Protein AF-A0A2E7FZD1-F1 (afdb_monomer_lite)

Sequence (641 aa):
MVIVFPLLLDTQYLIAWGVFLVFWSVLMVGFLTIFKWVRVWLPLSILYGLILLYFSGTENWLDIILLISKLVTALLGMQILTWSVPPSDVVRSFEWFLPRLGVSLAIALRLVPRLEESAKWRLETLEERGFVESDSRIKNLRTRASIWPGWLADSLDHAHDLGDAVQSRGLLAPRRWRHGIFRRTWQFALGEEIREDGIHPHNFSDSVQLGLDIEIRLPEGRPIGRHKQLLKGGNIVLLRGPSGSGKSSLLRLIAGVSPWQHPVTVHGKAQLSGHPILGEVDISEGPFEDAISCWIPQDPDRHGIAESVQREFNIARRLSGPWSQQEMLESLREWRLLDKLDSKPEHLSDGEQQRLLLAAHLDRAQPVWLLDEADVHLDEEGFIQLGKAVVKHRARGGLVIVVAHRHARWARIADIEMEIGKNEQPHDYPSVWVDRGEEVGTPPQNDLFSHNLKPVRSGDLVLVQGANGSGKTTLLREWSSDAGLPWLPTSPDRRLLGMTVKEELILQHPILYENSLLEEDTSVTGRAAELESLQSSLLGELGLSHLSMDTPVHDLSTGERRRLSLLPLFMKSPPILLLDEIDHGLDDQTLSHLLAQINHKRQSGCAVVITSHSPDLTAWAKVCGGRVWRIEMGELTEVKN

Structure (mmCIF, N/CA/C/O backbone):
data_AF-A0A2E7FZD1-F1
#
_entry.id   AF-A0A2E7FZD1-F1
#
loop_
_atom_site.group_PDB
_atom_site.id
_atom_site.type_symbol
_atom_site.label_atom_id
_atom_site.label_alt_id
_atom_site.label_comp_id
_atom_site.label_asym_id
_atom_site.label_entity_id
_atom_site.label_seq_id
_atom_site.pdbx_PDB_ins_code
_atom_site.Cartn_x
_atom_site.Cartn_y
_atom_site.Cartn_z
_atom_site.occupancy
_atom_site.B_iso_or_equiv
_atom_site.auth_seq_id
_atom_site.auth_comp_id
_atom_site.auth_asym_id
_atom_site.auth_atom_id
_atom_site.pdbx_PDB_model_num
ATOM 1 N N . MET A 1 1 ? 28.948 12.292 12.564 1.00 35.56 1 MET A N 1
ATOM 2 C CA . MET A 1 1 ? 28.963 13.003 13.865 1.00 35.56 1 MET A CA 1
ATOM 3 C C . MET A 1 1 ? 29.379 14.467 13.758 1.00 35.56 1 MET A C 1
ATOM 5 O O . MET A 1 1 ? 28.530 15.295 14.024 1.00 35.56 1 MET A O 1
ATOM 9 N N . VAL A 1 2 ? 30.594 14.822 13.317 1.00 39.97 2 VAL A N 1
ATOM 10 C CA . VAL A 1 2 ? 31.106 16.221 13.337 1.00 39.97 2 VAL A CA 1
ATOM 11 C C . VAL A 1 2 ? 30.208 17.253 12.618 1.00 39.97 2 VAL A C 1
ATOM 13 O O . VAL A 1 2 ? 30.144 18.399 13.044 1.00 39.97 2 VAL A O 1
ATOM 16 N N . ILE A 1 3 ? 29.477 16.842 11.574 1.00 43.59 3 ILE A N 1
ATOM 17 C CA . ILE A 1 3 ? 28.563 17.701 10.788 1.00 43.59 3 ILE A CA 1
ATOM 18 C C . ILE A 1 3 ? 27.163 17.803 11.420 1.00 43.59 3 ILE A C 1
ATOM 20 O O . ILE A 1 3 ? 26.529 18.850 11.364 1.00 43.59 3 ILE A O 1
ATOM 24 N N . VAL A 1 4 ? 26.682 16.719 12.033 1.00 40.44 4 VAL A N 1
ATOM 25 C CA . VAL A 1 4 ? 25.295 16.597 12.523 1.00 40.44 4 VAL A CA 1
ATOM 26 C C . VAL A 1 4 ? 25.168 17.070 13.972 1.00 40.44 4 VAL A C 1
ATOM 28 O O . VAL A 1 4 ? 24.187 17.707 14.334 1.00 40.44 4 VAL A O 1
ATOM 31 N N . PHE A 1 5 ? 26.193 16.827 14.792 1.00 48.88 5 PHE A N 1
ATOM 32 C CA . PHE A 1 5 ? 26.217 17.207 16.207 1.00 48.88 5 PHE A CA 1
ATOM 33 C C . PHE A 1 5 ? 25.985 18.716 16.435 1.00 48.88 5 PHE A C 1
ATOM 35 O O . PHE A 1 5 ? 25.133 19.049 17.250 1.00 48.88 5 PHE A O 1
ATOM 42 N N . PRO A 1 6 ? 26.613 19.645 15.681 1.00 49.31 6 PRO A N 1
ATOM 43 C CA . PRO A 1 6 ? 26.392 21.086 15.844 1.00 49.31 6 PRO A CA 1
ATOM 44 C C . PRO A 1 6 ? 24.947 21.539 15.611 1.00 49.31 6 PRO A C 1
ATOM 46 O O . PRO A 1 6 ? 24.506 22.516 16.211 1.00 49.31 6 PRO A O 1
ATOM 49 N N . LEU A 1 7 ? 24.190 20.838 14.762 1.00 48.62 7 LEU A N 1
ATOM 50 C CA . LEU A 1 7 ? 22.790 21.174 14.485 1.00 48.62 7 LEU A CA 1
ATOM 51 C C . LEU A 1 7 ? 21.889 20.876 15.698 1.00 48.62 7 LEU A C 1
ATOM 53 O O . LEU A 1 7 ? 20.881 21.556 15.902 1.00 48.62 7 LEU A O 1
ATOM 57 N N . LEU A 1 8 ? 22.310 19.928 16.539 1.00 48.69 8 LEU A N 1
ATOM 58 C CA . LEU A 1 8 ? 21.587 19.420 17.706 1.00 48.69 8 LEU A CA 1
ATOM 59 C C . LEU A 1 8 ? 22.045 20.045 19.037 1.00 48.69 8 LEU A C 1
ATOM 61 O O . LEU A 1 8 ? 21.405 19.821 20.056 1.00 48.69 8 LEU A O 1
ATOM 65 N N . LEU A 1 9 ? 23.135 20.824 19.045 1.00 54.44 9 LEU A N 1
ATOM 66 C CA . LEU A 1 9 ? 23.661 21.451 20.262 1.00 54.44 9 LEU A CA 1
ATOM 67 C C . LEU A 1 9 ? 22.869 22.706 20.660 1.00 54.44 9 LEU A C 1
ATOM 69 O O . LEU A 1 9 ? 22.518 23.537 19.810 1.00 54.44 9 LEU A O 1
ATOM 73 N N . ASP A 1 10 ? 22.670 22.877 21.969 1.00 64.19 10 ASP A N 1
ATOM 74 C CA . ASP A 1 10 ? 22.232 24.145 22.557 1.00 64.19 10 ASP A CA 1
ATOM 75 C C . ASP A 1 10 ? 23.296 25.233 22.354 1.00 64.19 10 ASP A C 1
ATOM 77 O O . ASP A 1 10 ? 24.496 24.957 22.242 1.00 64.19 10 ASP A O 1
ATOM 81 N N . THR A 1 11 ? 22.865 26.496 22.363 1.00 62.16 11 THR A N 1
ATOM 82 C CA . THR A 1 11 ? 23.702 27.694 22.154 1.00 62.16 11 THR A CA 1
ATOM 83 C C . THR A 1 11 ? 24.989 27.693 22.978 1.00 62.16 11 THR A C 1
ATOM 85 O O . THR A 1 11 ? 26.054 28.032 22.463 1.00 62.16 11 THR A O 1
ATOM 88 N N . GLN A 1 12 ? 24.909 27.270 24.241 1.00 64.62 12 GLN A N 1
ATOM 89 C CA . GLN A 1 12 ? 26.046 27.216 25.165 1.00 64.62 12 GLN A CA 1
ATOM 90 C C . GLN A 1 12 ? 27.125 26.194 24.759 1.00 64.62 12 GLN A C 1
ATOM 92 O O . GLN A 1 12 ? 28.316 26.449 24.937 1.00 64.62 12 GLN A O 1
ATOM 97 N N . TYR A 1 13 ? 26.737 25.070 24.152 1.00 69.12 13 TYR A N 1
ATOM 98 C CA . TYR A 1 13 ? 27.664 24.018 23.725 1.00 69.12 13 TYR A CA 1
ATOM 99 C C . TYR A 1 13 ? 28.147 24.211 22.286 1.00 69.12 13 TYR A C 1
ATOM 101 O O . TYR A 1 13 ? 29.249 23.781 21.942 1.00 69.12 13 TYR A O 1
ATOM 109 N N . LEU A 1 14 ? 27.365 24.910 21.457 1.00 69.31 14 LEU A N 1
ATOM 110 C CA . LEU A 1 14 ? 27.734 25.246 20.084 1.00 69.31 14 LEU A CA 1
ATOM 111 C C . LEU A 1 14 ? 29.009 26.097 20.028 1.00 69.31 14 LEU A C 1
ATOM 113 O O . LEU A 1 14 ? 29.879 25.850 19.195 1.00 69.31 14 LEU A O 1
ATOM 117 N N . ILE A 1 15 ? 29.147 27.063 20.942 1.00 72.62 15 ILE A N 1
ATOM 118 C CA . ILE A 1 15 ? 30.326 27.937 21.018 1.00 72.62 15 ILE A CA 1
ATOM 119 C C . ILE A 1 15 ? 31.573 27.123 21.382 1.00 72.62 15 ILE A C 1
ATOM 121 O O . ILE A 1 15 ? 32.593 27.227 20.701 1.00 72.62 15 ILE A O 1
ATOM 125 N N . ALA A 1 16 ? 31.488 26.276 22.413 1.00 73.62 16 ALA A N 1
ATOM 126 C CA . ALA A 1 16 ? 32.598 25.422 22.838 1.00 73.62 16 ALA A CA 1
ATOM 127 C C . ALA A 1 16 ? 33.035 24.456 21.723 1.00 73.62 16 ALA A C 1
ATOM 129 O O . ALA A 1 16 ? 34.228 24.293 21.462 1.00 73.62 16 ALA A O 1
ATOM 130 N N . TRP A 1 17 ? 32.067 23.872 21.014 1.00 67.38 17 TRP A N 1
ATOM 131 C CA . TRP A 1 17 ? 32.327 22.974 19.895 1.00 67.38 17 TRP A CA 1
ATOM 132 C C . TRP A 1 17 ? 32.930 23.699 18.686 1.00 67.38 17 TRP A C 1
ATOM 134 O O . TRP A 1 17 ? 33.894 23.219 18.089 1.00 67.38 17 TRP A O 1
ATOM 144 N N . GLY A 1 18 ? 32.431 24.893 18.359 1.00 70.69 18 GLY A N 1
ATOM 145 C CA . GLY A 1 18 ? 33.000 25.744 17.315 1.00 70.69 18 GLY A CA 1
ATOM 146 C C . GLY A 1 18 ? 34.450 26.135 17.607 1.00 70.69 18 GLY A C 1
ATOM 147 O O . GLY A 1 18 ? 35.303 26.021 16.727 1.00 70.69 18 GLY A O 1
ATOM 148 N N . VAL A 1 19 ? 34.763 26.516 18.851 1.00 77.19 19 VAL A N 1
ATOM 149 C CA . VAL A 1 19 ? 36.138 26.837 19.281 1.00 77.19 19 VAL A CA 1
ATOM 150 C C . VAL A 1 19 ? 37.055 25.620 19.155 1.00 77.19 19 VAL A C 1
ATOM 152 O O . VAL A 1 19 ? 38.161 25.745 18.627 1.00 77.19 19 VAL A O 1
ATOM 155 N N . PHE A 1 20 ? 36.589 24.439 19.572 1.00 76.44 20 PHE A N 1
ATOM 156 C CA . PHE A 1 20 ? 37.333 23.191 19.408 1.00 76.44 20 PHE A CA 1
ATOM 157 C C . PHE A 1 20 ? 37.647 22.900 17.933 1.00 76.44 20 PHE A C 1
ATOM 159 O O . PHE A 1 20 ? 38.800 22.633 17.595 1.00 76.44 20 PHE A O 1
ATOM 166 N N . LEU A 1 21 ? 36.660 23.017 17.038 1.00 69.38 21 LEU A N 1
ATOM 167 C CA . LEU A 1 21 ? 36.847 22.764 15.604 1.00 69.38 21 LEU A CA 1
ATOM 168 C C . LEU A 1 21 ? 37.801 23.767 14.952 1.00 69.38 21 LEU A C 1
ATOM 170 O O . LEU A 1 21 ? 38.622 23.379 14.119 1.00 69.38 21 LEU A O 1
ATOM 174 N N . VAL A 1 22 ? 37.742 25.042 15.337 1.00 71.88 22 VAL A N 1
ATOM 175 C CA . VAL A 1 22 ? 38.684 26.056 14.846 1.00 71.88 22 VAL A CA 1
ATOM 176 C C . VAL A 1 22 ? 40.099 25.742 15.328 1.00 71.88 22 VAL A C 1
ATOM 178 O O . VAL A 1 22 ? 41.019 25.728 14.514 1.00 71.88 22 VAL A O 1
ATOM 181 N N . PHE A 1 23 ? 40.282 25.429 16.614 1.00 74.06 23 PHE A N 1
ATOM 182 C CA . PHE A 1 23 ? 41.593 25.085 17.168 1.00 74.06 23 PHE A CA 1
ATOM 183 C C . PHE A 1 23 ? 42.184 23.834 16.504 1.00 74.06 23 PHE A C 1
ATOM 185 O O . PHE A 1 23 ? 43.332 23.845 16.057 1.00 74.06 23 PHE A O 1
ATOM 192 N N . TRP A 1 24 ? 41.372 22.787 16.356 1.00 65.75 24 TRP A N 1
ATOM 193 C CA . TRP A 1 24 ? 41.745 21.556 15.665 1.00 65.75 24 TRP A CA 1
ATOM 194 C C . TRP A 1 24 ? 42.123 21.807 14.201 1.00 65.75 24 TRP A C 1
ATOM 196 O O . TRP A 1 24 ? 43.147 21.323 13.720 1.00 65.75 24 TRP A O 1
ATOM 206 N N . SER A 1 25 ? 41.340 22.627 13.496 1.00 61.22 25 SER A N 1
ATOM 207 C CA . SER A 1 25 ? 41.630 23.007 12.110 1.00 61.22 25 SER A CA 1
ATOM 208 C C . SER A 1 25 ? 42.955 23.758 12.000 1.00 61.22 25 SER A C 1
ATOM 210 O O . SER A 1 25 ? 43.731 23.495 11.078 1.00 61.22 25 SER A O 1
ATOM 212 N N . VAL A 1 26 ? 43.221 24.702 12.919 1.00 72.31 26 VAL A N 1
ATOM 213 C CA . VAL A 1 26 ? 44.454 25.514 12.923 1.00 72.31 26 VAL A CA 1
ATOM 214 C C . VAL A 1 26 ? 45.668 24.613 13.090 1.00 72.31 26 VAL A C 1
ATOM 216 O O . VAL A 1 26 ? 46.663 24.809 12.392 1.00 72.31 26 VAL A O 1
ATOM 219 N N . LEU A 1 27 ? 45.558 23.613 13.963 1.00 68.62 27 LEU A N 1
ATOM 220 C CA . LEU A 1 27 ? 46.609 22.636 14.216 1.00 68.62 27 LEU A CA 1
ATOM 221 C C . LEU A 1 27 ? 46.893 21.750 12.991 1.00 68.62 27 LEU A C 1
ATOM 223 O O . LEU A 1 27 ? 48.047 21.417 12.744 1.00 68.62 27 LEU A O 1
ATOM 227 N N . MET A 1 28 ? 45.868 21.418 12.200 1.00 60.91 28 MET A N 1
ATOM 228 C CA . MET A 1 28 ? 45.997 20.528 11.039 1.00 60.91 28 MET A CA 1
ATOM 229 C C . MET A 1 28 ? 46.468 21.222 9.753 1.00 60.91 28 MET A C 1
ATOM 231 O O . MET A 1 28 ? 47.296 20.677 9.030 1.00 60.91 28 MET A O 1
ATOM 235 N N . VAL A 1 29 ? 45.926 22.400 9.423 1.00 62.16 29 VAL A N 1
ATOM 236 C CA . VAL A 1 29 ? 46.077 23.001 8.073 1.00 62.16 29 VAL A CA 1
ATOM 237 C C . VAL A 1 29 ? 46.666 24.419 8.120 1.00 62.16 29 VAL A C 1
ATOM 239 O O . VAL A 1 29 ? 46.896 25.062 7.091 1.00 62.16 29 VAL A O 1
ATOM 242 N N . GLY A 1 30 ? 46.962 24.910 9.325 1.00 69.06 30 GLY A N 1
ATOM 243 C CA . GLY A 1 30 ? 47.554 26.219 9.556 1.00 69.06 30 GLY A CA 1
ATOM 244 C C . GLY A 1 30 ? 46.553 27.372 9.452 1.00 69.06 30 GLY A C 1
ATOM 245 O O . GLY A 1 30 ? 45.580 27.361 8.693 1.00 69.06 30 GLY A O 1
ATOM 246 N N . PHE A 1 31 ? 46.826 28.428 10.219 1.00 71.69 31 PHE A N 1
ATOM 247 C CA . PHE A 1 31 ? 45.933 29.577 10.397 1.00 71.69 31 PHE A CA 1
ATOM 248 C C . PHE A 1 31 ? 45.562 30.296 9.082 1.00 71.69 31 PHE A C 1
ATOM 250 O O . PHE A 1 31 ? 44.411 30.678 8.869 1.00 71.69 31 PHE A O 1
ATOM 257 N N . LEU A 1 32 ? 46.520 30.438 8.159 1.00 67.69 32 LEU A N 1
ATOM 258 C CA . LEU A 1 32 ? 46.333 31.142 6.881 1.00 67.69 32 LEU A CA 1
ATOM 259 C C . LEU A 1 32 ? 45.321 30.451 5.953 1.00 67.69 32 LEU A C 1
ATOM 261 O O . LEU A 1 32 ? 44.615 31.123 5.196 1.00 67.69 32 LEU A O 1
ATOM 265 N N . THR A 1 33 ? 45.234 29.123 6.007 1.00 61.97 33 THR A N 1
ATOM 266 C CA . THR A 1 33 ? 44.337 28.334 5.151 1.00 61.97 33 THR A CA 1
ATOM 267 C C . THR A 1 33 ? 42.893 28.437 5.631 1.00 61.97 33 THR A C 1
ATOM 269 O O . THR A 1 33 ? 41.979 28.615 4.826 1.00 61.97 33 THR A O 1
ATOM 272 N N . ILE A 1 34 ? 42.690 28.445 6.949 1.00 64.69 34 ILE A N 1
ATOM 273 C CA . ILE A 1 34 ? 41.377 28.667 7.570 1.00 64.69 34 ILE A CA 1
ATOM 274 C C . ILE A 1 34 ? 40.892 30.077 7.295 1.00 64.69 34 ILE A C 1
ATOM 276 O O . ILE A 1 34 ? 39.731 30.264 6.955 1.00 64.69 34 ILE A O 1
ATOM 280 N N . PHE A 1 35 ? 41.776 31.072 7.361 1.00 70.25 35 PHE A N 1
ATOM 281 C CA . PHE A 1 35 ? 41.391 32.446 7.066 1.00 70.25 35 PHE A CA 1
ATOM 282 C C . PHE A 1 35 ? 40.889 32.612 5.621 1.00 70.25 35 PHE A C 1
ATOM 284 O O . PHE A 1 35 ? 39.876 33.269 5.384 1.00 70.25 35 PHE A O 1
ATOM 291 N N . LYS A 1 36 ? 41.542 31.961 4.645 1.00 66.44 36 LYS A N 1
ATOM 292 C CA . LYS A 1 36 ? 41.061 31.917 3.251 1.00 66.44 36 LYS A CA 1
ATOM 293 C C . LYS A 1 36 ? 39.713 31.207 3.130 1.00 66.44 36 LYS A C 1
ATOM 295 O O . LYS A 1 36 ? 38.864 31.658 2.367 1.00 66.44 36 LYS A O 1
ATOM 300 N N . TRP A 1 37 ? 39.514 30.132 3.887 1.00 67.56 37 TRP A N 1
ATOM 301 C CA . TRP A 1 37 ? 38.264 29.382 3.902 1.00 67.56 37 TRP A CA 1
ATOM 302 C C . TRP A 1 37 ? 37.101 30.191 4.491 1.00 67.56 37 TRP A C 1
ATOM 304 O O . TRP A 1 37 ? 36.082 30.374 3.826 1.00 67.56 37 TRP A O 1
ATOM 314 N N . VAL A 1 38 ? 37.283 30.760 5.687 1.00 66.12 38 VAL A N 1
ATOM 315 C CA . VAL A 1 38 ? 36.294 31.617 6.361 1.00 66.12 38 VAL A CA 1
ATOM 316 C C . VAL A 1 38 ? 35.910 32.789 5.460 1.00 66.12 38 VAL A C 1
ATOM 318 O O . VAL A 1 38 ? 34.733 33.108 5.336 1.00 66.12 38 VAL A O 1
ATOM 321 N N . ARG A 1 39 ? 36.876 33.384 4.748 1.00 69.81 39 ARG A N 1
ATOM 322 C CA . ARG A 1 39 ? 36.626 34.494 3.819 1.00 69.81 39 ARG A CA 1
ATOM 323 C C . ARG A 1 39 ? 35.678 34.142 2.663 1.00 69.81 39 ARG A C 1
ATOM 325 O O . ARG A 1 39 ? 35.016 35.042 2.159 1.00 69.81 39 ARG A O 1
ATOM 332 N N . VAL A 1 40 ? 35.613 32.879 2.240 1.00 61.62 40 VAL A N 1
ATOM 333 C CA . VAL A 1 40 ? 34.748 32.423 1.133 1.00 61.62 40 VAL A CA 1
ATOM 334 C C . VAL A 1 40 ? 33.414 31.886 1.644 1.00 61.62 40 VAL A C 1
ATOM 336 O O . VAL A 1 40 ? 32.366 32.197 1.084 1.00 61.62 40 VAL A O 1
ATOM 339 N N . TRP A 1 41 ? 33.436 31.105 2.722 1.00 57.78 41 TRP A N 1
ATOM 340 C CA . TRP A 1 41 ? 32.262 30.360 3.178 1.00 57.78 41 TRP A CA 1
ATOM 341 C C . TRP A 1 41 ? 31.398 31.115 4.183 1.00 57.78 41 TRP A C 1
ATOM 343 O O . TRP A 1 41 ? 30.190 30.884 4.227 1.00 57.78 41 TRP A O 1
ATOM 353 N N . LEU A 1 42 ? 31.964 32.060 4.941 1.00 66.19 42 LEU A N 1
ATOM 354 C CA . LEU A 1 42 ? 31.185 32.908 5.846 1.00 66.19 42 LEU A CA 1
ATOM 355 C C . LEU A 1 42 ? 30.191 33.804 5.077 1.00 66.19 42 LEU A C 1
ATOM 357 O O . LEU A 1 42 ? 29.012 33.780 5.429 1.00 66.19 42 LEU A O 1
ATOM 361 N N . PRO A 1 43 ? 30.577 34.512 3.990 1.00 64.69 43 PRO A N 1
ATOM 362 C CA . PRO A 1 43 ? 29.622 35.278 3.186 1.00 64.69 43 PRO A CA 1
ATOM 363 C C . PRO A 1 43 ? 28.539 34.400 2.553 1.00 64.69 43 PRO A C 1
ATOM 365 O O . PRO A 1 43 ? 27.380 34.799 2.506 1.00 64.69 43 PRO A O 1
ATOM 368 N N . LEU A 1 44 ? 28.902 33.194 2.100 1.00 55.69 44 LEU A N 1
ATOM 369 C CA . LEU A 1 44 ? 27.968 32.255 1.477 1.00 55.69 44 LEU A CA 1
ATOM 370 C C . LEU A 1 44 ? 26.940 31.719 2.487 1.00 55.69 44 LEU A C 1
ATOM 372 O O . LEU A 1 44 ? 25.759 31.618 2.174 1.00 55.69 44 LEU A O 1
ATOM 376 N N . SER A 1 45 ? 27.382 31.425 3.712 1.00 55.19 45 SER A N 1
ATOM 377 C CA . SER A 1 45 ? 26.514 30.950 4.797 1.00 55.19 45 SER A CA 1
ATOM 378 C C . SER A 1 45 ? 25.569 32.047 5.290 1.00 55.19 45 SER A C 1
ATOM 380 O O . SER A 1 45 ? 24.407 31.774 5.574 1.00 55.19 45 SER A O 1
ATOM 382 N N . ILE A 1 46 ? 26.043 33.299 5.338 1.00 65.25 46 ILE A N 1
ATOM 383 C CA . ILE A 1 46 ? 25.207 34.471 5.635 1.00 65.25 46 ILE A CA 1
ATOM 384 C C . ILE A 1 46 ? 24.168 34.676 4.528 1.00 65.25 46 ILE A C 1
ATOM 386 O O . ILE A 1 46 ? 22.990 34.841 4.828 1.00 65.25 46 ILE A O 1
ATOM 390 N N . LEU A 1 47 ? 24.578 34.618 3.256 1.00 62.41 47 LEU A N 1
ATOM 391 C CA . LEU A 1 47 ? 23.667 34.729 2.115 1.00 62.41 47 LEU A CA 1
ATOM 392 C C . LEU A 1 47 ? 22.595 33.632 2.146 1.00 62.41 47 LEU A C 1
ATOM 394 O O . LEU A 1 47 ? 21.420 33.917 1.950 1.00 62.41 47 LEU A O 1
ATOM 398 N N . TYR A 1 48 ? 22.986 32.395 2.446 1.00 53.47 48 TYR A N 1
ATOM 399 C CA . TYR A 1 48 ? 22.063 31.271 2.574 1.00 53.47 48 TYR A CA 1
ATOM 400 C C . TYR A 1 48 ? 21.090 31.446 3.749 1.00 53.47 48 TYR A C 1
ATOM 402 O O . TYR A 1 48 ? 19.895 31.214 3.598 1.00 53.47 48 TYR A O 1
ATOM 410 N N . GLY A 1 49 ? 21.571 31.937 4.895 1.00 54.69 49 GLY A N 1
ATOM 411 C CA . GLY A 1 49 ? 20.718 32.300 6.027 1.00 54.69 49 GLY A CA 1
ATOM 412 C C . GLY A 1 49 ? 19.714 33.407 5.700 1.00 54.69 49 GLY A C 1
ATOM 413 O O . GLY A 1 49 ? 18.561 33.317 6.104 1.00 54.69 49 GLY A O 1
ATOM 414 N N . LEU A 1 50 ? 20.120 34.413 4.920 1.00 59.41 50 LEU A N 1
ATOM 415 C CA . LEU A 1 50 ? 19.236 35.484 4.443 1.00 59.41 50 LEU A CA 1
ATOM 416 C C . LEU A 1 50 ? 18.203 34.986 3.422 1.00 59.41 50 LEU A C 1
ATOM 418 O O . LEU A 1 50 ? 17.066 35.447 3.436 1.00 59.41 50 LEU A O 1
ATOM 422 N N . ILE A 1 51 ? 18.571 34.032 2.563 1.00 55.56 51 ILE A N 1
ATOM 423 C CA . ILE A 1 51 ? 17.630 33.361 1.655 1.00 55.56 51 ILE A CA 1
ATOM 424 C C . ILE A 1 51 ? 16.592 32.588 2.472 1.00 55.56 51 ILE A C 1
ATOM 426 O O . ILE A 1 51 ? 15.398 32.740 2.237 1.00 55.56 51 ILE A O 1
ATOM 430 N N . LEU A 1 52 ? 17.022 31.816 3.471 1.00 50.78 52 LEU A N 1
ATOM 431 C CA . LEU A 1 52 ? 16.101 31.108 4.360 1.00 50.78 52 LEU A CA 1
ATOM 432 C C . LEU A 1 52 ? 15.178 32.070 5.114 1.00 50.78 52 LEU A C 1
ATOM 434 O O . LEU A 1 52 ? 13.997 31.782 5.223 1.00 50.78 52 LEU A O 1
ATOM 438 N N . LEU A 1 53 ? 15.680 33.228 5.546 1.00 52.94 53 LEU A N 1
ATOM 439 C CA . LEU A 1 53 ? 14.895 34.283 6.196 1.00 52.94 53 LEU A CA 1
ATOM 440 C C . LEU A 1 53 ? 13.825 34.879 5.271 1.00 52.94 53 LEU A C 1
ATOM 442 O O . LEU A 1 53 ? 12.712 35.160 5.706 1.00 52.94 53 LEU A O 1
ATOM 446 N N . TYR A 1 54 ? 14.145 35.036 3.986 1.00 49.56 54 TYR A N 1
ATOM 447 C CA . TYR A 1 54 ? 13.189 35.479 2.972 1.00 49.56 54 TYR A CA 1
ATOM 448 C C . TYR A 1 54 ? 12.078 34.444 2.727 1.00 49.56 54 TYR A C 1
ATOM 450 O O . TYR A 1 54 ? 10.934 34.823 2.493 1.00 49.56 54 TYR A O 1
ATOM 458 N N . PHE A 1 55 ? 12.398 33.148 2.812 1.00 44.31 55 PHE A N 1
ATOM 459 C CA . PHE A 1 55 ? 11.440 32.060 2.588 1.00 44.31 55 PHE A CA 1
ATOM 460 C C . PHE A 1 55 ? 10.689 31.598 3.850 1.00 44.31 55 PHE A C 1
ATOM 462 O O . PHE A 1 55 ? 9.593 31.065 3.718 1.00 44.31 55 PHE A O 1
ATOM 469 N N . SER A 1 56 ? 11.233 31.789 5.058 1.00 47.66 56 SER A N 1
ATOM 470 C CA . SER A 1 56 ? 10.636 31.289 6.308 1.00 47.66 56 SER A CA 1
ATOM 471 C C . SER A 1 56 ? 9.573 32.212 6.905 1.00 47.66 56 SER A C 1
ATOM 473 O O . SER A 1 56 ? 8.809 31.772 7.759 1.00 47.66 56 SER A O 1
ATOM 475 N N . GLY A 1 57 ? 9.533 33.492 6.515 1.00 50.28 57 GLY A N 1
ATOM 476 C CA . GLY A 1 57 ? 8.577 34.468 7.056 1.00 50.28 57 GLY A CA 1
ATOM 477 C C . GLY A 1 57 ? 8.722 34.742 8.562 1.00 50.28 57 GLY A C 1
ATOM 478 O O . GLY A 1 57 ? 7.831 35.329 9.169 1.00 50.28 57 GLY A O 1
ATOM 479 N N . THR A 1 58 ? 9.820 34.312 9.191 1.00 54.75 58 THR A N 1
ATOM 480 C CA . THR A 1 58 ? 10.041 34.429 10.640 1.00 54.75 58 THR A CA 1
ATOM 481 C C . THR A 1 58 ? 10.567 35.816 11.019 1.00 54.75 58 THR A C 1
ATOM 483 O O . THR A 1 58 ? 11.620 36.220 10.530 1.00 54.75 58 THR A O 1
ATOM 486 N N . GLU A 1 59 ? 9.911 36.518 11.949 1.00 52.78 59 GLU A N 1
ATOM 487 C CA . GLU A 1 59 ? 10.339 37.854 12.422 1.00 52.78 59 GLU A CA 1
ATOM 488 C C . GLU A 1 59 ? 11.481 37.822 13.465 1.00 52.78 59 GLU A C 1
ATOM 490 O O . GLU A 1 59 ? 12.034 38.864 13.828 1.00 52.78 59 GLU A O 1
ATOM 495 N N . ASN A 1 60 ? 11.864 36.640 13.965 1.00 61.69 60 ASN A N 1
ATOM 496 C CA . ASN A 1 60 ? 12.783 36.516 15.099 1.00 61.69 60 ASN A CA 1
ATOM 497 C C . ASN A 1 60 ? 14.255 36.337 14.685 1.00 61.69 60 ASN A C 1
ATOM 499 O O . ASN A 1 60 ? 14.739 35.228 14.460 1.00 61.69 60 ASN A O 1
ATOM 503 N N . TRP A 1 61 ? 15.000 37.442 14.660 1.00 61.88 61 TRP A N 1
ATOM 504 C CA . TRP A 1 61 ? 16.417 37.492 14.274 1.00 61.88 61 TRP A CA 1
ATOM 505 C C . TRP A 1 61 ? 17.350 36.566 15.069 1.00 61.88 61 TRP A C 1
ATOM 507 O O . TRP A 1 61 ? 18.378 36.140 14.540 1.00 61.88 61 TRP A O 1
ATOM 517 N N . LEU A 1 62 ? 17.014 36.235 16.318 1.00 67.44 62 LEU A N 1
ATOM 518 C CA . LEU A 1 62 ? 17.854 35.386 17.169 1.00 67.44 62 LEU A CA 1
ATOM 519 C C . LEU A 1 62 ? 17.919 33.938 16.666 1.00 67.44 62 LEU A C 1
ATOM 521 O O . LEU A 1 62 ? 18.998 33.342 16.661 1.00 67.44 62 LEU A O 1
ATOM 525 N N . ASP A 1 63 ? 16.803 33.403 16.172 1.00 59.53 63 ASP A N 1
ATOM 526 C CA . ASP A 1 63 ? 16.719 32.022 15.685 1.00 59.53 63 ASP A CA 1
ATOM 527 C C . ASP A 1 63 ? 17.466 31.854 14.357 1.00 59.53 63 ASP A C 1
ATOM 529 O O . ASP A 1 63 ? 18.148 30.854 14.129 1.00 59.53 63 ASP A O 1
ATOM 533 N N . ILE A 1 64 ? 17.434 32.886 13.512 1.00 60.62 64 ILE A N 1
ATOM 534 C CA . ILE A 1 64 ? 18.209 32.938 12.268 1.00 60.62 64 ILE A CA 1
ATOM 535 C C . ILE A 1 64 ? 19.706 32.992 12.565 1.00 60.62 64 ILE A C 1
ATOM 537 O O . ILE A 1 64 ? 20.481 32.245 11.966 1.00 60.62 64 ILE A O 1
ATOM 541 N N . ILE A 1 65 ? 20.140 33.866 13.477 1.00 66.75 65 ILE A N 1
ATOM 542 C CA . ILE A 1 65 ? 21.559 33.979 13.842 1.00 66.75 65 ILE A CA 1
ATOM 543 C C . ILE A 1 65 ? 22.059 32.648 14.413 1.00 66.75 65 ILE A C 1
ATOM 545 O O . ILE A 1 65 ? 23.171 32.214 14.094 1.00 66.75 65 ILE A O 1
ATOM 549 N N . LEU A 1 66 ? 21.226 31.961 15.197 1.00 68.25 66 LEU A N 1
ATOM 550 C CA . LEU A 1 66 ? 21.527 30.631 15.704 1.00 68.25 66 LEU A CA 1
ATOM 551 C C . LEU A 1 66 ? 21.642 29.598 14.575 1.00 68.25 66 LEU A C 1
ATOM 553 O O . LEU A 1 66 ? 22.613 28.842 14.544 1.00 68.25 66 LEU A O 1
ATOM 557 N N . LEU A 1 67 ? 20.707 29.589 13.625 1.00 60.28 67 LEU A N 1
ATOM 558 C CA . LEU A 1 67 ? 20.726 28.680 12.478 1.00 60.28 67 LEU A CA 1
ATOM 559 C C . LEU A 1 67 ? 21.975 28.889 11.610 1.00 60.28 67 LEU A C 1
ATOM 561 O O . LEU A 1 67 ? 22.673 27.926 11.294 1.00 60.28 67 LEU A O 1
ATOM 565 N N . ILE A 1 68 ? 22.307 30.146 11.292 1.00 62.91 68 ILE A N 1
ATOM 566 C CA . ILE A 1 68 ? 23.528 30.514 10.560 1.00 62.91 68 ILE A CA 1
ATOM 567 C C . ILE A 1 68 ? 24.761 30.016 11.316 1.00 62.91 68 ILE A C 1
ATOM 569 O O . ILE A 1 68 ? 25.651 29.410 10.721 1.00 62.91 68 ILE A O 1
ATOM 573 N N . SER A 1 69 ? 24.801 30.210 12.635 1.00 65.69 69 SER A N 1
ATOM 574 C CA . SER A 1 69 ? 25.921 29.775 13.475 1.00 65.69 69 SER A CA 1
ATOM 575 C C . SER A 1 69 ? 26.081 28.250 13.481 1.00 65.69 69 SER A C 1
ATOM 577 O O . SER A 1 69 ? 27.199 27.740 13.357 1.00 65.69 69 SER A O 1
ATOM 579 N N . LYS A 1 70 ? 24.974 27.499 13.557 1.00 63.06 70 LYS A N 1
ATOM 580 C CA . LYS A 1 70 ? 24.975 26.030 13.469 1.00 63.06 70 LYS A CA 1
ATOM 581 C C . LYS A 1 70 ? 25.462 25.539 12.104 1.00 63.06 70 LYS A C 1
ATOM 583 O O . LYS A 1 70 ? 26.278 24.620 12.040 1.00 63.06 70 LYS A O 1
ATOM 588 N N . LEU A 1 71 ? 25.025 26.187 11.025 1.00 57.22 71 LEU A N 1
ATOM 589 C CA . LEU A 1 71 ? 25.362 25.824 9.647 1.00 57.22 71 LEU A CA 1
ATOM 590 C C . LEU A 1 71 ? 26.839 26.110 9.331 1.00 57.22 71 LEU A C 1
ATOM 592 O O . LEU A 1 71 ? 27.532 25.253 8.786 1.00 57.22 71 LEU A O 1
ATOM 596 N N . VAL A 1 72 ? 27.362 27.256 9.780 1.00 62.62 72 VAL A N 1
ATOM 597 C CA . VAL A 1 72 ? 28.796 27.583 9.696 1.00 62.62 72 VAL A CA 1
ATOM 598 C C . VAL A 1 72 ? 29.639 26.566 10.472 1.00 62.62 72 VAL A C 1
ATOM 600 O O . VAL A 1 72 ? 30.654 26.096 9.960 1.00 62.62 72 VAL A O 1
ATOM 603 N N . THR A 1 73 ? 29.209 26.176 11.676 1.00 65.69 73 THR A N 1
ATOM 604 C CA . THR A 1 73 ? 29.927 25.193 12.511 1.00 65.69 73 THR A CA 1
ATOM 605 C C . THR A 1 73 ? 29.931 23.798 11.873 1.00 65.69 73 THR A C 1
ATOM 607 O O . THR A 1 73 ? 30.959 23.118 11.871 1.00 65.69 73 THR A O 1
ATOM 610 N N . ALA A 1 74 ? 28.815 23.390 11.263 1.00 57.50 74 ALA A N 1
ATOM 611 C CA . ALA A 1 74 ? 28.705 22.132 10.526 1.00 57.50 74 ALA A CA 1
ATOM 612 C C . ALA A 1 74 ? 29.598 22.105 9.271 1.00 57.50 74 ALA A C 1
ATOM 614 O O . ALA A 1 74 ? 30.285 21.111 9.028 1.00 57.50 74 ALA A O 1
ATOM 615 N N . LEU A 1 75 ? 29.653 23.208 8.512 1.00 58.25 75 LEU A N 1
ATOM 616 C CA . LEU A 1 75 ? 30.539 23.353 7.350 1.00 58.25 75 LEU A CA 1
ATOM 617 C C . LEU A 1 75 ? 32.021 23.298 7.744 1.00 58.25 75 LEU A C 1
ATOM 619 O O . LEU A 1 75 ? 32.823 22.688 7.042 1.00 58.25 75 LEU A O 1
ATOM 623 N N . LEU A 1 76 ? 32.382 23.869 8.895 1.00 62.06 76 LEU A N 1
ATOM 624 C CA . LEU A 1 76 ? 33.741 23.805 9.442 1.00 62.06 76 LEU A CA 1
ATOM 625 C C . LEU A 1 76 ? 34.120 22.359 9.807 1.00 62.06 76 LEU A C 1
ATOM 627 O O . LEU A 1 76 ? 35.218 21.896 9.501 1.00 62.06 76 LEU A O 1
ATOM 631 N N . GLY A 1 77 ? 33.171 21.609 10.372 1.00 60.16 77 GLY A N 1
ATOM 632 C CA . GLY A 1 77 ? 33.298 20.172 10.609 1.00 60.16 77 GLY A CA 1
ATOM 633 C C . GLY A 1 77 ? 33.468 19.344 9.331 1.00 60.16 77 GLY A C 1
ATOM 634 O O . GLY A 1 77 ? 34.288 18.425 9.283 1.00 60.16 77 GLY A O 1
ATOM 635 N N . MET A 1 78 ? 32.726 19.688 8.276 1.00 54.47 78 MET A N 1
ATOM 636 C CA . MET A 1 78 ? 32.828 19.055 6.958 1.00 54.47 78 MET A CA 1
ATOM 637 C C . MET A 1 78 ? 34.194 19.315 6.307 1.00 54.47 78 MET A C 1
ATOM 639 O O . MET A 1 78 ? 34.794 18.411 5.728 1.00 54.47 78 MET A O 1
ATOM 643 N N . GLN A 1 79 ? 34.729 20.524 6.469 1.00 60.19 79 GLN A N 1
ATOM 644 C CA . GLN A 1 79 ? 36.045 20.911 5.972 1.00 60.19 79 GLN A CA 1
ATOM 645 C C . GLN A 1 79 ? 37.174 20.087 6.615 1.00 60.19 79 GLN A C 1
ATOM 647 O O . GLN A 1 79 ? 38.070 19.605 5.920 1.00 60.19 79 GLN A O 1
ATOM 652 N N . ILE A 1 80 ? 37.113 19.858 7.930 1.00 58.28 80 ILE A N 1
ATOM 653 C CA . ILE A 1 80 ? 38.094 19.025 8.644 1.00 58.28 80 ILE A CA 1
ATOM 654 C C . ILE A 1 80 ? 38.123 17.600 8.073 1.00 58.28 80 ILE A C 1
ATOM 656 O O . ILE A 1 80 ? 39.204 17.052 7.853 1.00 58.28 80 ILE A O 1
ATOM 660 N N . LEU A 1 81 ? 36.959 17.020 7.760 1.00 52.34 81 LEU A N 1
ATOM 661 C CA . LEU A 1 81 ? 36.865 15.707 7.109 1.00 52.34 81 LEU A CA 1
ATOM 662 C C . LEU A 1 81 ? 37.537 15.700 5.728 1.00 52.34 81 LEU A C 1
ATOM 664 O O . LEU A 1 81 ? 38.277 14.771 5.420 1.00 52.34 81 LEU A O 1
ATOM 668 N N . THR A 1 82 ? 37.351 16.755 4.927 1.00 51.31 82 THR A N 1
ATOM 669 C CA . THR A 1 82 ? 37.962 16.857 3.586 1.00 51.31 82 THR A CA 1
ATOM 670 C C . THR A 1 82 ? 39.484 16.988 3.607 1.00 51.31 82 THR A C 1
ATOM 672 O O . THR A 1 82 ? 40.139 16.624 2.637 1.00 51.31 82 THR A O 1
ATOM 675 N N . TRP A 1 83 ? 40.061 17.493 4.699 1.00 56.88 83 TRP A N 1
ATOM 676 C CA . TRP A 1 83 ? 41.510 17.656 4.853 1.00 56.88 83 TRP A CA 1
ATOM 677 C C . TRP A 1 83 ? 42.195 16.475 5.547 1.00 56.88 83 TRP A C 1
ATOM 679 O O . TRP A 1 83 ? 43.412 16.345 5.465 1.00 56.88 83 TRP A O 1
ATOM 689 N N . SER A 1 84 ? 41.420 15.606 6.197 1.00 51.03 84 SER A N 1
ATOM 690 C CA . SER A 1 84 ? 41.921 14.437 6.934 1.00 51.03 84 SER A CA 1
ATOM 691 C C . SER A 1 84 ? 41.983 13.160 6.081 1.00 51.03 84 SER A C 1
ATOM 693 O O . SER A 1 84 ? 42.425 12.122 6.564 1.00 51.03 84 SER A O 1
ATOM 695 N N . VAL A 1 85 ? 41.534 13.222 4.822 1.00 41.78 85 VAL A N 1
ATOM 696 C CA . VAL A 1 85 ? 41.435 12.089 3.888 1.00 41.78 85 VAL A CA 1
ATOM 697 C C . VAL A 1 85 ? 42.186 12.448 2.593 1.00 41.78 85 VAL A C 1
ATOM 699 O O . VAL A 1 85 ? 42.063 13.583 2.127 1.00 41.78 85 VAL A O 1
ATOM 702 N N . PRO A 1 86 ? 42.992 11.541 2.002 1.00 41.91 86 PRO A N 1
ATOM 703 C CA . PRO A 1 86 ? 43.781 11.841 0.809 1.00 41.91 86 PRO A CA 1
ATOM 704 C C . PRO A 1 86 ? 42.911 12.312 -0.379 1.00 41.91 86 PRO A C 1
ATOM 706 O O . PRO A 1 86 ? 41.806 11.798 -0.581 1.00 41.91 86 PRO A O 1
ATOM 709 N N . PRO A 1 87 ? 43.396 13.260 -1.213 1.00 39.66 87 PRO A N 1
ATOM 710 C CA . PRO A 1 87 ? 42.587 13.937 -2.235 1.00 39.66 87 PRO A CA 1
ATOM 711 C C . PRO A 1 87 ? 41.918 13.004 -3.253 1.00 39.66 87 PRO A C 1
ATOM 713 O O . PRO A 1 87 ? 40.849 13.323 -3.765 1.00 39.66 87 PRO A O 1
ATOM 716 N N . SER A 1 88 ? 42.519 11.848 -3.545 1.00 42.06 88 SER A N 1
ATOM 717 C CA . SER A 1 88 ? 41.966 10.845 -4.465 1.00 42.06 88 SER A CA 1
ATOM 718 C C . SER A 1 88 ? 40.670 10.215 -3.952 1.00 42.06 88 SER A C 1
ATOM 720 O O . SER A 1 88 ? 39.754 9.971 -4.738 1.00 42.06 88 SER A O 1
ATOM 722 N N . ASP A 1 89 ? 40.571 10.008 -2.640 1.00 37.75 89 ASP A N 1
ATOM 723 C CA . ASP A 1 89 ? 39.414 9.377 -2.005 1.00 37.75 89 ASP A CA 1
ATOM 724 C C . ASP A 1 89 ? 38.334 10.410 -1.687 1.00 37.75 89 ASP A C 1
ATOM 726 O O . ASP A 1 89 ? 37.146 10.112 -1.791 1.00 37.75 89 ASP A O 1
ATOM 730 N N . VAL A 1 90 ? 38.727 11.661 -1.417 1.00 36.59 90 VAL A N 1
ATOM 731 C CA . VAL A 1 90 ? 37.800 12.794 -1.283 1.00 36.59 90 VAL A CA 1
ATOM 732 C C . VAL A 1 90 ? 37.159 13.134 -2.623 1.00 36.59 90 VAL A C 1
ATOM 734 O O . VAL A 1 90 ? 35.953 13.330 -2.659 1.00 36.59 90 VAL A O 1
ATOM 737 N N . VAL A 1 91 ? 37.902 13.145 -3.735 1.00 36.53 91 VAL A N 1
ATOM 738 C CA . VAL A 1 91 ? 37.334 13.413 -5.070 1.00 36.53 91 VAL A CA 1
ATOM 739 C C . VAL A 1 91 ? 36.410 12.278 -5.523 1.00 36.53 91 VAL A C 1
ATOM 741 O O . VAL A 1 91 ? 35.311 12.566 -5.986 1.00 36.53 91 VAL A O 1
ATOM 744 N N . ARG A 1 92 ? 36.773 11.002 -5.306 1.00 35.78 92 ARG A N 1
ATOM 745 C CA . ARG A 1 92 ? 35.864 9.861 -5.552 1.00 35.78 92 ARG A CA 1
ATOM 746 C C . ARG A 1 92 ? 34.610 9.916 -4.685 1.00 35.78 92 ARG A C 1
ATOM 748 O O . ARG A 1 92 ? 33.513 9.673 -5.179 1.00 35.78 92 ARG A O 1
ATOM 755 N N . SER A 1 93 ? 34.767 10.266 -3.410 1.00 35.94 93 SER A N 1
ATOM 756 C CA . SER A 1 93 ? 33.637 10.433 -2.499 1.00 35.94 93 SER A CA 1
ATOM 757 C C . SER A 1 93 ? 32.785 11.634 -2.902 1.00 35.94 93 SER A C 1
ATOM 759 O O . SER A 1 93 ? 31.576 11.526 -2.858 1.00 35.94 93 SER A O 1
ATOM 761 N N . PHE A 1 94 ? 33.361 12.746 -3.369 1.00 38.19 94 PHE A N 1
ATOM 762 C CA . PHE A 1 94 ? 32.631 13.952 -3.783 1.00 38.19 94 PHE A CA 1
ATOM 763 C C . PHE A 1 94 ? 31.913 13.800 -5.130 1.00 38.19 94 PHE A C 1
ATOM 765 O O . PHE A 1 94 ? 30.783 14.270 -5.250 1.00 38.19 94 PHE A O 1
ATOM 772 N N . GLU A 1 95 ? 32.505 13.118 -6.117 1.00 36.41 95 GLU A N 1
ATOM 773 C CA . GLU A 1 95 ? 31.823 12.761 -7.375 1.00 36.41 95 GLU A CA 1
ATOM 774 C C . GLU A 1 95 ? 30.597 11.867 -7.120 1.00 36.41 95 GLU A C 1
ATOM 776 O O . GLU A 1 95 ? 29.606 11.944 -7.844 1.00 36.41 95 GLU A O 1
ATOM 781 N N . TRP A 1 96 ? 30.637 11.077 -6.046 1.00 37.56 96 TRP A N 1
ATOM 782 C CA . TRP A 1 96 ? 29.534 10.238 -5.582 1.00 37.56 96 TRP A CA 1
ATOM 783 C C . TRP A 1 96 ? 28.559 10.974 -4.637 1.00 37.56 96 TRP A C 1
ATOM 785 O O . TRP A 1 96 ? 27.355 10.729 -4.665 1.00 37.56 96 TRP A O 1
ATOM 795 N N . PHE A 1 97 ? 29.053 11.907 -3.818 1.00 35.72 97 PHE A N 1
ATOM 796 C CA . PHE A 1 97 ? 28.329 12.524 -2.701 1.00 35.72 97 PHE A CA 1
ATOM 797 C C . PHE A 1 97 ? 27.646 13.843 -3.061 1.00 35.72 97 PHE A C 1
ATOM 799 O O . PHE A 1 97 ? 26.569 14.088 -2.544 1.00 35.72 97 PHE A O 1
ATOM 806 N N . LEU A 1 98 ? 28.181 14.692 -3.950 1.00 34.88 98 LEU A N 1
ATOM 807 C CA . LEU A 1 98 ? 27.556 15.994 -4.263 1.00 34.88 98 LEU A CA 1
ATOM 808 C C . LEU A 1 98 ? 26.197 15.888 -4.978 1.00 34.88 98 LEU A C 1
ATOM 810 O O . LEU A 1 98 ? 25.264 16.576 -4.559 1.00 34.88 98 LEU A O 1
ATOM 814 N N . PRO A 1 99 ? 26.042 15.050 -6.025 1.00 37.25 99 PRO A N 1
ATOM 815 C CA . PRO A 1 99 ? 24.744 14.833 -6.660 1.00 37.25 99 PRO A CA 1
ATOM 816 C C . PRO A 1 99 ? 23.757 14.230 -5.664 1.00 37.25 99 PRO A C 1
ATOM 818 O O . PRO A 1 99 ? 22.608 14.656 -5.593 1.00 37.25 99 PRO A O 1
ATOM 821 N N . ARG A 1 100 ? 24.240 13.306 -4.824 1.00 38.50 100 ARG A N 1
ATOM 822 C CA . ARG A 1 100 ? 23.451 12.706 -3.754 1.00 38.50 100 ARG A CA 1
ATOM 823 C C . ARG A 1 100 ? 23.096 13.703 -2.675 1.00 38.50 100 ARG A C 1
ATOM 825 O O . ARG A 1 100 ? 21.980 13.619 -2.223 1.00 38.50 100 ARG A O 1
ATOM 832 N N . LEU A 1 101 ? 23.939 14.661 -2.300 1.00 37.28 101 LEU A N 1
ATOM 833 C CA . LEU A 1 101 ? 23.654 15.660 -1.266 1.00 37.28 101 LEU A CA 1
ATOM 834 C C . LEU A 1 101 ? 22.723 16.754 -1.787 1.00 37.28 101 LEU A C 1
ATOM 836 O O . LEU A 1 101 ? 21.848 17.184 -1.054 1.00 37.28 101 LEU A O 1
ATOM 840 N N . GLY A 1 102 ? 22.827 17.139 -3.063 1.00 35.84 102 GLY A N 1
ATOM 841 C CA . GLY A 1 102 ? 21.825 17.979 -3.725 1.00 35.84 102 GLY A CA 1
ATOM 842 C C . GLY A 1 102 ? 20.463 17.287 -3.818 1.00 35.84 102 GLY A C 1
ATOM 843 O O . GLY A 1 102 ? 19.441 17.905 -3.538 1.00 35.84 102 GLY A O 1
ATOM 844 N N . VAL A 1 103 ? 20.451 15.985 -4.121 1.00 37.09 103 VAL A N 1
ATOM 845 C CA . VAL A 1 103 ? 19.246 15.144 -4.093 1.00 37.09 103 VAL A CA 1
ATOM 846 C C . VAL A 1 103 ? 18.773 14.893 -2.662 1.00 37.09 103 VAL A C 1
ATOM 848 O O . VAL A 1 103 ? 17.585 14.974 -2.441 1.00 37.09 103 VAL A O 1
ATOM 851 N N . SER A 1 104 ? 19.655 14.706 -1.681 1.00 37.91 104 SER A N 1
ATOM 852 C CA . SER A 1 104 ? 19.344 14.494 -0.257 1.00 37.91 104 SER A CA 1
ATOM 853 C C . SER A 1 104 ? 18.817 15.762 0.387 1.00 37.91 104 SER A C 1
ATOM 855 O O . SER A 1 104 ? 17.977 15.685 1.261 1.00 37.91 104 SER A O 1
ATOM 857 N N . LEU A 1 105 ? 19.307 16.930 -0.031 1.00 37.88 105 LEU A N 1
ATOM 858 C CA . LEU A 1 105 ? 18.845 18.236 0.422 1.00 37.88 105 LEU A CA 1
ATOM 859 C C . LEU A 1 105 ? 17.524 18.594 -0.259 1.00 37.88 105 LEU A C 1
ATOM 861 O O . LEU A 1 105 ? 16.628 19.096 0.402 1.00 37.88 105 LEU A O 1
ATOM 865 N N . ALA A 1 106 ? 17.368 18.279 -1.549 1.00 37.50 106 ALA A N 1
ATOM 866 C CA . ALA A 1 106 ? 16.079 18.367 -2.224 1.00 37.50 106 ALA A CA 1
ATOM 867 C C . ALA A 1 106 ? 15.071 17.394 -1.599 1.00 37.50 106 ALA A C 1
ATOM 869 O O . ALA A 1 106 ? 13.960 17.801 -1.325 1.00 37.50 106 ALA A O 1
ATOM 870 N N . ILE A 1 107 ? 15.460 16.154 -1.303 1.00 39.16 107 ILE A N 1
ATOM 871 C CA . ILE A 1 107 ? 14.681 15.138 -0.585 1.00 39.16 107 ILE A CA 1
ATOM 872 C C . ILE A 1 107 ? 14.380 15.594 0.839 1.00 39.16 107 ILE A C 1
ATOM 874 O O . ILE A 1 107 ? 13.246 15.470 1.255 1.00 39.16 107 ILE A O 1
ATOM 878 N N . ALA A 1 108 ? 15.331 16.179 1.564 1.00 38.44 108 ALA A N 1
ATOM 879 C CA . ALA A 1 108 ? 15.113 16.702 2.908 1.00 38.44 108 ALA A CA 1
ATOM 880 C C . ALA A 1 108 ? 14.127 17.875 2.887 1.00 38.44 108 ALA A C 1
ATOM 882 O O . ALA A 1 108 ? 13.214 17.900 3.698 1.00 38.44 108 ALA A O 1
ATOM 883 N N . LEU A 1 109 ? 14.247 18.797 1.924 1.00 36.50 109 LEU A N 1
ATOM 884 C CA . LEU A 1 109 ? 13.288 19.888 1.709 1.00 36.50 109 LEU A CA 1
ATOM 885 C C . LEU A 1 109 ? 11.917 19.378 1.217 1.00 36.50 109 LEU A C 1
ATOM 887 O O . LEU A 1 109 ? 10.899 19.945 1.593 1.00 36.50 109 LEU A O 1
ATOM 891 N N . ARG A 1 110 ? 11.879 18.289 0.431 1.00 42.59 110 ARG A N 1
ATOM 892 C CA . ARG A 1 110 ? 10.660 17.561 0.008 1.00 42.59 110 ARG A CA 1
ATOM 893 C C . ARG A 1 110 ? 10.031 16.757 1.147 1.00 42.59 110 ARG A C 1
ATOM 895 O O . ARG A 1 110 ? 8.831 16.510 1.136 1.00 42.59 110 ARG A O 1
ATOM 902 N N . LEU A 1 111 ? 10.841 16.331 2.110 1.00 41.47 111 LEU A N 1
ATOM 903 C CA . LEU A 1 111 ? 10.422 15.580 3.279 1.00 41.47 111 LEU A CA 1
ATOM 904 C C . LEU A 1 111 ? 9.807 16.504 4.316 1.00 41.47 111 LEU A C 1
ATOM 906 O O . LEU A 1 111 ? 8.977 16.014 5.044 1.00 41.47 111 LEU A O 1
ATOM 910 N N . VAL A 1 112 ? 10.129 17.801 4.390 1.00 43.19 112 VAL A N 1
ATOM 911 C CA . VAL A 1 112 ? 9.601 18.683 5.456 1.00 43.19 112 VAL A CA 1
ATOM 912 C C . VAL A 1 112 ? 8.064 18.655 5.573 1.00 43.19 112 VAL A C 1
ATOM 914 O O . VAL A 1 112 ? 7.596 18.362 6.669 1.00 43.19 112 VAL A O 1
ATOM 917 N N . PRO A 1 113 ? 7.260 18.841 4.505 1.00 42.41 113 PRO A N 1
ATOM 918 C CA . PRO A 1 113 ? 5.797 18.757 4.622 1.00 42.41 113 PRO A CA 1
ATOM 919 C C . PRO A 1 113 ? 5.305 17.351 5.000 1.00 42.41 113 PRO A C 1
ATOM 921 O O . PRO A 1 113 ? 4.361 17.189 5.764 1.00 42.41 113 PRO A O 1
ATOM 924 N N . ARG A 1 114 ? 5.987 16.306 4.517 1.00 43.97 114 ARG A N 1
ATOM 925 C CA . ARG A 1 114 ? 5.686 14.905 4.857 1.00 43.97 114 ARG A CA 1
ATOM 926 C C . ARG A 1 114 ? 6.078 14.536 6.274 1.00 43.97 114 ARG A C 1
ATOM 928 O O . ARG A 1 114 ? 5.404 13.746 6.913 1.00 43.97 114 ARG A O 1
ATOM 935 N N . LEU A 1 115 ? 7.185 15.082 6.746 1.00 46.78 115 LEU A N 1
ATOM 936 C CA . LEU A 1 115 ? 7.664 15.003 8.106 1.00 46.78 115 LEU A CA 1
ATOM 937 C C . LEU A 1 115 ? 6.613 15.684 8.982 1.00 46.78 115 LEU A C 1
ATOM 939 O O . LEU A 1 115 ? 6.193 15.079 9.956 1.00 46.78 115 LEU A O 1
ATOM 943 N N . GLU A 1 116 ? 6.096 16.853 8.601 1.00 47.12 116 GLU A N 1
ATOM 944 C CA . GLU A 1 116 ? 4.996 17.516 9.309 1.00 47.12 116 GLU A CA 1
ATOM 945 C C . GLU A 1 116 ? 3.710 16.676 9.339 1.00 47.12 116 GLU A C 1
ATOM 947 O O . GLU A 1 116 ? 3.165 16.458 10.420 1.00 47.12 116 GLU A O 1
ATOM 952 N N . GLU A 1 117 ? 3.245 16.140 8.207 1.00 50.06 117 GLU A N 1
ATOM 953 C CA . GLU A 1 117 ? 2.053 15.280 8.165 1.00 50.06 117 GLU A CA 1
ATOM 954 C C . GLU A 1 117 ? 2.257 13.957 8.908 1.00 50.06 117 GLU A C 1
ATOM 956 O O . GLU A 1 117 ? 1.411 13.550 9.698 1.00 50.06 117 GLU A O 1
ATOM 961 N N . SER A 1 118 ? 3.390 13.287 8.708 1.00 50.50 118 SER A N 1
ATOM 962 C CA . SER A 1 118 ? 3.747 12.052 9.409 1.00 50.50 118 SER A CA 1
ATOM 963 C C . SER A 1 118 ? 3.893 12.296 10.910 1.00 50.50 118 SER A C 1
ATOM 965 O O . SER A 1 118 ? 3.395 11.511 11.714 1.00 50.50 118 SER A O 1
ATOM 967 N N . ALA A 1 119 ? 4.505 13.412 11.313 1.00 53.81 119 ALA A N 1
ATOM 968 C CA . ALA A 1 119 ? 4.578 13.817 12.710 1.00 53.81 119 ALA A CA 1
ATOM 969 C C . ALA A 1 119 ? 3.179 14.080 13.268 1.00 53.81 119 ALA A C 1
ATOM 971 O O . ALA A 1 119 ? 2.897 13.644 14.379 1.00 53.81 119 ALA A O 1
ATOM 972 N N . LYS A 1 120 ? 2.288 14.720 12.502 1.00 57.94 120 LYS A N 1
ATOM 973 C CA . LYS A 1 120 ? 0.889 14.922 12.887 1.00 57.94 120 LYS A CA 1
ATOM 974 C C . LYS A 1 120 ? 0.159 13.590 13.084 1.00 57.94 120 LYS A C 1
ATOM 976 O O . LYS A 1 120 ? -0.410 13.386 14.145 1.00 57.94 120 LYS A O 1
ATOM 981 N N . TRP A 1 121 ? 0.273 12.647 12.149 1.00 58.56 121 TRP A N 1
ATOM 982 C CA . TRP A 1 121 ? -0.305 11.302 12.274 1.00 58.56 121 TRP A CA 1
ATOM 983 C C . TRP A 1 121 ? 0.235 10.531 13.483 1.00 58.56 121 TRP A C 1
ATOM 985 O O . TRP A 1 121 ? -0.518 9.855 14.184 1.00 58.56 121 TRP A O 1
ATOM 995 N N . ARG A 1 122 ? 1.540 10.627 13.759 1.00 60.62 122 ARG A N 1
ATOM 996 C CA . ARG A 1 122 ? 2.144 9.990 14.938 1.00 60.62 122 ARG A CA 1
ATOM 997 C C . ARG A 1 122 ? 1.708 10.661 16.239 1.00 60.62 122 ARG A C 1
ATOM 999 O O . ARG A 1 122 ? 1.499 9.964 17.226 1.00 60.62 122 ARG A O 1
ATOM 1006 N N . LEU A 1 123 ? 1.544 11.984 16.242 1.00 63.78 123 LEU A N 1
ATOM 1007 C CA . LEU A 1 123 ? 0.983 12.736 17.367 1.00 63.78 123 LEU A CA 1
ATOM 1008 C C . LEU A 1 123 ? -0.471 12.336 17.631 1.00 63.78 123 LEU A C 1
ATOM 1010 O O . LEU A 1 123 ? -0.796 12.012 18.767 1.00 63.78 123 LEU A O 1
ATOM 1014 N N . GLU A 1 124 ? -1.300 12.272 16.591 1.00 66.75 124 GLU A N 1
ATOM 1015 C CA . GLU A 1 124 ? -2.683 11.788 16.672 1.00 66.75 124 GLU A CA 1
ATOM 1016 C C . GLU A 1 124 ? -2.720 10.340 17.186 1.00 66.75 124 GLU A C 1
ATOM 1018 O O . GLU A 1 124 ? -3.483 10.021 18.090 1.00 66.75 124 GLU A O 1
ATOM 1023 N N . THR A 1 125 ? -1.824 9.470 16.708 1.00 69.81 125 THR A N 1
ATOM 1024 C CA . THR A 1 125 ? -1.720 8.079 17.186 1.00 69.81 125 THR A CA 1
ATOM 1025 C C . THR A 1 125 ? -1.336 8.010 18.669 1.00 69.81 125 THR A C 1
ATOM 1027 O O . THR A 1 125 ? -1.864 7.183 19.410 1.00 69.81 125 THR A O 1
ATOM 1030 N N . LEU A 1 126 ? -0.429 8.872 19.137 1.00 69.88 126 LEU A N 1
ATOM 1031 C CA . LEU A 1 126 ? -0.092 8.967 20.558 1.00 69.88 126 LEU A CA 1
ATOM 1032 C C . LEU A 1 126 ? -1.256 9.486 21.404 1.00 69.88 126 LEU A C 1
ATOM 1034 O O . LEU A 1 126 ? -1.469 8.985 22.508 1.00 69.88 126 LEU A O 1
ATOM 1038 N N . GLU A 1 127 ? -1.985 10.483 20.907 1.00 71.19 127 GLU A N 1
ATOM 1039 C CA . GLU A 1 127 ? -3.196 11.013 21.536 1.00 71.19 127 GLU A CA 1
ATOM 1040 C C . GLU A 1 127 ? -4.265 9.914 21.640 1.00 71.19 127 GLU A C 1
ATOM 1042 O O . GLU A 1 127 ? -4.761 9.643 22.732 1.00 71.19 127 GLU A O 1
ATOM 1047 N N . GLU A 1 128 ? -4.520 9.173 20.557 1.00 70.19 128 GLU A N 1
ATOM 1048 C CA . GLU A 1 128 ? -5.434 8.022 20.524 1.00 70.19 128 GLU A CA 1
ATOM 1049 C C . GLU A 1 128 ? -5.027 6.901 21.494 1.00 70.19 128 GLU A C 1
ATOM 1051 O O . GLU A 1 128 ? -5.890 6.191 22.027 1.00 70.19 128 GLU A O 1
ATOM 1056 N N . ARG A 1 129 ? -3.719 6.692 21.691 1.00 75.44 129 ARG A N 1
ATOM 1057 C CA . ARG A 1 129 ? -3.166 5.711 22.638 1.00 75.44 129 ARG A CA 1
ATOM 1058 C C . ARG A 1 129 ? -3.098 6.251 24.074 1.00 75.44 129 ARG A C 1
ATOM 1060 O O . ARG A 1 129 ? -2.784 5.486 24.976 1.00 75.44 129 ARG A O 1
ATOM 1067 N N . GLY A 1 130 ? -3.422 7.524 24.312 1.00 72.06 130 GLY A N 1
ATOM 1068 C CA . GLY A 1 130 ? -3.476 8.126 25.649 1.00 72.06 130 GLY A CA 1
ATOM 1069 C C . GLY A 1 130 ? -2.126 8.586 26.208 1.00 72.06 130 GLY A C 1
ATOM 1070 O O . GLY A 1 130 ? -1.974 8.710 27.419 1.00 72.06 130 GLY A O 1
ATOM 1071 N N . PHE A 1 131 ? -1.123 8.827 25.360 1.00 68.75 131 PHE A N 1
ATOM 1072 C CA . PHE A 1 131 ? 0.195 9.318 25.791 1.00 68.75 131 PHE A CA 1
ATOM 1073 C C . PHE A 1 131 ? 0.259 10.837 26.005 1.00 68.75 131 PHE A C 1
ATOM 1075 O O . PHE A 1 131 ? 1.224 11.333 26.595 1.00 68.75 131 PHE A O 1
ATOM 1082 N N . VAL A 1 132 ? -0.728 11.578 25.501 1.00 64.12 132 VAL A N 1
ATOM 1083 C CA . VAL A 1 132 ? -0.782 13.042 25.547 1.00 64.12 132 VAL A CA 1
ATOM 1084 C C . VAL A 1 132 ? -1.963 13.457 26.421 1.00 64.12 132 VAL A C 1
ATOM 1086 O O . VAL A 1 132 ? -3.116 13.308 26.032 1.00 64.12 132 VAL A O 1
ATOM 1089 N N . GLU A 1 133 ? -1.664 13.995 27.603 1.00 56.22 133 GLU A N 1
ATOM 1090 C CA . GLU A 1 133 ? -2.636 14.677 28.466 1.00 56.22 133 GLU A CA 1
ATOM 1091 C C . GLU A 1 133 ? -2.436 16.198 28.355 1.00 56.22 133 GLU A C 1
ATOM 1093 O O . GLU A 1 133 ? -1.311 16.687 28.174 1.00 56.22 133 GLU A O 1
ATOM 1098 N N . SER A 1 134 ? -3.523 16.968 28.475 1.00 52.75 134 SER A N 1
ATOM 1099 C CA . SER A 1 134 ? -3.532 18.433 28.322 1.00 52.75 134 SER A CA 1
ATOM 1100 C C . SER A 1 134 ? -2.662 19.187 29.337 1.00 52.75 134 SER A C 1
ATOM 1102 O O . SER A 1 134 ? -2.327 20.350 29.108 1.00 52.75 134 SER A O 1
ATOM 1104 N N . ASP A 1 135 ? -2.253 18.539 30.431 1.00 49.34 135 ASP A N 1
ATOM 1105 C CA . ASP A 1 135 ? -1.834 19.251 31.641 1.00 49.34 135 ASP A CA 1
ATOM 1106 C C . ASP A 1 135 ? -0.308 19.330 31.858 1.00 49.34 135 ASP A C 1
ATOM 1108 O O . ASP A 1 135 ? 0.149 20.152 32.653 1.00 49.34 135 ASP A O 1
ATOM 1112 N N . SER A 1 136 ? 0.528 18.570 31.126 1.00 52.12 136 SER A N 1
ATOM 1113 C CA . SER A 1 136 ? 1.996 18.604 31.308 1.00 52.12 136 SER A CA 1
ATOM 1114 C C . SER A 1 136 ? 2.792 18.795 30.015 1.00 52.12 136 SER A C 1
ATOM 1116 O O . SER A 1 136 ? 3.067 17.863 29.257 1.00 52.12 136 SER A O 1
ATOM 1118 N N . ARG A 1 137 ? 3.280 20.028 29.810 1.00 45.12 137 ARG A N 1
ATOM 1119 C CA . ARG A 1 137 ? 4.150 20.404 28.677 1.00 45.12 137 ARG A CA 1
ATOM 1120 C C . ARG A 1 137 ? 5.442 19.581 28.598 1.00 45.12 137 ARG A C 1
ATOM 1122 O O . ARG A 1 137 ? 5.923 19.333 27.499 1.00 45.12 137 ARG A O 1
ATOM 1129 N N . ILE A 1 138 ? 5.997 19.157 29.736 1.00 39.19 138 ILE A N 1
ATOM 1130 C CA . ILE A 1 138 ? 7.279 18.431 29.805 1.00 39.19 138 ILE A CA 1
ATOM 1131 C C . ILE A 1 138 ? 7.099 16.949 29.447 1.00 39.19 138 ILE A C 1
ATOM 1133 O O . ILE A 1 138 ? 7.922 16.410 28.706 1.00 39.19 138 ILE A O 1
ATOM 1137 N N . LYS A 1 139 ? 6.009 16.309 29.906 1.00 47.91 139 LYS A N 1
ATOM 1138 C CA . LYS A 1 139 ? 5.664 14.928 29.516 1.00 47.91 139 LYS A CA 1
ATOM 1139 C C . LYS A 1 139 ? 5.417 14.872 28.004 1.00 47.91 139 LYS A C 1
ATOM 1141 O O . LYS A 1 139 ? 6.060 14.087 27.318 1.00 47.91 139 LYS A O 1
ATOM 1146 N N . ASN A 1 140 ? 4.651 15.830 27.472 1.00 48.44 140 ASN A N 1
ATOM 1147 C CA . ASN A 1 140 ? 4.406 15.965 26.033 1.00 48.44 140 ASN A CA 1
ATOM 1148 C C . ASN A 1 140 ? 5.690 16.174 25.214 1.00 48.44 140 ASN A C 1
ATOM 1150 O O . ASN A 1 140 ? 5.833 15.584 24.148 1.00 48.44 140 ASN A O 1
ATOM 1154 N N . LEU A 1 141 ? 6.654 16.967 25.695 1.00 43.91 141 LEU A N 1
ATOM 1155 C CA . LEU A 1 141 ? 7.916 17.184 24.976 1.00 43.91 141 LEU A CA 1
ATOM 1156 C C . LEU A 1 141 ? 8.786 15.916 24.922 1.00 43.91 141 LEU A C 1
ATOM 1158 O O . LEU A 1 141 ? 9.380 15.621 23.887 1.00 43.91 141 LEU A O 1
ATOM 1162 N N . ARG A 1 142 ? 8.838 15.150 26.020 1.00 47.09 142 ARG A N 1
ATOM 1163 C CA . ARG A 1 142 ? 9.621 13.909 26.118 1.00 47.09 142 ARG A CA 1
ATOM 1164 C C . ARG A 1 142 ? 9.046 12.799 25.236 1.00 47.09 142 ARG A C 1
ATOM 1166 O O . ARG A 1 142 ? 9.808 12.177 24.502 1.00 47.09 142 ARG A O 1
ATOM 1173 N N . THR A 1 143 ? 7.725 12.612 25.246 1.00 49.97 143 THR A N 1
ATOM 1174 C CA . THR A 1 143 ? 7.033 11.645 24.374 1.00 49.97 143 THR A CA 1
ATOM 1175 C C . THR A 1 143 ? 7.196 12.006 22.894 1.00 49.97 143 THR A C 1
ATOM 1177 O O . THR A 1 143 ? 7.382 11.139 22.046 1.00 49.97 143 THR A O 1
ATOM 1180 N N . ARG A 1 144 ? 7.192 13.304 22.563 1.00 51.81 144 ARG A N 1
ATOM 1181 C CA . ARG A 1 144 ? 7.448 13.779 21.193 1.00 51.81 144 ARG A CA 1
ATOM 1182 C C . ARG A 1 144 ? 8.885 13.510 20.741 1.00 51.81 144 ARG A C 1
ATOM 1184 O O . ARG A 1 144 ? 9.096 13.106 19.602 1.00 51.81 144 ARG A O 1
ATOM 1191 N N . ALA A 1 145 ? 9.862 13.691 21.629 1.00 42.34 145 ALA A N 1
ATOM 1192 C CA . ALA A 1 145 ? 11.275 13.481 21.322 1.00 42.34 145 ALA A CA 1
ATOM 1193 C C . ALA A 1 145 ? 11.655 11.998 21.146 1.00 42.34 145 ALA A C 1
ATOM 1195 O O . ALA A 1 145 ? 12.549 11.696 20.357 1.00 42.34 145 ALA A O 1
ATOM 1196 N N . SER A 1 146 ? 10.983 11.065 21.832 1.00 46.66 146 SER A N 1
ATOM 1197 C CA . SER A 1 146 ? 11.295 9.628 21.738 1.00 46.66 146 SER A CA 1
ATOM 1198 C C . SER A 1 146 ? 10.938 8.996 20.389 1.00 46.66 146 SER A C 1
ATOM 1200 O O . SER A 1 146 ? 11.442 7.924 20.077 1.00 46.66 146 SER A O 1
ATOM 1202 N N . ILE A 1 147 ? 10.106 9.651 19.573 1.00 47.53 147 ILE A N 1
ATOM 1203 C CA . ILE A 1 147 ? 9.625 9.114 18.286 1.00 47.53 147 ILE A CA 1
ATOM 1204 C C . ILE A 1 147 ? 10.479 9.580 17.103 1.00 47.53 147 ILE A C 1
ATOM 1206 O O . ILE A 1 147 ? 10.501 8.940 16.051 1.00 47.53 147 ILE A O 1
ATOM 1210 N N . TRP A 1 148 ? 11.212 10.683 17.265 1.00 49.84 148 TRP A N 1
ATOM 1211 C CA . TRP A 1 148 ? 12.017 11.275 16.197 1.00 49.84 148 TRP A CA 1
ATOM 1212 C C . TRP A 1 148 ? 13.038 10.327 15.560 1.00 49.84 148 TRP A C 1
ATOM 1214 O O . TRP A 1 148 ? 13.164 10.387 14.340 1.00 49.84 148 TRP A O 1
ATOM 1224 N N . PRO A 1 149 ? 13.729 9.434 16.296 1.00 43.97 149 PRO A N 1
ATOM 1225 C CA . PRO A 1 149 ? 14.681 8.514 15.680 1.00 43.97 149 PRO A CA 1
ATOM 1226 C C . PRO A 1 149 ? 14.031 7.530 14.693 1.00 43.97 149 PRO A C 1
ATOM 1228 O O . PRO A 1 149 ? 14.547 7.362 13.591 1.00 43.97 149 PRO A O 1
ATOM 1231 N N . GLY A 1 150 ? 12.889 6.924 15.047 1.00 43.53 150 GLY A N 1
ATOM 1232 C CA . GLY A 1 150 ? 12.174 5.976 14.173 1.00 43.53 150 GLY A CA 1
ATOM 1233 C C . GLY A 1 150 ? 11.513 6.675 12.990 1.00 43.53 150 GLY A C 1
ATOM 1234 O O . GLY A 1 150 ? 11.532 6.191 11.868 1.00 43.53 150 GLY A O 1
ATOM 1235 N N . TRP A 1 151 ? 11.004 7.882 13.226 1.00 49.34 151 TRP A N 1
ATOM 1236 C CA . TRP A 1 151 ? 10.420 8.733 12.193 1.00 49.34 151 TRP A CA 1
ATOM 1237 C C . TRP A 1 151 ? 11.442 9.211 11.154 1.00 49.34 151 TRP A C 1
ATOM 1239 O O . TRP A 1 151 ? 11.139 9.233 9.961 1.00 49.34 151 TRP A O 1
ATOM 1249 N N . LEU A 1 152 ? 12.663 9.552 11.583 1.00 45.09 152 LEU A N 1
ATOM 1250 C CA . LEU A 1 152 ? 13.757 9.885 10.670 1.00 45.09 152 LEU A CA 1
ATOM 1251 C C . LEU A 1 152 ? 14.200 8.673 9.844 1.00 45.09 152 LEU A C 1
ATOM 1253 O O . LEU A 1 152 ? 14.518 8.853 8.673 1.00 45.09 152 LEU A O 1
ATOM 1257 N N . ALA A 1 153 ? 14.210 7.471 10.429 1.00 42.50 153 ALA A N 1
ATOM 1258 C CA . ALA A 1 153 ? 14.564 6.239 9.726 1.00 42.50 153 ALA A CA 1
ATOM 1259 C C . ALA A 1 153 ? 13.557 5.914 8.606 1.00 42.50 153 ALA A C 1
ATOM 1261 O O . ALA A 1 153 ? 13.952 5.871 7.445 1.00 42.50 153 ALA A O 1
ATOM 1262 N N . ASP A 1 154 ? 12.255 5.851 8.914 1.00 44.75 154 ASP A N 1
ATOM 1263 C CA . ASP A 1 154 ? 11.212 5.556 7.913 1.00 44.75 154 ASP A CA 1
ATOM 1264 C C . ASP A 1 154 ? 11.180 6.586 6.773 1.00 44.75 154 ASP A C 1
ATOM 1266 O O . ASP A 1 154 ? 10.957 6.259 5.605 1.00 44.75 154 ASP A O 1
ATOM 1270 N N . SER A 1 155 ? 11.421 7.853 7.113 1.00 46.03 155 SER A N 1
ATOM 1271 C CA . SER A 1 155 ? 11.486 8.955 6.150 1.00 46.03 155 SER A CA 1
ATOM 1272 C C . SER A 1 155 ? 12.705 8.864 5.227 1.00 46.03 155 SER A C 1
ATOM 1274 O O . SER A 1 155 ? 12.637 9.276 4.068 1.00 46.03 155 SER A O 1
ATOM 1276 N N . LEU A 1 156 ? 13.826 8.336 5.728 1.00 44.25 156 LEU A N 1
ATOM 1277 C CA . LEU A 1 156 ? 15.036 8.089 4.943 1.00 44.25 156 LEU A CA 1
ATOM 1278 C C . LEU A 1 156 ? 14.890 6.860 4.032 1.00 44.25 156 LEU A C 1
ATOM 1280 O O . LEU A 1 156 ? 15.442 6.879 2.932 1.00 44.25 156 LEU A O 1
ATOM 1284 N N . ASP A 1 157 ? 14.118 5.851 4.438 1.00 42.34 157 ASP A N 1
ATOM 1285 C CA . ASP A 1 157 ? 13.860 4.652 3.631 1.00 42.34 157 ASP A CA 1
ATOM 1286 C C . ASP A 1 157 ? 12.908 4.930 2.455 1.00 42.34 157 ASP A C 1
ATOM 1288 O O . ASP A 1 157 ? 13.213 4.561 1.323 1.00 42.34 157 ASP A O 1
ATOM 1292 N N . HIS A 1 158 ? 11.833 5.704 2.648 1.00 42.12 158 HIS A N 1
ATOM 1293 C CA . HIS A 1 158 ? 10.969 6.132 1.527 1.00 42.12 158 HIS A CA 1
ATOM 1294 C C . HIS A 1 158 ? 11.725 7.021 0.526 1.00 42.12 158 HIS A C 1
ATOM 1296 O O . HIS A 1 158 ? 11.563 6.927 -0.692 1.00 42.12 158 HIS A O 1
ATOM 1302 N N . ALA A 1 159 ? 12.626 7.866 1.035 1.00 43.34 159 ALA A N 1
ATOM 1303 C CA . ALA A 1 159 ? 13.555 8.614 0.200 1.00 43.34 159 ALA A CA 1
ATOM 1304 C C . ALA A 1 159 ? 14.510 7.708 -0.604 1.00 43.34 159 ALA A C 1
ATOM 1306 O O . ALA A 1 159 ? 14.956 8.106 -1.685 1.00 43.34 159 ALA A O 1
ATOM 1307 N N . HIS A 1 160 ? 14.817 6.512 -0.096 1.00 42.78 160 HIS A N 1
ATOM 1308 C CA . HIS A 1 160 ? 15.597 5.491 -0.791 1.00 42.78 160 HIS A CA 1
ATOM 1309 C C . HIS A 1 160 ? 14.808 4.876 -1.953 1.00 42.78 160 HIS A C 1
ATOM 1311 O O . HIS A 1 160 ? 15.343 4.802 -3.057 1.00 42.78 160 HIS A O 1
ATOM 1317 N N . ASP A 1 161 ? 13.528 4.543 -1.752 1.00 40.62 161 ASP A N 1
ATOM 1318 C CA . ASP A 1 161 ? 12.642 4.007 -2.801 1.00 40.62 161 ASP A CA 1
ATOM 1319 C C . ASP A 1 161 ? 12.431 5.010 -3.951 1.00 40.62 161 ASP A C 1
ATOM 1321 O O . ASP A 1 161 ? 12.450 4.644 -5.133 1.00 40.62 161 ASP A O 1
ATOM 1325 N N . LEU A 1 162 ? 12.327 6.308 -3.636 1.00 43.16 162 LEU A N 1
ATOM 1326 C CA . LEU A 1 162 ? 12.349 7.372 -4.645 1.00 43.16 162 LEU A CA 1
ATOM 1327 C C . LEU A 1 162 ? 13.697 7.417 -5.389 1.00 43.16 162 LEU A C 1
ATOM 1329 O O . LEU A 1 162 ? 13.732 7.640 -6.602 1.00 43.16 162 LEU A O 1
ATOM 1333 N N . GLY A 1 163 ? 14.808 7.189 -4.682 1.00 42.28 163 GLY A N 1
ATOM 1334 C CA . GLY A 1 163 ? 16.143 7.036 -5.264 1.00 42.28 163 GLY A CA 1
ATOM 1335 C C . GLY A 1 163 ? 16.229 5.873 -6.258 1.00 42.28 163 GLY A C 1
ATOM 1336 O O . GLY A 1 163 ? 16.763 6.055 -7.355 1.00 42.28 163 GLY A O 1
ATOM 1337 N N . ASP A 1 164 ? 15.624 4.731 -5.934 1.00 42.56 164 ASP A N 1
ATOM 1338 C CA . ASP A 1 164 ? 15.592 3.521 -6.763 1.00 42.56 164 ASP A CA 1
ATOM 1339 C C . ASP A 1 164 ? 14.710 3.682 -8.017 1.00 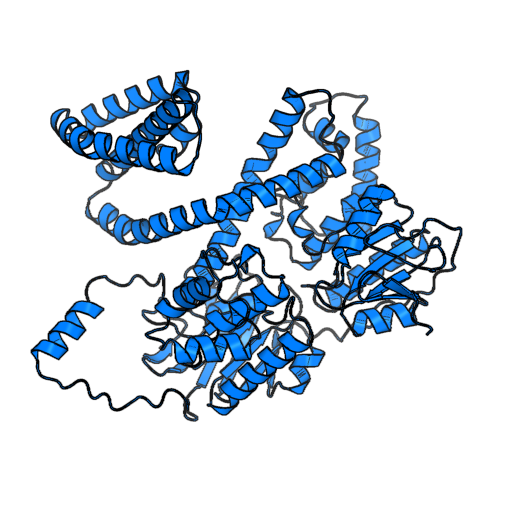42.56 164 ASP A C 1
ATOM 1341 O O . ASP A 1 164 ? 15.095 3.291 -9.128 1.00 42.56 164 ASP A O 1
ATOM 1345 N N . ALA A 1 165 ? 13.549 4.333 -7.883 1.00 42.62 165 ALA A N 1
ATOM 1346 C CA . ALA A 1 165 ? 12.673 4.682 -9.008 1.00 42.62 165 ALA A CA 1
ATOM 1347 C C . ALA A 1 165 ? 13.348 5.657 -9.990 1.00 42.62 165 ALA A C 1
ATOM 1349 O O . ALA A 1 165 ? 13.172 5.578 -11.208 1.00 42.62 165 ALA A O 1
ATOM 1350 N N . VAL A 1 166 ? 14.162 6.569 -9.458 1.00 43.28 166 VAL A N 1
ATOM 1351 C CA . VAL A 1 166 ? 14.993 7.493 -10.229 1.00 43.28 166 VAL A CA 1
ATOM 1352 C C . VAL A 1 166 ? 16.157 6.721 -10.886 1.00 43.28 166 VAL A C 1
ATOM 1354 O O . VAL A 1 166 ? 16.402 6.864 -12.083 1.00 43.28 166 VAL A O 1
ATOM 1357 N N . GLN A 1 167 ? 16.843 5.820 -10.181 1.00 46.22 167 GLN A N 1
ATOM 1358 C CA . GLN A 1 167 ? 17.987 5.064 -10.715 1.00 46.22 167 GLN A CA 1
ATOM 1359 C C . GLN A 1 167 ? 17.671 3.999 -11.754 1.00 46.22 167 GLN A C 1
ATOM 1361 O O . GLN A 1 167 ? 18.448 3.873 -12.698 1.00 46.22 167 GLN A O 1
ATOM 1366 N N . SER A 1 168 ? 16.549 3.289 -11.640 1.00 41.16 168 SER A N 1
ATOM 1367 C CA . SER A 1 168 ? 16.093 2.350 -12.682 1.00 41.16 168 SER A CA 1
ATOM 1368 C C . SER A 1 168 ? 15.919 3.024 -14.053 1.00 41.16 168 SER A C 1
ATOM 1370 O O . SER A 1 168 ? 15.997 2.372 -15.091 1.00 41.16 168 SER A O 1
ATOM 1372 N N . ARG A 1 169 ? 15.787 4.358 -14.069 1.00 42.47 169 ARG A N 1
ATOM 1373 C CA . ARG A 1 169 ? 15.769 5.214 -15.267 1.00 42.47 169 ARG A CA 1
ATOM 1374 C C . ARG A 1 169 ? 17.145 5.752 -15.681 1.00 42.47 169 ARG A C 1
ATOM 1376 O O . ARG A 1 169 ? 17.217 6.653 -16.513 1.00 42.47 169 ARG A O 1
ATOM 1383 N N . GLY A 1 170 ? 18.233 5.270 -15.084 1.00 36.84 170 GLY A N 1
ATOM 1384 C CA . GLY A 1 170 ? 19.597 5.737 -15.350 1.00 36.84 170 GLY A CA 1
ATOM 1385 C C . GLY A 1 170 ? 19.945 7.098 -14.730 1.00 36.84 170 GLY A C 1
ATOM 1386 O O . GLY A 1 170 ? 20.914 7.729 -15.148 1.00 36.84 170 GLY A O 1
ATOM 1387 N N . LEU A 1 171 ? 19.185 7.595 -13.741 1.00 35.38 171 LEU A N 1
ATOM 1388 C CA . LEU A 1 171 ? 19.342 8.983 -13.269 1.00 35.38 171 LEU A CA 1
ATOM 1389 C C . LEU A 1 171 ? 20.394 9.226 -12.192 1.00 35.38 171 LEU A C 1
ATOM 1391 O O . LEU A 1 171 ? 20.946 10.326 -12.143 1.00 35.38 171 LEU A O 1
ATOM 1395 N N . LEU A 1 172 ? 20.688 8.231 -11.352 1.00 31.52 172 LEU A N 1
ATOM 1396 C CA . LEU A 1 172 ? 21.862 8.264 -10.464 1.00 31.52 172 LEU A CA 1
ATOM 1397 C C . LEU A 1 172 ? 22.888 7.189 -10.831 1.00 31.52 172 LEU A C 1
ATOM 1399 O O . LEU A 1 172 ? 23.808 6.936 -10.050 1.00 31.52 172 LEU A O 1
ATOM 1403 N N . ALA A 1 173 ? 22.785 6.595 -12.029 1.00 31.47 173 ALA A N 1
ATOM 1404 C CA . ALA A 1 173 ? 23.979 6.045 -12.653 1.00 31.47 173 ALA A CA 1
ATOM 1405 C C . ALA A 1 173 ? 25.007 7.187 -12.670 1.00 31.47 173 ALA A C 1
ATOM 1407 O O . ALA A 1 173 ? 24.647 8.304 -13.061 1.00 31.47 173 ALA A O 1
ATOM 1408 N N . PRO A 1 174 ? 26.242 6.988 -12.177 1.00 27.72 174 PRO A N 1
ATOM 1409 C CA . PRO A 1 174 ? 27.255 8.024 -12.222 1.00 27.72 174 PRO A CA 1
ATOM 1410 C C . PRO A 1 174 ? 27.498 8.366 -13.690 1.00 27.72 174 PRO A C 1
ATOM 1412 O O . PRO A 1 174 ? 28.329 7.756 -14.359 1.00 27.72 174 PRO A O 1
ATOM 1415 N N . ARG A 1 175 ? 26.785 9.374 -14.205 1.00 34.81 175 ARG A N 1
ATOM 1416 C CA . ARG A 1 175 ? 27.173 10.068 -15.418 1.00 34.81 175 ARG A CA 1
ATOM 1417 C C . ARG A 1 175 ? 28.543 10.623 -15.099 1.00 34.81 175 ARG A C 1
ATOM 1419 O O . ARG A 1 175 ? 28.656 11.677 -14.477 1.00 34.81 175 ARG A O 1
ATOM 1426 N N . ARG A 1 176 ? 29.591 9.921 -15.538 1.00 31.81 176 ARG A N 1
ATOM 1427 C CA . ARG A 1 176 ? 30.898 10.529 -15.763 1.00 31.81 176 ARG A CA 1
ATOM 1428 C C . ARG A 1 176 ? 30.605 11.779 -16.573 1.00 31.81 176 ARG A C 1
ATOM 1430 O O . ARG A 1 176 ? 30.266 11.691 -17.755 1.00 31.81 176 ARG A O 1
ATOM 1437 N N . TRP A 1 177 ? 30.661 12.927 -15.905 1.00 30.70 177 TRP A N 1
ATOM 1438 C CA . TRP A 1 177 ? 30.200 14.236 -16.364 1.00 30.70 177 TRP A CA 1
ATOM 1439 C C . TRP A 1 177 ? 31.142 14.813 -17.435 1.00 30.70 177 TRP A C 1
ATOM 1441 O O . TRP A 1 177 ? 31.567 15.962 -17.383 1.00 30.70 177 TRP A O 1
ATOM 1451 N N . ARG A 1 178 ? 31.550 13.968 -18.388 1.00 29.89 178 ARG A N 1
ATOM 1452 C CA . ARG A 1 178 ? 32.573 14.235 -19.395 1.00 29.89 178 ARG A CA 1
ATOM 1453 C C . ARG A 1 178 ? 32.320 13.594 -20.760 1.00 29.89 178 ARG A C 1
ATOM 1455 O O . ARG A 1 178 ? 32.915 14.083 -21.704 1.00 29.89 178 ARG A O 1
ATOM 1462 N N . HIS A 1 179 ? 31.441 12.599 -20.933 1.00 33.91 179 HIS A N 1
ATOM 1463 C CA . HIS A 1 179 ? 31.357 11.906 -22.237 1.00 33.91 179 HIS A CA 1
ATOM 1464 C C . HIS A 1 179 ? 30.170 12.310 -23.125 1.00 33.91 179 HIS A C 1
ATOM 1466 O O . HIS A 1 179 ? 30.337 12.382 -24.336 1.00 33.91 179 HIS A O 1
ATOM 1472 N N . GLY A 1 180 ? 29.004 12.674 -22.576 1.00 35.50 180 GLY A N 1
ATOM 1473 C CA . GLY A 1 180 ? 27.843 13.052 -23.403 1.00 35.50 180 GLY A CA 1
ATOM 1474 C C . GLY A 1 180 ? 28.000 14.392 -24.135 1.00 35.50 180 GLY A C 1
ATOM 1475 O O . GLY A 1 180 ? 27.630 14.516 -25.299 1.00 35.50 180 GLY A O 1
ATOM 1476 N N . ILE A 1 181 ? 28.593 15.390 -23.471 1.00 37.09 181 ILE A N 1
ATOM 1477 C CA . ILE A 1 181 ? 28.854 16.704 -24.078 1.00 37.09 181 ILE A CA 1
ATOM 1478 C C . ILE A 1 181 ? 30.008 16.591 -25.070 1.00 37.09 181 ILE A C 1
ATOM 1480 O O . ILE A 1 181 ? 29.877 17.070 -26.186 1.00 37.09 181 ILE A O 1
ATOM 1484 N N . PHE A 1 182 ? 31.090 15.899 -24.695 1.00 34.03 182 PHE A N 1
ATOM 1485 C CA . PHE A 1 182 ? 32.282 15.786 -25.534 1.00 34.03 182 PHE A CA 1
ATOM 1486 C C . PHE A 1 182 ? 32.042 14.939 -26.784 1.00 34.03 182 PHE A C 1
ATOM 1488 O O . PHE A 1 182 ? 32.552 15.292 -27.833 1.00 34.03 182 PHE A O 1
ATOM 1495 N N . ARG A 1 183 ? 31.229 13.872 -26.712 1.00 38.84 183 ARG A N 1
ATOM 1496 C CA . ARG A 1 183 ? 30.878 13.050 -27.883 1.00 38.84 183 ARG A CA 1
ATOM 1497 C C . ARG A 1 183 ? 29.948 13.800 -28.840 1.00 38.84 183 ARG A C 1
ATOM 1499 O O . ARG A 1 183 ? 30.179 13.746 -30.038 1.00 38.84 183 ARG A O 1
ATOM 1506 N N . ARG A 1 184 ? 28.985 14.579 -28.323 1.00 39.41 184 ARG A N 1
ATOM 1507 C CA . ARG A 1 184 ? 28.121 15.452 -29.144 1.00 39.41 184 ARG A CA 1
ATOM 1508 C C . ARG A 1 184 ? 28.890 16.608 -29.778 1.00 39.41 184 ARG A C 1
ATOM 1510 O O . ARG A 1 184 ? 28.665 16.901 -30.944 1.00 39.41 184 ARG A O 1
ATOM 1517 N N . THR A 1 185 ? 29.810 17.248 -29.052 1.00 40.75 185 THR A N 1
ATOM 1518 C CA . THR A 1 185 ? 30.654 18.309 -29.623 1.00 40.75 185 THR A CA 1
ATOM 1519 C C . THR A 1 185 ? 31.693 17.759 -30.594 1.00 40.75 185 THR A C 1
ATOM 1521 O O . THR A 1 185 ? 31.973 18.425 -31.584 1.00 40.75 185 THR A O 1
ATOM 1524 N N . TRP A 1 186 ? 32.220 16.547 -30.381 1.00 39.06 186 TRP A N 1
ATOM 1525 C CA . TRP A 1 186 ? 33.095 15.881 -31.353 1.00 39.06 186 TRP A CA 1
ATOM 1526 C C . TRP A 1 186 ? 32.352 15.435 -32.614 1.00 39.06 186 TRP A C 1
ATOM 1528 O O . TRP A 1 186 ? 32.868 15.639 -33.702 1.00 39.06 186 TRP A O 1
ATOM 1538 N N . GLN A 1 187 ? 31.141 14.886 -32.493 1.00 42.22 187 GLN A N 1
ATOM 1539 C CA . GLN A 1 187 ? 30.306 14.515 -33.646 1.00 42.22 187 GLN A CA 1
ATOM 1540 C C . GLN A 1 187 ? 29.916 15.745 -34.474 1.00 42.22 187 GLN A C 1
ATOM 1542 O O . GLN A 1 187 ? 30.013 15.725 -35.696 1.00 42.22 187 GLN A O 1
ATOM 1547 N N . PHE A 1 188 ? 29.603 16.859 -33.803 1.00 40.09 188 PHE A N 1
ATOM 1548 C CA . PHE A 1 188 ? 29.359 18.144 -34.460 1.00 40.09 188 PHE A CA 1
ATOM 1549 C C . PHE A 1 188 ? 30.623 18.720 -35.124 1.00 40.09 188 PHE A C 1
ATOM 1551 O O . PHE A 1 188 ? 30.548 19.311 -36.197 1.00 40.09 188 PHE A O 1
ATOM 1558 N N . ALA A 1 189 ? 31.799 18.535 -34.513 1.00 42.59 189 ALA A N 1
ATOM 1559 C CA . ALA A 1 189 ? 33.079 18.995 -35.058 1.00 42.59 189 ALA A CA 1
ATOM 1560 C C . ALA A 1 189 ? 33.615 18.116 -36.206 1.00 42.59 189 ALA A C 1
ATOM 1562 O O . ALA A 1 189 ? 34.371 18.610 -37.038 1.00 42.59 189 ALA A O 1
ATOM 1563 N N . LEU A 1 190 ? 33.231 16.837 -36.265 1.00 46.62 190 LEU A N 1
ATOM 1564 C CA . LEU A 1 190 ? 33.615 15.898 -37.324 1.00 46.62 190 LEU A CA 1
ATOM 1565 C C . LEU A 1 190 ? 32.751 16.002 -38.589 1.00 46.62 190 LEU A C 1
ATOM 1567 O O . LEU A 1 190 ? 33.055 15.334 -39.574 1.00 46.62 190 LEU A O 1
ATOM 1571 N N . GLY A 1 191 ? 31.699 16.826 -38.588 1.00 33.97 191 GLY A N 1
ATOM 1572 C CA . GLY A 1 191 ? 30.800 16.953 -39.738 1.00 33.97 191 GLY A CA 1
ATOM 1573 C C . GLY A 1 191 ? 30.014 15.675 -40.042 1.00 33.97 191 GLY A C 1
ATOM 1574 O O . GLY A 1 191 ? 29.489 15.538 -41.145 1.00 33.97 191 GLY A O 1
ATOM 1575 N N . GLU A 1 192 ? 29.924 14.745 -39.085 1.00 34.59 192 GLU A N 1
ATOM 1576 C CA . GLU A 1 192 ? 28.941 13.672 -39.152 1.00 34.59 192 GLU A CA 1
ATOM 1577 C C . GLU A 1 192 ? 27.576 14.336 -38.980 1.00 34.59 192 GLU A C 1
ATOM 1579 O O . GLU A 1 192 ? 27.187 14.711 -37.871 1.00 34.59 192 GLU A O 1
ATOM 1584 N N . GLU A 1 193 ? 26.874 14.552 -40.098 1.00 31.36 193 GLU A N 1
ATOM 1585 C CA . GLU A 1 193 ? 25.454 14.880 -40.065 1.00 31.36 193 GLU A CA 1
ATOM 1586 C C . GLU A 1 193 ? 24.795 13.882 -39.119 1.00 31.36 193 GLU A C 1
ATOM 1588 O O . GLU A 1 193 ? 24.857 12.665 -39.323 1.00 31.36 193 GLU A O 1
ATOM 1593 N N . ILE A 1 194 ? 24.196 14.410 -38.050 1.00 35.97 194 ILE A N 1
ATOM 1594 C CA . ILE A 1 194 ? 23.235 13.663 -37.261 1.00 35.97 194 ILE A CA 1
ATOM 1595 C C . ILE A 1 194 ? 22.175 13.275 -38.279 1.00 35.97 194 ILE A C 1
ATOM 1597 O O . ILE A 1 194 ? 21.346 14.096 -38.664 1.00 35.97 194 ILE A O 1
ATOM 1601 N N . ARG A 1 195 ? 22.245 12.035 -38.763 1.00 29.92 195 ARG A N 1
ATOM 1602 C CA . ARG A 1 195 ? 21.110 11.386 -39.388 1.00 29.92 195 ARG A CA 1
ATOM 1603 C C . ARG A 1 195 ? 20.019 11.416 -38.331 1.00 29.92 195 ARG A C 1
ATOM 1605 O O . ARG A 1 195 ? 19.932 10.535 -37.483 1.00 29.92 195 ARG A O 1
ATOM 1612 N N . GLU A 1 196 ? 19.171 12.433 -38.412 1.00 34.88 196 GLU A N 1
ATOM 1613 C CA . GLU A 1 196 ? 17.783 12.404 -37.963 1.00 34.88 196 GLU A CA 1
ATOM 1614 C C . GLU A 1 196 ? 16.987 11.406 -38.830 1.00 34.88 196 GLU A C 1
ATOM 1616 O O . GLU A 1 196 ? 15.833 11.637 -39.181 1.00 34.88 196 GLU A O 1
ATOM 1621 N N . ASP A 1 197 ? 17.594 10.268 -39.183 1.00 28.45 197 ASP A N 1
ATOM 1622 C CA . ASP A 1 197 ? 16.861 9.096 -39.613 1.00 28.45 197 ASP A CA 1
ATOM 1623 C C . ASP A 1 197 ? 16.197 8.598 -38.337 1.00 28.45 197 ASP A C 1
ATOM 1625 O O . ASP A 1 197 ? 16.809 7.921 -37.508 1.00 28.45 197 ASP A O 1
ATOM 1629 N N . GLY A 1 198 ? 14.970 9.076 -38.130 1.00 32.38 198 GLY A N 1
ATOM 1630 C CA . GLY A 1 198 ? 14.165 8.770 -36.969 1.00 32.38 198 GLY A CA 1
ATOM 1631 C C . GLY A 1 198 ? 14.247 7.283 -36.662 1.00 32.38 198 GLY A C 1
ATOM 1632 O O . GLY A 1 198 ? 13.791 6.445 -37.440 1.00 32.38 198 GLY A O 1
ATOM 1633 N N . ILE A 1 199 ? 14.790 6.955 -35.488 1.00 34.16 199 ILE A N 1
ATOM 1634 C CA . ILE A 1 199 ? 14.397 5.726 -34.815 1.00 34.16 199 ILE A CA 1
ATOM 1635 C C . ILE A 1 199 ? 12.887 5.870 -34.691 1.00 34.16 199 ILE A C 1
ATOM 1637 O O . ILE A 1 199 ? 12.424 6.661 -33.875 1.00 34.16 199 ILE A O 1
ATOM 1641 N N . HIS A 1 200 ? 12.121 5.199 -35.554 1.00 34.69 200 HIS A N 1
ATOM 1642 C CA . HIS A 1 200 ? 10.678 5.113 -35.404 1.00 34.69 200 HIS A CA 1
ATOM 1643 C C . HIS A 1 200 ? 10.433 4.575 -33.985 1.00 34.69 200 HIS A C 1
ATOM 1645 O O . HIS A 1 200 ? 10.662 3.386 -33.756 1.00 34.69 200 HIS A O 1
ATOM 1651 N N . PRO A 1 201 ? 10.015 5.402 -33.007 1.00 43.69 201 PRO A N 1
ATOM 1652 C CA . PRO A 1 201 ? 10.172 5.077 -31.587 1.00 43.69 201 PRO A CA 1
ATOM 1653 C C . PRO A 1 201 ? 9.094 4.109 -31.082 1.00 43.69 201 PRO A C 1
ATOM 1655 O O . PRO A 1 201 ? 8.723 4.115 -29.908 1.00 43.69 201 PRO A O 1
ATOM 1658 N N . HIS A 1 202 ? 8.470 3.350 -31.983 1.00 49.78 202 HIS A N 1
ATOM 1659 C CA . HIS A 1 202 ? 7.140 2.803 -31.751 1.00 49.78 202 HIS A CA 1
ATOM 1660 C C . HIS A 1 202 ? 6.967 1.333 -32.103 1.00 49.78 202 HIS A C 1
ATOM 1662 O O . HIS A 1 202 ? 5.905 0.825 -31.781 1.00 49.78 202 HIS A O 1
ATOM 1668 N N . ASN A 1 203 ? 7.964 0.649 -32.668 1.00 51.91 203 ASN A N 1
ATOM 1669 C CA . ASN A 1 203 ? 7.914 -0.800 -32.858 1.00 51.91 203 ASN A CA 1
ATOM 1670 C C . ASN A 1 203 ? 9.221 -1.415 -32.352 1.00 51.91 203 ASN A C 1
ATOM 1672 O O . ASN A 1 203 ? 10.235 -1.405 -33.048 1.00 51.91 203 ASN A O 1
ATOM 1676 N N . PHE A 1 204 ? 9.187 -1.949 -31.137 1.00 62.69 204 PHE A N 1
ATOM 1677 C CA . PHE A 1 204 ? 10.146 -2.952 -30.712 1.00 62.69 204 PHE A CA 1
ATOM 1678 C C . PHE A 1 204 ? 9.936 -4.142 -31.651 1.00 62.69 204 PHE A C 1
ATOM 1680 O O . PHE A 1 204 ? 8.836 -4.685 -31.744 1.00 62.69 204 PHE A O 1
ATOM 1687 N N . SER A 1 205 ? 10.941 -4.486 -32.451 1.00 53.72 205 SER A N 1
ATOM 1688 C CA . SER A 1 205 ? 10.858 -5.694 -33.275 1.00 53.72 205 SER A CA 1
ATOM 1689 C C . SER A 1 205 ? 10.694 -6.925 -32.370 1.00 53.72 205 SER A C 1
ATOM 1691 O O . SER A 1 205 ? 10.927 -6.837 -31.163 1.00 53.72 205 SER A O 1
ATOM 1693 N N . ASP A 1 206 ? 10.401 -8.099 -32.938 1.00 56.12 206 ASP A N 1
ATOM 1694 C CA . ASP A 1 206 ? 10.396 -9.403 -32.232 1.00 56.12 206 ASP A CA 1
ATOM 1695 C C . ASP A 1 206 ? 11.742 -9.760 -31.525 1.00 56.12 206 ASP A C 1
ATOM 1697 O O . ASP A 1 206 ? 11.948 -10.882 -31.056 1.00 56.12 206 ASP A O 1
ATOM 1701 N N . SER A 1 207 ? 12.693 -8.821 -31.479 1.00 70.44 207 SER A N 1
ATOM 1702 C CA . SER A 1 207 ? 14.029 -8.921 -30.904 1.00 70.44 207 SER A CA 1
ATOM 1703 C C . SER A 1 207 ? 14.097 -8.704 -29.393 1.00 70.44 207 SER A C 1
ATOM 1705 O O . SER A 1 207 ? 15.094 -9.117 -28.802 1.00 70.44 207 SER A O 1
ATOM 1707 N N . VAL A 1 208 ? 13.084 -8.094 -28.756 1.00 84.12 208 VAL A N 1
ATOM 1708 C CA . VAL A 1 208 ? 13.104 -7.921 -27.294 1.00 84.12 208 VAL A CA 1
ATOM 1709 C C . VAL A 1 208 ? 12.946 -9.284 -26.634 1.00 84.12 208 VAL A C 1
ATOM 1711 O O . VAL A 1 208 ? 11.906 -9.932 -26.761 1.00 84.12 208 VAL A O 1
ATOM 1714 N N . GLN A 1 209 ? 13.983 -9.740 -25.939 1.00 89.19 209 GLN A N 1
ATOM 1715 C CA . GLN A 1 209 ? 13.983 -11.024 -25.243 1.00 89.19 209 GLN A CA 1
ATOM 1716 C C . GLN A 1 209 ? 14.676 -10.880 -23.899 1.00 89.19 209 GLN A C 1
ATOM 1718 O O . GLN A 1 209 ? 15.800 -10.398 -23.831 1.00 89.19 209 GLN A O 1
ATOM 1723 N N . LEU A 1 210 ? 14.008 -11.322 -22.838 1.00 90.00 210 LEU A N 1
ATOM 1724 C CA . LEU A 1 210 ? 14.547 -11.385 -21.491 1.00 90.00 210 LEU A CA 1
ATOM 1725 C C . LEU A 1 210 ? 14.768 -12.854 -21.118 1.00 90.00 210 LEU A C 1
ATOM 1727 O O . LEU A 1 210 ? 13.823 -13.588 -20.820 1.00 90.00 210 LEU A O 1
ATOM 1731 N N . GLY A 1 211 ? 16.024 -13.284 -21.168 1.00 89.81 211 GLY A N 1
ATOM 1732 C CA . GLY A 1 211 ? 16.469 -14.594 -20.713 1.00 89.81 211 GLY A CA 1
ATOM 1733 C C . GLY A 1 211 ? 16.871 -14.547 -19.244 1.00 89.81 211 GLY A C 1
ATOM 1734 O O . GLY A 1 211 ? 17.784 -13.819 -18.870 1.00 89.81 211 GLY A O 1
ATOM 1735 N N . LEU A 1 212 ? 16.217 -15.347 -18.412 1.00 88.50 212 LEU A N 1
ATOM 1736 C CA . LEU A 1 212 ? 16.516 -15.514 -16.995 1.00 88.50 212 LEU A CA 1
ATOM 1737 C C . LEU A 1 212 ? 16.991 -16.950 -16.767 1.00 88.50 212 LEU A C 1
ATOM 1739 O O . LEU A 1 212 ? 16.273 -17.891 -17.097 1.00 88.50 212 LEU A O 1
ATOM 1743 N N . ASP A 1 213 ? 18.176 -17.130 -16.194 1.00 88.19 213 ASP A N 1
ATOM 1744 C CA . ASP A 1 213 ? 18.599 -18.357 -15.510 1.00 88.19 213 ASP A CA 1
ATOM 1745 C C . ASP A 1 213 ? 19.311 -17.935 -14.227 1.00 88.19 213 ASP A C 1
ATOM 1747 O O . ASP A 1 213 ? 20.541 -17.920 -14.164 1.00 88.19 213 ASP A O 1
ATOM 1751 N N . ILE A 1 214 ? 18.521 -17.503 -13.241 1.00 85.06 214 ILE A N 1
ATOM 1752 C CA . ILE A 1 214 ? 19.011 -16.894 -12.001 1.00 85.06 214 ILE A CA 1
ATOM 1753 C C . ILE A 1 214 ? 18.436 -17.569 -10.757 1.00 85.06 214 ILE A C 1
ATOM 1755 O O . ILE A 1 214 ? 17.265 -17.933 -10.718 1.00 85.06 214 ILE A O 1
ATOM 1759 N N . GLU A 1 215 ? 19.245 -17.701 -9.714 1.00 84.88 215 GLU A N 1
ATOM 1760 C CA . GLU A 1 215 ? 18.822 -17.998 -8.346 1.00 84.88 215 GLU A CA 1
ATOM 1761 C C . GLU A 1 215 ? 19.107 -16.764 -7.490 1.00 84.88 215 GLU A C 1
ATOM 1763 O O . GLU A 1 215 ? 20.250 -16.307 -7.420 1.00 84.88 215 GLU A O 1
ATOM 1768 N N . ILE A 1 216 ? 18.065 -16.217 -6.861 1.00 81.94 216 ILE A N 1
ATOM 1769 C CA . ILE A 1 216 ? 18.175 -15.040 -5.995 1.00 81.94 216 ILE A CA 1
ATOM 1770 C C . ILE A 1 216 ? 18.111 -15.498 -4.538 1.00 81.94 216 ILE A C 1
ATOM 1772 O O . ILE A 1 216 ? 17.216 -16.259 -4.156 1.00 81.94 216 ILE A O 1
ATOM 1776 N N . ARG A 1 217 ? 19.037 -15.010 -3.711 1.00 78.81 217 ARG A N 1
ATOM 1777 C CA . ARG A 1 217 ? 18.999 -15.151 -2.252 1.00 78.81 217 ARG A CA 1
ATOM 1778 C C . ARG A 1 217 ? 18.920 -13.783 -1.592 1.00 78.81 217 ARG A C 1
ATOM 1780 O O . ARG A 1 217 ? 19.694 -12.885 -1.926 1.00 78.81 217 ARG A O 1
ATOM 1787 N N . LEU A 1 218 ? 17.981 -13.652 -0.661 1.00 72.69 218 LEU A N 1
ATOM 1788 C CA . LEU A 1 218 ? 17.806 -12.470 0.184 1.00 72.69 218 LEU A CA 1
ATOM 1789 C C . LEU A 1 218 ? 18.994 -12.312 1.162 1.00 72.69 218 LEU A C 1
ATOM 1791 O O . LEU A 1 218 ? 19.717 -13.292 1.368 1.00 72.69 218 LEU A O 1
ATOM 1795 N N . PRO A 1 219 ? 19.199 -11.128 1.781 1.00 59.31 219 PRO A N 1
ATOM 1796 C CA . PRO A 1 219 ? 20.285 -10.886 2.743 1.00 59.31 219 PRO A CA 1
ATOM 1797 C C . PRO A 1 219 ? 20.376 -11.932 3.865 1.00 59.31 219 PRO A C 1
ATOM 1799 O O . PRO A 1 219 ? 21.466 -12.326 4.267 1.00 59.31 219 PRO A O 1
ATOM 1802 N N . GLU A 1 220 ? 19.229 -12.445 4.310 1.00 63.19 220 GLU A N 1
ATOM 1803 C CA . GLU A 1 220 ? 19.103 -13.486 5.341 1.00 63.19 220 GLU A CA 1
ATOM 1804 C C . GLU A 1 220 ? 19.493 -14.897 4.853 1.00 63.19 220 GLU A C 1
ATOM 1806 O O . GLU A 1 220 ? 19.383 -15.880 5.583 1.00 63.19 220 GLU A O 1
ATOM 1811 N N . GLY A 1 221 ? 19.905 -15.039 3.591 1.00 64.69 221 GLY A N 1
ATOM 1812 C CA . GLY A 1 221 ? 20.254 -16.314 2.964 1.00 64.69 221 GLY A CA 1
ATOM 1813 C C . GLY A 1 221 ? 19.057 -17.122 2.450 1.00 64.69 221 GLY A C 1
ATOM 1814 O O . GLY A 1 221 ? 19.258 -18.164 1.822 1.00 64.69 221 GLY A O 1
ATOM 1815 N N . ARG A 1 222 ? 17.819 -16.647 2.655 1.00 70.44 222 ARG A N 1
ATOM 1816 C CA . ARG A 1 222 ? 16.597 -17.289 2.146 1.00 70.44 222 ARG A CA 1
ATOM 1817 C C . ARG A 1 222 ? 16.582 -17.284 0.605 1.00 70.44 222 ARG A C 1
ATOM 1819 O O . ARG A 1 222 ? 16.625 -16.204 0.009 1.00 70.44 222 ARG A O 1
ATOM 1826 N N . PRO A 1 223 ? 16.491 -18.452 -0.064 1.00 74.81 223 PRO A N 1
ATOM 1827 C CA . PRO A 1 223 ? 16.370 -18.512 -1.516 1.00 74.81 223 PRO A CA 1
ATOM 1828 C C . PRO A 1 223 ? 14.941 -18.175 -1.962 1.00 74.81 223 PRO A C 1
ATOM 1830 O O . PRO A 1 223 ? 13.971 -18.710 -1.425 1.00 74.81 223 PRO A O 1
ATOM 1833 N N . ILE A 1 224 ? 14.821 -17.326 -2.983 1.00 71.56 224 ILE A N 1
ATOM 1834 C CA . ILE A 1 224 ? 13.556 -17.011 -3.677 1.00 71.56 224 ILE A CA 1
ATOM 1835 C C . ILE A 1 224 ? 13.205 -18.105 -4.711 1.00 71.56 224 ILE A C 1
ATOM 1837 O O . ILE A 1 224 ? 12.057 -18.257 -5.123 1.00 71.56 224 ILE A O 1
ATOM 1841 N N . GLY A 1 225 ? 14.188 -18.937 -5.064 1.00 72.50 225 GLY A N 1
ATOM 1842 C CA . GLY A 1 225 ? 14.073 -20.008 -6.050 1.00 72.50 225 GLY A CA 1
ATOM 1843 C C . GLY A 1 225 ? 14.931 -19.736 -7.283 1.00 72.50 225 GLY A C 1
ATOM 1844 O O . GLY A 1 225 ? 15.512 -18.660 -7.435 1.00 72.50 225 GLY A O 1
ATOM 1845 N N . ARG A 1 226 ? 15.044 -20.744 -8.156 1.00 79.38 226 ARG A N 1
ATOM 1846 C CA . ARG A 1 226 ? 15.724 -20.612 -9.447 1.00 79.38 226 ARG A CA 1
ATOM 1847 C C . ARG A 1 226 ? 14.698 -20.310 -10.534 1.00 79.38 226 ARG A C 1
ATOM 1849 O O . ARG A 1 226 ? 13.809 -21.118 -10.791 1.00 79.38 226 ARG A O 1
ATOM 1856 N N . HIS A 1 227 ? 14.850 -19.172 -11.193 1.00 82.56 227 HIS A N 1
ATOM 1857 C CA . HIS A 1 227 ? 13.998 -18.719 -12.280 1.00 82.56 227 HIS A CA 1
ATOM 1858 C C . HIS A 1 227 ? 14.706 -18.959 -13.605 1.00 82.56 227 HIS A C 1
ATOM 1860 O O . HIS A 1 227 ? 15.691 -18.293 -13.921 1.00 82.56 227 HIS A O 1
ATOM 1866 N N . LYS A 1 228 ? 14.193 -19.930 -14.367 1.00 84.19 228 LYS A N 1
ATOM 1867 C CA . LYS A 1 228 ? 14.681 -20.263 -15.703 1.00 84.19 228 LYS A CA 1
ATOM 1868 C C . LYS A 1 228 ? 13.591 -20.014 -16.740 1.00 84.19 228 LYS A C 1
ATOM 1870 O O . LYS A 1 228 ? 12.759 -20.890 -16.966 1.00 84.19 228 LYS A O 1
ATOM 1875 N N . GLN A 1 229 ? 13.563 -18.822 -17.326 1.00 86.12 229 GLN A N 1
ATOM 1876 C CA . GLN A 1 229 ? 12.521 -18.411 -18.267 1.00 86.12 229 GLN A CA 1
ATOM 1877 C C . GLN A 1 229 ? 13.084 -17.597 -19.427 1.00 86.12 229 GLN A C 1
ATOM 1879 O O . GLN A 1 229 ? 14.078 -16.896 -19.282 1.00 86.12 229 GLN A O 1
ATOM 1884 N N . LEU A 1 230 ? 12.419 -17.679 -20.577 1.00 88.06 230 LEU A N 1
ATOM 1885 C CA . LEU A 1 230 ? 12.651 -16.797 -21.714 1.00 88.06 230 LEU A CA 1
ATOM 1886 C C . LEU A 1 230 ? 11.353 -16.038 -21.980 1.00 88.06 230 LEU A C 1
ATOM 1888 O O . LEU A 1 230 ? 10.380 -16.630 -22.446 1.00 88.06 230 LEU A O 1
ATOM 1892 N N . LEU A 1 231 ? 11.346 -14.748 -21.669 1.00 91.38 231 LEU A N 1
ATOM 1893 C CA . LEU A 1 231 ? 10.209 -13.859 -21.879 1.00 91.38 231 LEU A CA 1
ATOM 1894 C C . LEU A 1 231 ? 10.445 -13.043 -23.147 1.00 91.38 231 LEU A C 1
ATOM 1896 O O . LEU A 1 231 ? 11.550 -12.554 -23.373 1.00 91.38 231 LEU A O 1
ATOM 1900 N N . LYS A 1 232 ? 9.423 -12.910 -23.991 1.00 90.12 232 LYS A N 1
ATOM 1901 C CA . LYS A 1 232 ? 9.536 -12.208 -25.272 1.00 90.12 232 LYS A CA 1
ATOM 1902 C C . LYS A 1 232 ? 8.752 -10.903 -25.248 1.00 90.12 232 LYS A C 1
ATOM 1904 O O . LYS A 1 232 ? 7.719 -10.792 -24.589 1.00 90.12 232 LYS A O 1
ATOM 1909 N N . GLY A 1 233 ? 9.237 -9.929 -26.008 1.00 88.38 233 GLY A N 1
ATOM 1910 C CA . GLY A 1 233 ? 8.492 -8.730 -26.353 1.00 88.38 233 GLY A CA 1
ATOM 1911 C C . GLY A 1 233 ? 7.120 -9.078 -26.928 1.00 88.38 233 GLY A C 1
ATOM 1912 O O . GLY A 1 233 ? 6.938 -10.112 -27.572 1.00 88.38 233 GLY A O 1
ATOM 1913 N N . GLY A 1 234 ? 6.126 -8.242 -26.640 1.00 88.06 234 GLY A N 1
ATOM 1914 C CA . GLY A 1 234 ? 4.736 -8.496 -27.008 1.00 88.06 234 GLY A CA 1
ATOM 1915 C C . GLY A 1 234 ? 3.988 -9.434 -26.055 1.00 88.06 234 GLY A C 1
ATOM 1916 O O . GLY A 1 234 ? 2.822 -9.744 -26.320 1.00 88.06 234 GLY A O 1
ATOM 1917 N N . ASN A 1 235 ? 4.606 -9.858 -24.946 1.00 92.25 235 ASN A N 1
ATOM 1918 C CA . ASN A 1 235 ? 3.924 -10.558 -23.859 1.00 92.25 235 ASN A CA 1
ATOM 1919 C C . ASN A 1 235 ? 3.610 -9.632 -22.679 1.00 92.25 235 ASN A C 1
ATOM 1921 O O . ASN A 1 235 ? 4.420 -8.792 -22.284 1.00 92.25 235 ASN A O 1
ATOM 1925 N N . ILE A 1 236 ? 2.435 -9.848 -22.089 1.00 94.56 236 ILE A N 1
ATOM 1926 C CA . ILE A 1 236 ? 2.093 -9.392 -20.741 1.00 94.56 236 ILE A CA 1
ATOM 1927 C C . ILE A 1 236 ? 2.265 -10.582 -19.795 1.00 94.56 236 ILE A C 1
ATOM 1929 O O . ILE A 1 236 ? 1.562 -11.586 -19.915 1.00 94.56 236 ILE A O 1
ATOM 1933 N N . VAL A 1 237 ? 3.203 -10.469 -18.863 1.00 94.50 237 VAL A N 1
ATOM 1934 C CA . VAL A 1 237 ? 3.537 -11.488 -17.870 1.00 94.50 237 VAL A CA 1
ATOM 1935 C C . VAL A 1 237 ? 2.941 -11.076 -16.531 1.00 94.50 237 VAL A C 1
ATOM 1937 O O . VAL A 1 237 ? 3.319 -10.047 -15.977 1.00 94.50 237 VAL A O 1
ATOM 1940 N N . LEU A 1 238 ? 2.017 -11.873 -16.001 1.00 92.81 238 LEU A N 1
ATOM 1941 C CA . LEU A 1 238 ? 1.490 -11.711 -14.650 1.00 92.81 238 LEU A CA 1
ATOM 1942 C C . LEU A 1 238 ? 2.344 -12.522 -13.675 1.00 92.81 238 LEU A C 1
ATOM 1944 O O . LEU A 1 238 ? 2.350 -13.752 -13.715 1.00 92.81 238 LEU A O 1
ATOM 1948 N N . LEU A 1 239 ? 3.047 -11.826 -12.788 1.00 89.44 239 LEU A N 1
ATOM 1949 C CA . LEU A 1 239 ? 3.858 -12.416 -11.737 1.00 89.44 239 LEU A CA 1
ATOM 1950 C C . LEU A 1 239 ? 3.012 -12.621 -10.474 1.00 89.44 239 LEU A C 1
ATOM 1952 O O . LEU A 1 239 ? 2.539 -11.665 -9.856 1.00 89.44 239 LEU A O 1
ATOM 1956 N N . ARG A 1 240 ? 2.821 -13.883 -10.091 1.00 84.19 240 ARG A N 1
ATOM 1957 C CA . ARG A 1 240 ? 2.045 -14.324 -8.929 1.00 84.19 240 ARG A CA 1
ATOM 1958 C C . ARG A 1 240 ? 2.932 -14.889 -7.835 1.00 84.19 240 ARG A C 1
ATOM 1960 O O . ARG A 1 240 ? 4.038 -15.355 -8.083 1.00 84.19 240 ARG A O 1
ATOM 1967 N N . GLY A 1 241 ? 2.416 -14.871 -6.617 1.00 77.06 241 GLY A N 1
ATOM 1968 C CA . GLY A 1 241 ? 3.052 -15.471 -5.453 1.00 77.06 241 GLY A CA 1
ATOM 1969 C C . GLY A 1 241 ? 2.628 -14.759 -4.173 1.00 77.06 241 GLY A C 1
ATOM 1970 O O . GLY A 1 241 ? 2.184 -13.611 -4.252 1.00 77.06 241 GLY A O 1
ATOM 1971 N N . PRO A 1 242 ? 2.792 -15.389 -3.003 1.00 70.38 242 PRO A N 1
ATOM 1972 C CA . PRO A 1 242 ? 2.459 -14.772 -1.720 1.00 70.38 242 PRO A CA 1
ATOM 1973 C C . PRO A 1 242 ? 3.321 -13.531 -1.435 1.00 70.38 242 PRO A C 1
ATOM 1975 O O . PRO A 1 242 ? 4.362 -13.305 -2.072 1.00 70.38 242 PRO A O 1
ATOM 1978 N N . SER A 1 243 ? 2.895 -12.677 -0.504 1.00 70.81 243 SER A N 1
ATOM 1979 C CA . SER A 1 243 ? 3.718 -11.549 -0.044 1.00 70.81 243 SER A CA 1
ATOM 1980 C C . SER A 1 243 ? 5.046 -12.057 0.519 1.00 70.81 243 SER A C 1
ATOM 1982 O O . SER A 1 243 ? 5.123 -13.134 1.108 1.00 70.81 243 SER A O 1
ATOM 1984 N N . GLY A 1 244 ? 6.130 -11.317 0.281 1.00 68.25 244 GLY A N 1
ATOM 1985 C CA . GLY A 1 244 ? 7.469 -11.744 0.704 1.00 68.25 244 GLY A CA 1
ATOM 1986 C C . GLY A 1 244 ? 8.041 -12.947 -0.064 1.00 68.25 244 GLY A C 1
ATOM 1987 O O . GLY A 1 244 ? 9.092 -13.458 0.315 1.00 68.25 244 GLY A O 1
ATOM 1988 N N . SER A 1 245 ? 7.411 -13.399 -1.159 1.00 75.31 245 SER A N 1
ATOM 1989 C CA . SER A 1 245 ? 7.972 -14.468 -2.001 1.00 75.31 245 SER A CA 1
ATOM 1990 C C . SER A 1 245 ? 9.170 -14.031 -2.852 1.00 75.31 245 SER A C 1
ATOM 1992 O O . SER A 1 245 ? 9.839 -14.891 -3.409 1.00 75.31 245 SER A O 1
ATOM 1994 N N . GLY A 1 246 ? 9.463 -12.725 -2.942 1.00 76.12 246 GLY A N 1
ATOM 1995 C CA . GLY A 1 246 ? 10.586 -12.175 -3.716 1.00 76.12 246 GLY A CA 1
ATOM 1996 C C . GLY A 1 246 ? 10.215 -11.547 -5.066 1.00 76.12 246 GLY A C 1
ATOM 1997 O O . GLY A 1 246 ? 11.106 -11.274 -5.866 1.00 76.12 246 GLY A O 1
ATOM 1998 N N . LYS A 1 247 ? 8.924 -11.287 -5.327 1.00 85.12 247 LYS A N 1
ATOM 1999 C CA . LYS A 1 247 ? 8.429 -10.660 -6.573 1.00 85.12 247 LYS A CA 1
ATOM 2000 C C . LYS A 1 247 ? 9.112 -9.318 -6.874 1.00 85.12 247 LYS A C 1
ATOM 2002 O O . LYS A 1 247 ? 9.740 -9.174 -7.920 1.00 85.12 247 LYS A O 1
ATOM 2007 N N . SER A 1 248 ? 9.075 -8.380 -5.928 1.00 80.38 248 SER A N 1
ATOM 2008 C CA . SER A 1 248 ? 9.720 -7.068 -6.068 1.00 80.38 248 SER A CA 1
ATOM 2009 C C . SER A 1 248 ? 11.244 -7.180 -6.159 1.00 80.38 248 SER A C 1
ATOM 2011 O O . SER A 1 248 ? 11.874 -6.426 -6.893 1.00 80.38 248 SER A O 1
ATOM 2013 N N . SER A 1 249 ? 11.855 -8.167 -5.491 1.00 81.25 249 SER A N 1
ATOM 2014 C CA . SER A 1 249 ? 13.294 -8.445 -5.615 1.00 81.25 249 SER A CA 1
ATOM 2015 C C . SER A 1 249 ? 13.674 -8.890 -7.032 1.00 81.25 249 SER A C 1
ATOM 2017 O O . SER A 1 249 ? 14.698 -8.450 -7.552 1.00 81.25 249 SER A O 1
ATOM 2019 N N . LEU A 1 250 ? 12.843 -9.713 -7.684 1.00 85.88 250 LEU A N 1
ATOM 2020 C CA . LEU A 1 250 ? 13.031 -10.081 -9.089 1.00 85.88 250 LEU A CA 1
ATOM 2021 C C . LEU A 1 250 ? 12.872 -8.862 -10.010 1.00 85.88 250 LEU A C 1
ATOM 2023 O O . LEU A 1 250 ? 13.704 -8.665 -10.894 1.00 85.88 250 LEU A O 1
ATOM 2027 N N . LEU A 1 251 ? 11.853 -8.022 -9.789 1.00 86.94 251 LEU A N 1
ATOM 2028 C CA . LEU A 1 251 ? 11.666 -6.798 -10.578 1.00 86.94 251 LEU A CA 1
ATOM 2029 C C . LEU A 1 251 ? 12.846 -5.830 -10.425 1.00 86.94 251 LEU A C 1
ATOM 2031 O O . LEU A 1 251 ? 13.350 -5.343 -11.431 1.00 86.94 251 LEU A O 1
ATOM 2035 N N . ARG A 1 252 ? 13.356 -5.610 -9.205 1.00 79.88 252 ARG A N 1
ATOM 2036 C CA . ARG A 1 252 ? 14.550 -4.778 -8.947 1.00 79.88 252 ARG A CA 1
ATOM 2037 C C . ARG A 1 252 ? 15.787 -5.277 -9.684 1.00 79.88 252 ARG A C 1
ATOM 2039 O O . ARG A 1 252 ? 16.590 -4.470 -10.152 1.00 79.88 252 ARG A O 1
ATOM 2046 N N . LEU A 1 253 ? 15.951 -6.596 -9.785 1.00 82.94 253 LEU A N 1
ATOM 2047 C CA . LEU A 1 253 ? 17.037 -7.198 -10.551 1.00 82.94 253 LEU A CA 1
ATOM 2048 C C . LEU A 1 253 ? 16.866 -6.919 -12.044 1.00 82.94 253 LEU A C 1
ATOM 2050 O O . LEU A 1 253 ? 17.793 -6.410 -12.660 1.00 82.94 253 LEU A O 1
ATOM 2054 N N . ILE A 1 254 ? 15.683 -7.174 -12.614 1.00 85.38 254 ILE A N 1
ATOM 2055 C CA . ILE A 1 254 ? 15.401 -6.904 -14.037 1.00 85.38 254 ILE A CA 1
ATOM 2056 C C . ILE A 1 254 ? 15.529 -5.403 -14.350 1.00 85.38 254 ILE A C 1
ATOM 2058 O O . ILE A 1 254 ? 15.979 -5.030 -15.431 1.00 85.38 254 ILE A O 1
ATOM 2062 N N . ALA A 1 255 ? 15.205 -4.541 -13.383 1.00 82.06 255 ALA A N 1
ATOM 2063 C CA . ALA A 1 255 ? 15.377 -3.097 -13.477 1.00 82.06 255 ALA A CA 1
ATOM 2064 C C . ALA A 1 255 ? 16.845 -2.635 -13.477 1.00 82.06 255 ALA A C 1
ATOM 2066 O O . ALA A 1 255 ? 17.106 -1.463 -13.743 1.00 82.06 255 ALA A O 1
ATOM 2067 N N . GLY A 1 256 ? 17.797 -3.523 -13.169 1.00 77.06 256 GLY A N 1
ATOM 2068 C CA . GLY A 1 256 ? 19.215 -3.193 -13.024 1.00 77.06 256 GLY A CA 1
ATOM 2069 C C . GLY A 1 256 ? 19.562 -2.462 -11.719 1.00 77.06 256 GLY A C 1
ATOM 2070 O O . GLY A 1 256 ? 20.647 -1.891 -11.619 1.00 77.06 256 GLY A O 1
ATOM 2071 N N . VAL A 1 257 ? 18.662 -2.463 -10.726 1.00 71.88 257 VAL A N 1
ATOM 2072 C CA . VAL A 1 257 ? 18.841 -1.799 -9.416 1.00 71.88 257 VAL A CA 1
ATOM 2073 C C . VAL A 1 257 ? 19.543 -2.729 -8.415 1.00 71.88 257 VAL A C 1
ATOM 2075 O O . VAL A 1 257 ? 20.497 -2.343 -7.734 1.00 71.88 257 VAL A O 1
ATOM 2078 N N . SER A 1 258 ? 19.111 -3.989 -8.350 1.00 67.75 258 SER A N 1
ATOM 2079 C CA . SER A 1 258 ? 19.763 -5.051 -7.568 1.00 67.75 258 SER A CA 1
ATOM 2080 C C . SER A 1 258 ? 20.809 -5.794 -8.412 1.00 67.75 258 SER A C 1
ATOM 2082 O O . SER A 1 258 ? 20.571 -5.984 -9.604 1.00 67.75 258 SER A O 1
ATOM 2084 N N . PRO A 1 259 ? 21.939 -6.260 -7.835 1.00 59.19 259 PRO A N 1
ATOM 2085 C CA . PRO A 1 259 ? 22.278 -6.337 -6.403 1.00 59.19 259 PRO A CA 1
ATOM 2086 C C . PRO A 1 259 ? 23.037 -5.123 -5.831 1.00 59.19 259 PRO A C 1
ATOM 2088 O O . PRO A 1 259 ? 23.486 -5.156 -4.689 1.00 59.19 259 PRO A O 1
ATOM 2091 N N . TRP A 1 260 ? 23.225 -4.064 -6.618 1.00 61.66 260 TRP A N 1
ATOM 2092 C CA . TRP A 1 260 ? 24.158 -2.971 -6.314 1.00 61.66 260 TRP A CA 1
ATOM 2093 C C . TRP A 1 260 ? 23.720 -2.078 -5.150 1.00 61.66 260 TRP A C 1
ATOM 2095 O O . TRP A 1 260 ? 24.570 -1.554 -4.431 1.00 61.66 260 TRP A O 1
ATOM 2105 N N . GLN A 1 261 ? 22.410 -1.888 -4.984 1.00 50.84 261 GLN A N 1
ATOM 2106 C CA . GLN A 1 261 ? 21.835 -1.058 -3.916 1.00 50.84 261 GLN A CA 1
ATOM 2107 C C . GLN A 1 261 ? 21.125 -1.886 -2.853 1.00 50.84 261 GLN A C 1
ATOM 2109 O O . GLN A 1 261 ? 21.334 -1.656 -1.666 1.00 50.84 261 GLN A O 1
ATOM 2114 N N . HIS A 1 262 ? 20.368 -2.896 -3.281 1.00 56.19 262 HIS A N 1
ATOM 2115 C CA . HIS A 1 262 ? 19.764 -3.882 -2.391 1.00 56.19 262 HIS A CA 1
ATOM 2116 C C . HIS A 1 262 ? 20.568 -5.175 -2.470 1.00 56.19 262 HIS A C 1
ATOM 2118 O O . HIS A 1 262 ? 20.460 -5.865 -3.494 1.00 56.19 262 HIS A O 1
ATOM 2124 N N . PRO A 1 263 ? 21.383 -5.492 -1.445 1.00 61.97 263 PRO A N 1
ATOM 2125 C CA . PRO A 1 263 ? 22.295 -6.623 -1.483 1.00 61.97 263 PRO A CA 1
ATOM 2126 C C . PRO A 1 263 ? 21.504 -7.928 -1.521 1.00 61.97 263 PRO A C 1
ATOM 2128 O O . PRO A 1 263 ? 21.036 -8.442 -0.511 1.00 61.97 263 PRO A O 1
ATOM 2131 N N . VAL A 1 264 ? 21.369 -8.482 -2.717 1.00 70.06 264 VAL A N 1
ATOM 2132 C CA . VAL A 1 264 ? 20.881 -9.839 -2.948 1.00 70.06 264 VAL A CA 1
ATOM 2133 C C . VAL A 1 264 ? 22.006 -10.637 -3.577 1.00 70.06 264 VAL A C 1
ATOM 2135 O O . VAL A 1 264 ? 22.775 -10.120 -4.388 1.00 70.06 264 VAL A O 1
ATOM 2138 N N . THR A 1 265 ? 22.125 -11.908 -3.211 1.00 75.81 265 THR A N 1
ATOM 2139 C CA . THR A 1 265 ? 23.079 -12.783 -3.894 1.00 75.81 265 THR A CA 1
ATOM 2140 C C . THR A 1 265 ? 22.393 -13.356 -5.119 1.00 75.81 265 THR A C 1
ATOM 2142 O O . THR A 1 265 ? 21.362 -14.016 -4.999 1.00 75.81 265 THR A O 1
ATOM 2145 N N . VAL A 1 266 ? 22.956 -13.091 -6.294 1.00 77.31 266 VAL A N 1
ATOM 2146 C CA . VAL A 1 266 ? 22.455 -13.604 -7.569 1.00 77.31 266 VAL A CA 1
ATOM 2147 C C . VAL A 1 266 ? 23.434 -14.652 -8.076 1.00 77.31 266 VAL A C 1
ATOM 2149 O O . VAL A 1 266 ? 24.619 -14.372 -8.249 1.00 77.31 266 VAL A O 1
ATOM 2152 N N . HIS A 1 267 ? 22.946 -15.861 -8.328 1.00 80.62 267 HIS A N 1
ATOM 2153 C CA . HIS A 1 267 ? 23.692 -16.897 -9.034 1.00 80.62 267 HIS A CA 1
ATOM 2154 C C . HIS A 1 267 ? 23.081 -17.112 -10.415 1.00 80.62 267 HIS A C 1
ATOM 2156 O O . HIS A 1 267 ? 21.868 -17.241 -10.519 1.00 80.62 267 HIS A O 1
ATOM 2162 N N . GLY A 1 268 ? 23.902 -17.206 -11.461 1.00 82.44 268 GLY A N 1
ATOM 2163 C CA . GLY A 1 268 ? 23.432 -17.414 -12.834 1.00 82.44 268 GLY A CA 1
ATOM 2164 C C . GLY A 1 268 ? 23.499 -16.147 -13.688 1.00 82.44 268 GLY A C 1
ATOM 2165 O O . GLY A 1 268 ? 24.327 -15.283 -13.413 1.00 82.44 268 GLY A O 1
ATOM 2166 N N . LYS A 1 269 ? 22.689 -16.066 -14.751 1.00 82.81 269 LYS A N 1
ATOM 2167 C CA . LYS A 1 269 ? 22.725 -14.970 -15.736 1.00 82.81 269 LYS A CA 1
ATOM 2168 C C . LYS A 1 269 ? 21.330 -14.466 -16.088 1.00 82.81 269 LYS A C 1
ATOM 2170 O O . LYS A 1 269 ? 20.400 -15.258 -16.235 1.00 82.81 269 LYS A O 1
ATOM 2175 N N . ALA A 1 270 ? 21.212 -13.155 -16.274 1.00 85.50 270 ALA A N 1
ATOM 2176 C CA . ALA A 1 270 ? 20.009 -12.498 -16.767 1.00 85.50 270 ALA A CA 1
ATOM 2177 C C . ALA A 1 270 ? 20.389 -11.624 -17.966 1.00 85.50 270 ALA A C 1
ATOM 2179 O O . ALA A 1 270 ? 21.235 -10.750 -17.833 1.00 85.50 270 ALA A O 1
ATOM 2180 N N . GLN A 1 271 ? 19.798 -11.869 -19.132 1.00 88.25 271 GLN A N 1
ATOM 2181 C CA . GLN A 1 271 ? 20.163 -11.211 -20.386 1.00 88.25 271 GLN A CA 1
ATOM 2182 C C . GLN A 1 271 ? 18.943 -10.561 -21.029 1.00 88.25 271 GLN A C 1
ATOM 2184 O O . GLN A 1 271 ? 17.913 -11.212 -21.195 1.00 88.25 271 GLN A O 1
ATOM 2189 N N . LEU A 1 272 ? 19.072 -9.293 -21.409 1.00 87.25 272 LEU A N 1
ATOM 2190 C CA . LEU A 1 272 ? 18.104 -8.565 -22.219 1.00 87.25 272 LEU A CA 1
ATOM 2191 C C . LEU A 1 272 ? 18.687 -8.331 -23.613 1.00 87.25 272 LEU A C 1
ATOM 2193 O O . LEU A 1 272 ? 19.663 -7.604 -23.755 1.00 87.25 272 LEU A O 1
ATOM 2197 N N . SER A 1 273 ? 18.060 -8.889 -24.640 1.00 85.44 273 SER A N 1
ATOM 2198 C CA . SER A 1 273 ? 18.345 -8.574 -26.043 1.00 85.44 273 SER A CA 1
ATOM 2199 C C . SER A 1 273 ? 17.310 -7.587 -26.583 1.00 85.44 273 SER A C 1
ATOM 2201 O O . SER A 1 273 ? 16.177 -7.540 -26.103 1.00 85.44 273 SER A O 1
ATOM 2203 N N . GLY A 1 274 ? 17.691 -6.804 -27.596 1.00 76.62 274 GLY A N 1
ATOM 2204 C CA . GLY A 1 274 ? 16.783 -5.882 -28.288 1.00 76.62 274 GLY A CA 1
ATOM 2205 C C . GLY A 1 274 ? 16.594 -4.528 -27.597 1.00 76.62 274 GLY A C 1
ATOM 2206 O O . GLY A 1 274 ? 15.629 -3.825 -27.899 1.00 76.62 274 GLY A O 1
ATOM 2207 N N . HIS A 1 275 ? 17.494 -4.132 -26.687 1.00 78.38 275 HIS A N 1
ATOM 2208 C CA . HIS A 1 275 ? 17.459 -2.791 -26.103 1.00 78.38 275 HIS A CA 1
ATOM 2209 C C . HIS A 1 275 ? 17.780 -1.734 -27.179 1.00 78.38 275 HIS A C 1
ATOM 2211 O O . HIS A 1 275 ? 18.804 -1.867 -27.854 1.00 78.38 275 HIS A O 1
ATOM 2217 N N . PRO A 1 276 ? 16.980 -0.659 -27.337 1.00 67.44 276 PRO A N 1
ATOM 2218 C CA . PRO A 1 276 ? 17.099 0.271 -28.468 1.00 67.44 276 PRO A CA 1
ATOM 2219 C C . PRO A 1 276 ? 18.452 0.991 -28.549 1.00 67.44 276 PRO A C 1
ATOM 2221 O O . PRO A 1 276 ? 18.869 1.386 -29.633 1.00 67.44 276 PRO A O 1
ATOM 2224 N N . ILE A 1 277 ? 19.133 1.161 -27.410 1.00 68.75 277 ILE A N 1
ATOM 2225 C CA . ILE A 1 277 ? 20.437 1.842 -27.320 1.00 68.75 277 ILE A CA 1
ATOM 2226 C C . ILE A 1 277 ? 21.579 0.857 -27.044 1.00 68.75 277 ILE A C 1
ATOM 2228 O O . ILE A 1 277 ? 22.682 1.029 -27.553 1.00 68.75 277 ILE A O 1
ATOM 2232 N N . LEU A 1 278 ? 21.320 -0.174 -26.235 1.00 68.06 278 LEU A N 1
ATOM 2233 C CA . LEU A 1 278 ? 22.367 -1.039 -25.677 1.00 68.06 278 LEU A CA 1
ATOM 2234 C C . LEU A 1 278 ? 22.499 -2.369 -26.433 1.00 68.06 278 LEU A C 1
ATOM 2236 O O . LEU A 1 278 ? 23.508 -3.049 -26.290 1.00 68.06 278 LEU A O 1
ATOM 2240 N N . GLY A 1 279 ? 21.514 -2.742 -27.257 1.00 77.88 279 GLY A N 1
ATOM 2241 C CA . GLY A 1 279 ? 21.495 -4.029 -27.945 1.00 77.88 279 GLY A CA 1
ATOM 2242 C C . GLY A 1 279 ? 21.277 -5.185 -26.971 1.00 77.88 279 GLY A C 1
ATOM 2243 O O . GLY A 1 279 ? 20.151 -5.399 -26.521 1.00 77.88 279 GLY A O 1
ATOM 2244 N N . GLU A 1 280 ? 22.342 -5.931 -26.679 1.00 81.62 280 GLU A N 1
ATOM 2245 C CA . GLU A 1 280 ? 22.348 -7.026 -25.704 1.00 81.62 280 GLU A CA 1
ATOM 2246 C C . GLU A 1 280 ? 22.977 -6.572 -24.385 1.00 81.62 280 GLU A C 1
ATOM 2248 O O . GLU A 1 280 ? 24.062 -5.993 -24.362 1.00 81.62 280 GLU A O 1
ATOM 2253 N N . VAL A 1 281 ? 22.288 -6.846 -23.281 1.00 80.62 281 VAL A N 1
ATOM 2254 C CA . VAL A 1 281 ? 22.645 -6.399 -21.936 1.00 80.62 281 VAL A CA 1
ATOM 2255 C C . VAL A 1 281 ? 22.651 -7.601 -21.004 1.00 80.62 281 VAL A C 1
ATOM 2257 O O . VAL A 1 281 ? 21.620 -8.248 -20.831 1.00 80.62 281 VAL A O 1
ATOM 2260 N N . ASP A 1 282 ? 23.786 -7.890 -20.369 1.00 83.06 282 ASP A N 1
ATOM 2261 C CA . ASP A 1 282 ? 23.813 -8.787 -19.212 1.00 83.06 282 ASP A CA 1
ATOM 2262 C C . ASP A 1 282 ? 23.434 -7.983 -17.963 1.00 83.06 282 ASP A C 1
ATOM 2264 O O . ASP A 1 282 ? 24.205 -7.169 -17.459 1.00 83.06 282 ASP A O 1
ATOM 2268 N N . ILE A 1 283 ? 22.212 -8.191 -17.478 1.00 80.12 283 ILE A N 1
ATOM 2269 C CA . ILE A 1 283 ? 21.618 -7.476 -16.343 1.00 80.12 283 ILE A CA 1
ATOM 2270 C C . ILE A 1 283 ? 22.391 -7.776 -15.044 1.00 80.12 283 ILE A C 1
ATOM 2272 O O . ILE A 1 283 ? 22.387 -6.972 -14.111 1.00 80.12 283 ILE A O 1
ATOM 2276 N N . SER A 1 284 ? 23.106 -8.906 -14.987 1.00 70.38 284 SER A N 1
ATOM 2277 C CA . SER A 1 284 ? 23.924 -9.265 -13.825 1.00 70.38 284 SER A CA 1
ATOM 2278 C C . SER A 1 284 ? 25.243 -8.481 -13.724 1.00 70.38 284 SER A C 1
ATOM 2280 O O . SER A 1 284 ? 25.831 -8.439 -12.645 1.00 70.38 284 SER A O 1
ATOM 2282 N N . GLU A 1 285 ? 25.677 -7.803 -14.795 1.00 70.06 285 GLU A N 1
ATOM 2283 C CA . GLU A 1 285 ? 26.977 -7.114 -14.895 1.00 70.06 285 GLU A CA 1
ATOM 2284 C C . GLU A 1 285 ? 26.904 -5.582 -14.701 1.00 70.06 285 GLU A C 1
ATOM 2286 O O . GLU A 1 285 ? 27.777 -4.852 -15.166 1.00 70.06 285 GLU A O 1
ATOM 2291 N N . GLY A 1 286 ? 25.875 -5.068 -14.013 1.00 62.97 286 GLY A N 1
ATOM 2292 C CA . GLY A 1 286 ? 25.727 -3.630 -13.736 1.00 62.97 286 GLY A CA 1
ATOM 2293 C C . GLY A 1 286 ? 26.889 -2.976 -12.949 1.00 62.97 286 GLY A C 1
ATOM 2294 O O . GLY A 1 286 ? 27.867 -3.626 -12.578 1.00 62.97 286 GLY A O 1
ATOM 2295 N N . PRO A 1 287 ? 26.806 -1.666 -12.643 1.00 61.38 287 PRO A N 1
ATOM 2296 C CA . PRO A 1 287 ? 25.730 -0.725 -12.969 1.00 61.38 287 PRO A CA 1
ATOM 2297 C C . PRO A 1 287 ? 25.766 -0.235 -14.429 1.00 61.38 287 PRO A C 1
ATOM 2299 O O . PRO A 1 287 ? 26.822 -0.189 -15.057 1.00 61.38 287 PRO A O 1
ATOM 2302 N N . PHE A 1 288 ? 24.611 0.190 -14.950 1.00 65.88 288 PHE A N 1
ATOM 2303 C CA . PHE A 1 288 ? 24.419 0.574 -16.357 1.00 65.88 288 PHE A CA 1
ATOM 2304 C C . PHE A 1 288 ? 24.419 2.094 -16.563 1.00 65.88 288 PHE A C 1
ATOM 2306 O O . PHE A 1 288 ? 24.019 2.844 -15.673 1.00 65.88 288 PHE A O 1
ATOM 2313 N N . GLU A 1 289 ? 24.868 2.554 -17.738 1.00 59.94 289 GLU A N 1
ATOM 2314 C CA . GLU A 1 289 ? 24.881 3.986 -18.094 1.00 59.94 289 GLU A CA 1
ATOM 2315 C C . GLU A 1 289 ? 23.510 4.510 -18.558 1.00 59.94 289 GLU A C 1
ATOM 2317 O O . GLU A 1 289 ? 23.226 5.696 -18.384 1.00 59.94 289 GLU A O 1
ATOM 2322 N N . ASP A 1 290 ? 22.665 3.630 -19.101 1.00 64.88 290 ASP A N 1
ATOM 2323 C CA . ASP A 1 290 ? 21.305 3.921 -19.561 1.00 64.88 290 ASP A CA 1
ATOM 2324 C C . ASP A 1 290 ? 20.282 3.054 -18.809 1.00 64.88 290 ASP A C 1
ATOM 2326 O O . ASP A 1 290 ? 20.611 1.991 -18.277 1.00 64.88 290 ASP A O 1
ATOM 2330 N N . ALA A 1 291 ? 19.028 3.513 -18.771 1.00 67.31 291 ALA A N 1
ATOM 2331 C CA . ALA A 1 291 ? 17.913 2.743 -18.223 1.00 67.31 291 ALA A CA 1
ATOM 2332 C C . ALA A 1 291 ? 17.742 1.422 -18.987 1.00 67.31 291 ALA A C 1
ATOM 2334 O O . ALA A 1 291 ? 17.696 1.445 -20.213 1.00 67.31 291 ALA A O 1
ATOM 2335 N N . ILE A 1 292 ? 17.607 0.302 -18.273 1.00 73.94 292 ILE A N 1
ATOM 2336 C CA . ILE A 1 292 ? 17.316 -1.015 -18.872 1.00 73.94 292 ILE A CA 1
ATOM 2337 C C . ILE A 1 292 ? 15.813 -1.203 -19.096 1.00 73.94 292 ILE A C 1
ATOM 2339 O O . ILE A 1 292 ? 15.384 -1.856 -20.049 1.00 73.94 292 ILE A O 1
ATOM 2343 N N . SER A 1 293 ? 15.006 -0.679 -18.175 1.00 82.38 293 SER A N 1
ATOM 2344 C CA . SER A 1 293 ? 13.559 -0.860 -18.166 1.00 82.38 293 SER A CA 1
ATOM 2345 C C . SER A 1 293 ? 12.861 0.331 -17.516 1.00 82.38 293 SER A C 1
ATOM 2347 O O . SER A 1 293 ? 13.458 1.106 -16.770 1.00 82.38 293 SER A O 1
ATOM 2349 N N . CYS A 1 294 ? 11.568 0.469 -17.787 1.00 84.25 294 CYS A N 1
ATOM 2350 C CA . CYS A 1 294 ? 10.700 1.369 -17.046 1.00 84.25 294 CYS A CA 1
ATOM 2351 C C . CYS A 1 294 ? 10.109 0.618 -15.852 1.00 84.25 294 CYS A C 1
ATOM 2353 O O . CYS A 1 294 ? 9.253 -0.241 -16.047 1.00 84.25 294 CYS A O 1
ATOM 2355 N N . TRP A 1 295 ? 10.507 0.970 -14.630 1.00 82.81 295 TRP A N 1
ATOM 2356 C CA . TRP A 1 295 ? 9.955 0.373 -13.414 1.00 82.81 295 TRP A CA 1
ATOM 2357 C C . TRP A 1 295 ? 9.051 1.352 -12.657 1.00 82.81 295 TRP A C 1
ATOM 2359 O O . TRP A 1 295 ? 9.412 2.511 -12.440 1.00 82.81 295 TRP A O 1
ATOM 2369 N N . ILE A 1 296 ? 7.860 0.878 -12.287 1.00 83.19 296 ILE A N 1
ATOM 2370 C CA . ILE A 1 296 ? 6.960 1.490 -11.308 1.00 83.19 296 ILE A CA 1
ATOM 2371 C C . ILE A 1 296 ? 7.026 0.616 -10.045 1.00 83.19 296 ILE A C 1
ATOM 2373 O O . ILE A 1 296 ? 6.584 -0.532 -10.124 1.00 83.19 296 ILE A O 1
ATOM 2377 N N . PRO A 1 297 ? 7.610 1.091 -8.930 1.00 69.62 297 PRO A N 1
ATOM 2378 C CA . PRO A 1 297 ? 7.679 0.326 -7.684 1.00 69.62 297 PRO A CA 1
ATOM 2379 C C . PRO A 1 297 ? 6.324 0.272 -6.958 1.00 69.62 297 PRO A C 1
ATOM 2381 O O . PRO A 1 297 ? 5.417 1.021 -7.315 1.00 69.62 297 PRO A O 1
ATOM 2384 N N . GLN A 1 298 ? 6.220 -0.600 -5.944 1.00 61.88 298 GLN A N 1
ATOM 2385 C CA . GLN A 1 298 ? 4.994 -0.902 -5.184 1.00 61.88 298 GLN A CA 1
ATOM 2386 C C . GLN A 1 298 ? 4.407 0.311 -4.446 1.00 61.88 298 GLN A C 1
ATOM 2388 O O . GLN A 1 298 ? 3.206 0.574 -4.533 1.00 61.88 298 GLN A O 1
ATOM 2393 N N . ASP A 1 299 ? 5.252 1.086 -3.765 1.00 57.25 299 ASP A N 1
ATOM 2394 C CA . ASP A 1 299 ? 4.863 2.354 -3.143 1.00 57.25 299 ASP A CA 1
ATOM 2395 C C . ASP A 1 299 ? 5.683 3.497 -3.750 1.00 57.25 299 ASP A C 1
ATOM 2397 O O . ASP A 1 299 ? 6.627 4.009 -3.147 1.00 57.25 299 ASP A O 1
ATOM 2401 N N . PRO A 1 300 ? 5.409 3.854 -5.017 1.00 54.97 300 PRO A N 1
ATOM 2402 C CA . PRO A 1 300 ? 6.118 4.947 -5.635 1.00 54.97 300 PRO A CA 1
ATOM 2403 C C . PRO A 1 300 ? 5.622 6.222 -4.961 1.00 54.97 300 PRO A C 1
ATOM 2405 O O . PRO A 1 300 ? 4.418 6.436 -4.882 1.00 54.97 300 PRO A O 1
ATOM 2408 N N . ASP A 1 301 ? 6.518 7.077 -4.483 1.00 51.28 301 ASP A N 1
ATOM 2409 C CA . ASP A 1 301 ? 6.133 8.344 -3.865 1.00 51.28 301 ASP A CA 1
ATOM 2410 C C . ASP A 1 301 ? 5.230 9.175 -4.802 1.00 51.28 301 ASP A C 1
ATOM 2412 O O . ASP A 1 301 ? 5.689 9.800 -5.756 1.00 51.28 301 ASP A O 1
ATOM 2416 N N . ARG A 1 302 ? 3.914 9.159 -4.537 1.00 54.22 302 ARG A N 1
ATOM 2417 C CA . ARG A 1 302 ? 2.867 9.730 -5.420 1.00 54.22 302 ARG A CA 1
ATOM 2418 C C . ARG A 1 302 ? 2.672 11.233 -5.242 1.00 54.22 302 ARG A C 1
ATOM 2420 O O . ARG A 1 302 ? 1.996 11.882 -6.037 1.00 54.22 302 ARG A O 1
ATOM 2427 N N . HIS A 1 303 ? 3.280 11.780 -4.195 1.00 51.75 303 HIS A N 1
ATOM 2428 C CA . HIS A 1 303 ? 3.151 13.178 -3.822 1.00 51.75 303 HIS A CA 1
ATOM 2429 C C . HIS A 1 303 ? 4.109 13.976 -4.699 1.00 51.75 303 HIS A C 1
ATOM 2431 O O . HIS A 1 303 ? 5.294 14.108 -4.392 1.00 51.75 303 HIS A O 1
ATOM 2437 N N . GLY A 1 304 ? 3.595 14.448 -5.834 1.00 49.50 304 GLY A N 1
ATOM 2438 C CA . GLY A 1 304 ? 4.324 15.387 -6.672 1.00 49.50 304 GLY A CA 1
ATOM 2439 C C . GLY A 1 304 ? 4.675 16.640 -5.868 1.00 49.50 304 GLY A C 1
ATOM 2440 O O . GLY A 1 304 ? 3.942 17.076 -4.986 1.00 49.50 304 GLY A O 1
ATOM 2441 N N . ILE A 1 305 ? 5.827 17.202 -6.169 1.00 50.09 305 ILE A N 1
ATOM 2442 C CA . ILE A 1 305 ? 6.487 18.260 -5.390 1.00 50.09 305 ILE A CA 1
ATOM 2443 C C . ILE A 1 305 ? 6.554 19.568 -6.168 1.00 50.09 305 ILE A C 1
ATOM 2445 O O . ILE A 1 305 ? 7.012 20.590 -5.659 1.00 50.09 305 ILE A O 1
ATOM 2449 N N . ALA A 1 306 ? 6.208 19.503 -7.449 1.00 58.12 306 ALA A N 1
ATOM 2450 C CA . ALA A 1 306 ? 6.245 20.643 -8.319 1.00 58.12 306 ALA A CA 1
ATOM 2451 C C . ALA A 1 306 ? 5.055 21.563 -8.058 1.00 58.12 306 ALA A C 1
ATOM 2453 O O . ALA A 1 306 ? 3.987 21.158 -7.606 1.00 58.12 306 ALA A O 1
ATOM 2454 N N . GLU A 1 307 ? 5.230 22.820 -8.438 1.00 66.06 307 GLU A N 1
ATOM 2455 C CA . GLU A 1 307 ? 4.214 23.859 -8.353 1.00 66.06 307 GLU A CA 1
ATOM 2456 C C . GLU A 1 307 ? 2.971 23.580 -9.213 1.00 66.06 307 GLU A C 1
ATOM 2458 O O . GLU A 1 307 ? 1.951 24.244 -9.038 1.00 66.06 307 GLU A O 1
ATOM 2463 N N . SER A 1 308 ? 3.043 22.612 -10.133 1.00 77.81 308 SER A N 1
ATOM 2464 C CA . SER A 1 308 ? 1.915 22.194 -10.957 1.00 77.81 308 SER A CA 1
ATOM 2465 C C . SER A 1 308 ? 2.062 20.767 -11.492 1.00 77.81 308 SER A C 1
ATOM 2467 O O . SER A 1 308 ? 3.175 20.255 -11.640 1.00 77.81 308 SER A O 1
ATOM 2469 N N . VAL A 1 309 ? 0.943 20.134 -11.855 1.00 85.19 309 VAL A N 1
ATOM 2470 C CA . VAL A 1 309 ? 0.902 18.832 -12.548 1.00 85.19 309 VAL A CA 1
ATOM 2471 C C . VAL A 1 309 ? 1.754 18.848 -13.815 1.00 85.19 309 VAL A C 1
ATOM 2473 O O . VAL A 1 309 ? 2.523 17.920 -14.071 1.00 85.19 309 VAL A O 1
ATOM 2476 N N . GLN A 1 310 ? 1.653 19.918 -14.606 1.00 84.25 310 GLN A N 1
ATOM 2477 C CA . GLN A 1 310 ? 2.453 20.073 -15.817 1.00 84.25 310 GLN A CA 1
ATOM 2478 C C . GLN A 1 310 ? 3.949 20.077 -15.492 1.00 84.25 310 GLN A C 1
ATOM 2480 O O . GLN A 1 310 ? 4.755 19.459 -16.196 1.00 84.25 310 GLN A O 1
ATOM 2485 N N . ARG A 1 311 ? 4.345 20.802 -14.444 1.00 76.75 311 ARG A N 1
ATOM 2486 C CA . ARG A 1 311 ? 5.741 20.870 -14.039 1.00 76.75 311 ARG A CA 1
ATOM 2487 C C . ARG A 1 311 ? 6.229 19.519 -13.535 1.00 76.75 311 ARG A C 1
ATOM 2489 O O . ARG A 1 311 ? 7.300 19.099 -13.963 1.00 76.75 311 ARG A O 1
ATOM 2496 N N . GLU A 1 312 ? 5.441 18.836 -12.714 1.00 75.38 312 GLU A N 1
ATOM 2497 C CA . GLU A 1 312 ? 5.757 17.508 -12.183 1.00 75.38 312 GLU A CA 1
ATOM 2498 C C . GLU A 1 312 ? 6.023 16.516 -13.322 1.00 75.38 312 GLU A C 1
ATOM 2500 O O . GLU A 1 312 ? 7.093 15.907 -13.396 1.00 75.38 312 GLU A O 1
ATOM 2505 N N . PHE A 1 313 ? 5.103 16.451 -14.290 1.00 81.12 313 PHE A N 1
ATOM 2506 C CA . PHE A 1 313 ? 5.255 15.619 -15.481 1.00 81.12 313 PHE A CA 1
ATOM 2507 C C . PHE A 1 313 ? 6.546 15.947 -16.238 1.00 81.12 313 PHE A C 1
ATOM 2509 O O . PHE A 1 313 ? 7.307 15.051 -16.606 1.00 81.12 313 PHE A O 1
ATOM 2516 N N . ASN A 1 314 ? 6.823 17.236 -16.451 1.00 74.44 314 ASN A N 1
ATOM 2517 C CA . ASN A 1 314 ? 8.031 17.667 -17.145 1.00 74.44 314 ASN A CA 1
ATOM 2518 C C . ASN A 1 314 ? 9.304 17.310 -16.377 1.00 74.44 314 ASN A C 1
ATOM 2520 O O . ASN A 1 314 ? 10.278 16.920 -17.008 1.00 74.44 314 ASN A O 1
ATOM 2524 N N . ILE A 1 315 ? 9.329 17.423 -15.046 1.00 67.44 315 ILE A N 1
ATOM 2525 C CA . ILE A 1 315 ? 10.492 17.042 -14.233 1.00 67.44 315 ILE A CA 1
ATOM 2526 C C . ILE A 1 315 ? 10.766 15.546 -14.384 1.00 67.44 315 ILE A C 1
ATOM 2528 O O . ILE A 1 315 ? 11.893 15.173 -14.712 1.00 67.44 315 ILE A O 1
ATOM 2532 N N . ALA A 1 316 ? 9.742 14.710 -14.216 1.00 68.25 316 ALA A N 1
ATOM 2533 C CA . ALA A 1 316 ? 9.863 13.261 -14.344 1.00 68.25 316 ALA A CA 1
ATOM 2534 C C . ALA A 1 316 ? 10.295 12.826 -15.757 1.00 68.25 316 ALA A C 1
ATOM 2536 O O . ALA A 1 316 ? 11.075 11.884 -15.906 1.00 68.25 316 ALA A O 1
ATOM 2537 N N . ARG A 1 317 ? 9.830 13.531 -16.801 1.00 68.69 317 ARG A N 1
ATOM 2538 C CA . ARG A 1 317 ? 10.099 13.207 -18.214 1.00 68.69 317 ARG A CA 1
ATOM 2539 C C . ARG A 1 317 ? 11.359 13.825 -18.799 1.00 68.69 317 ARG A C 1
ATOM 2541 O O . ARG A 1 317 ? 11.938 13.229 -19.702 1.00 68.69 317 ARG A O 1
ATOM 2548 N N . ARG A 1 318 ? 11.843 14.957 -18.269 1.00 59.53 318 ARG A N 1
ATOM 2549 C CA . ARG A 1 318 ? 13.101 15.623 -18.691 1.00 59.53 318 ARG A CA 1
ATOM 2550 C C . ARG A 1 318 ? 14.314 14.691 -18.632 1.00 59.53 318 ARG A C 1
ATOM 2552 O O . ARG A 1 318 ? 15.350 14.948 -19.240 1.00 59.53 318 ARG A O 1
ATOM 2559 N N . LEU A 1 319 ? 14.160 13.628 -17.864 1.00 48.31 319 LEU A N 1
ATOM 2560 C CA . LEU A 1 319 ? 15.133 12.615 -17.530 1.00 48.31 319 LEU A CA 1
ATOM 2561 C C . LEU A 1 319 ? 15.125 11.434 -18.520 1.00 48.31 319 LEU A C 1
ATOM 2563 O O . LEU A 1 319 ? 16.162 10.808 -18.708 1.00 48.31 319 LEU A O 1
ATOM 2567 N N . SER A 1 320 ? 14.003 11.207 -19.210 1.00 50.56 320 SER A N 1
ATOM 2568 C CA . SER A 1 320 ? 13.811 10.167 -20.233 1.00 50.56 320 SER A CA 1
ATOM 2569 C C . SER A 1 320 ? 14.124 10.635 -21.664 1.00 50.56 320 SER A C 1
ATOM 2571 O O . SER A 1 320 ? 14.215 9.814 -22.568 1.00 50.56 320 SER A O 1
ATOM 2573 N N . GLY A 1 321 ? 14.288 11.943 -21.897 1.00 55.03 321 GLY A N 1
ATOM 2574 C CA . GLY A 1 321 ? 14.592 12.512 -23.218 1.00 55.03 321 GLY A CA 1
ATOM 2575 C C . GLY A 1 321 ? 13.796 13.787 -23.530 1.00 55.03 321 GLY A C 1
ATOM 2576 O O . GLY A 1 321 ? 13.044 14.264 -22.678 1.00 55.03 321 GLY A O 1
ATOM 2577 N N . PRO A 1 322 ? 13.972 14.389 -24.720 1.00 53.66 322 PRO A N 1
ATOM 2578 C CA . PRO A 1 322 ? 13.159 15.521 -25.154 1.00 53.66 322 PRO A CA 1
ATOM 2579 C C . PRO A 1 322 ? 11.737 15.051 -25.491 1.00 53.66 322 PRO A C 1
ATOM 2581 O O . PRO A 1 322 ? 11.561 14.136 -26.286 1.00 53.66 322 PRO A O 1
ATOM 2584 N N . TRP A 1 323 ? 10.737 15.695 -24.895 1.00 65.44 323 TRP A N 1
ATOM 2585 C CA . TRP A 1 323 ? 9.320 15.510 -25.215 1.00 65.44 323 TRP A CA 1
ATOM 2586 C C . TRP A 1 323 ? 8.754 16.830 -25.725 1.00 65.44 323 TRP A C 1
ATOM 2588 O O . TRP A 1 323 ? 9.108 17.904 -25.226 1.00 65.44 323 TRP A O 1
ATOM 2598 N N . SER A 1 324 ? 7.866 16.760 -26.710 1.00 77.88 324 SER A N 1
ATOM 2599 C CA . SER A 1 324 ? 7.108 17.920 -27.160 1.00 77.88 324 SER A CA 1
ATOM 2600 C C . SER A 1 324 ? 5.999 18.261 -26.161 1.00 77.88 324 SER A C 1
ATOM 2602 O O . SER A 1 324 ? 5.449 17.402 -25.464 1.00 77.88 324 SER A O 1
ATOM 2604 N N . GLN A 1 325 ? 5.611 19.537 -26.117 1.00 80.00 325 GLN A N 1
ATOM 2605 C CA . GLN A 1 325 ? 4.472 19.970 -25.305 1.00 80.00 325 GLN A CA 1
ATOM 2606 C C . GLN A 1 325 ? 3.178 19.243 -25.711 1.00 80.00 325 GLN A C 1
ATOM 2608 O O . GLN A 1 325 ? 2.344 18.956 -24.856 1.00 80.00 325 GLN A O 1
ATOM 2613 N N . GLN A 1 326 ? 3.020 18.912 -26.996 1.00 83.44 326 GLN A N 1
ATOM 2614 C CA . GLN A 1 326 ? 1.860 18.177 -27.500 1.00 83.44 326 GLN A CA 1
ATOM 2615 C C . GLN A 1 326 ? 1.791 16.756 -26.930 1.00 83.44 326 GLN A C 1
ATOM 2617 O O . GLN A 1 326 ? 0.745 16.379 -26.411 1.00 83.44 326 GLN A O 1
ATOM 2622 N N . GLU A 1 327 ? 2.894 16.005 -26.921 1.00 82.12 327 GLU A N 1
ATOM 2623 C CA . GLU A 1 327 ? 2.920 14.642 -26.366 1.00 82.12 327 GLU A CA 1
ATOM 2624 C C . GLU A 1 327 ? 2.615 14.612 -24.862 1.00 82.12 327 GLU A C 1
ATOM 2626 O O . GLU A 1 327 ? 1.935 13.703 -24.380 1.00 82.12 327 GLU A O 1
ATOM 2631 N N . MET A 1 328 ? 3.080 15.616 -24.110 1.00 86.12 328 MET A N 1
ATOM 2632 C CA . MET A 1 328 ? 2.718 15.779 -22.699 1.00 86.12 328 MET A CA 1
ATOM 2633 C C . MET A 1 328 ? 1.210 15.997 -22.539 1.00 86.12 328 MET A C 1
ATOM 2635 O O . MET A 1 328 ? 0.580 15.318 -21.729 1.00 86.12 328 MET A O 1
ATOM 2639 N N . LEU A 1 329 ? 0.626 16.932 -23.296 1.00 89.88 329 LEU A N 1
ATOM 2640 C CA . LEU A 1 329 ? -0.808 17.225 -23.224 1.00 89.88 329 LEU A CA 1
ATOM 2641 C C . LEU A 1 329 ? -1.649 16.011 -23.637 1.00 89.88 329 LEU A C 1
ATOM 2643 O O . LEU A 1 329 ? -2.675 15.737 -23.020 1.00 89.88 329 LEU A O 1
ATOM 2647 N N . GLU A 1 330 ? -1.211 15.253 -24.641 1.00 88.81 330 GLU A N 1
ATOM 2648 C CA . GLU A 1 330 ? -1.850 13.999 -25.036 1.00 88.81 330 GLU A CA 1
ATOM 2649 C C . GLU A 1 330 ? -1.770 12.942 -23.935 1.00 88.81 330 GLU A C 1
ATOM 2651 O O . GLU A 1 330 ? -2.786 12.325 -23.624 1.00 88.81 330 GLU A O 1
ATOM 2656 N N . SER A 1 331 ? -0.606 12.766 -23.302 1.00 88.31 331 SER A N 1
ATOM 2657 C CA . SER A 1 331 ? -0.451 11.842 -22.175 1.00 88.31 331 SER A CA 1
ATOM 2658 C C . SER A 1 331 ? -1.366 12.239 -21.013 1.00 88.31 331 SER A C 1
ATOM 2660 O O . SER A 1 331 ? -2.202 11.451 -20.581 1.00 88.31 331 SER A O 1
ATOM 2662 N N . LEU A 1 332 ? -1.310 13.493 -20.559 1.00 91.38 332 LEU A N 1
ATOM 2663 C CA . LEU A 1 332 ? -2.166 13.972 -19.469 1.00 91.38 332 LEU A CA 1
ATOM 2664 C C . LEU A 1 332 ? -3.658 13.899 -19.826 1.00 91.38 332 LEU A C 1
ATOM 2666 O O . LEU A 1 332 ? -4.480 13.632 -18.953 1.00 91.38 332 LEU A O 1
ATOM 2670 N N . ARG A 1 333 ? -4.032 14.046 -21.104 1.00 93.19 333 ARG A N 1
ATOM 2671 C CA . ARG A 1 333 ? -5.401 13.784 -21.572 1.00 93.19 333 ARG A CA 1
ATOM 2672 C C . ARG A 1 333 ? -5.774 12.307 -21.461 1.00 93.19 333 ARG A C 1
ATOM 2674 O O . ARG A 1 333 ? -6.860 12.010 -20.968 1.00 93.19 333 ARG A O 1
ATOM 2681 N N . GLU A 1 334 ? -4.909 11.393 -21.905 1.00 90.81 334 GLU A N 1
ATOM 2682 C CA . GLU A 1 334 ? -5.133 9.944 -21.784 1.00 90.81 334 GLU A CA 1
ATOM 2683 C C . GLU A 1 334 ? -5.343 9.526 -20.325 1.00 90.81 334 GLU A C 1
ATOM 2685 O O . GLU A 1 334 ? -6.179 8.661 -20.064 1.00 90.81 334 GLU A O 1
ATOM 2690 N N . TRP A 1 335 ? -4.653 10.194 -19.397 1.00 92.38 335 TRP A N 1
ATOM 2691 C CA . TRP A 1 335 ? -4.715 9.970 -17.952 1.00 92.38 335 TRP A CA 1
ATOM 2692 C C . TRP A 1 335 ? -5.730 10.850 -17.201 1.00 92.38 335 TRP A C 1
ATOM 2694 O O . TRP A 1 335 ? -5.807 10.751 -15.983 1.00 92.38 335 TRP A O 1
ATOM 2704 N N . ARG A 1 336 ? -6.568 11.638 -17.898 1.00 92.44 336 ARG A N 1
ATOM 2705 C CA . ARG A 1 336 ? -7.624 12.500 -17.305 1.00 92.44 336 ARG A CA 1
ATOM 2706 C C . ARG A 1 336 ? -7.101 13.539 -16.304 1.00 92.44 336 ARG A C 1
ATOM 2708 O O . ARG A 1 336 ? -7.679 13.745 -15.248 1.00 92.44 336 ARG A O 1
ATOM 2715 N N . LEU A 1 337 ? -5.999 14.190 -16.655 1.00 93.38 337 LEU A N 1
ATOM 2716 C CA . LEU A 1 337 ? -5.352 15.234 -15.853 1.00 93.38 337 LEU A CA 1
ATOM 2717 C C . LEU A 1 337 ? -5.169 16.547 -16.627 1.00 93.38 337 LEU A C 1
ATOM 2719 O O . LEU A 1 337 ? -4.492 17.461 -16.160 1.00 93.38 337 LEU A O 1
ATOM 2723 N N . LEU A 1 338 ? -5.742 16.651 -17.830 1.00 92.88 338 LEU A N 1
ATOM 2724 C CA . LEU A 1 338 ? -5.571 17.815 -18.705 1.00 92.88 338 LEU A CA 1
ATOM 2725 C C . LEU A 1 338 ? -6.203 19.091 -18.124 1.00 92.88 338 LEU A C 1
ATOM 2727 O O . LEU A 1 338 ? -5.689 20.183 -18.317 1.00 92.88 338 LEU A O 1
ATOM 2731 N N . ASP A 1 339 ? -7.311 18.954 -17.412 1.00 93.25 339 ASP A N 1
ATOM 2732 C CA . ASP A 1 339 ? -8.012 20.019 -16.692 1.00 93.25 339 ASP A CA 1
ATOM 2733 C C . ASP A 1 339 ? -7.317 20.415 -15.379 1.00 93.25 339 ASP A C 1
ATOM 2735 O O . ASP A 1 339 ? -7.643 21.443 -14.791 1.00 93.25 339 ASP A O 1
ATOM 2739 N N . LYS A 1 340 ? -6.316 19.637 -14.949 1.00 92.50 340 LYS A N 1
ATOM 2740 C CA . LYS A 1 340 ? -5.566 19.838 -13.704 1.00 92.50 340 LYS A CA 1
ATOM 2741 C C . LYS A 1 340 ? -4.124 20.288 -13.921 1.00 92.50 340 LYS A C 1
ATOM 2743 O O . LYS A 1 340 ? -3.337 20.247 -12.984 1.00 92.50 340 LYS A O 1
ATOM 2748 N N . LEU A 1 341 ? -3.769 20.746 -15.125 1.00 90.25 341 LEU A N 1
ATOM 2749 C CA . LEU A 1 341 ? -2.400 21.146 -15.492 1.00 90.25 341 LEU A CA 1
ATOM 2750 C C . LEU A 1 341 ? -1.741 22.097 -14.485 1.00 90.25 341 LEU A C 1
ATOM 2752 O O . LEU A 1 341 ? -0.590 21.870 -14.111 1.00 90.25 341 LEU A O 1
ATOM 2756 N N . ASP A 1 342 ? -2.486 23.115 -14.052 1.00 88.50 342 ASP A N 1
ATOM 2757 C CA . ASP A 1 342 ? -2.032 24.165 -13.130 1.00 88.50 342 ASP A CA 1
ATOM 2758 C C . ASP A 1 342 ? -2.317 23.834 -11.659 1.00 88.50 342 ASP A C 1
ATOM 2760 O O . ASP A 1 342 ? -1.922 24.576 -10.761 1.00 88.50 342 ASP A O 1
ATOM 2764 N N . SER A 1 343 ? -3.009 22.723 -11.392 1.00 84.38 343 SER A N 1
ATOM 2765 C CA . SER A 1 343 ? -3.226 22.268 -10.021 1.00 84.38 343 SER A CA 1
ATOM 2766 C C . SER A 1 343 ? -1.908 21.796 -9.432 1.00 84.38 343 SER A C 1
ATOM 2768 O O . SER A 1 343 ? -1.079 21.205 -10.124 1.00 84.38 343 SER A O 1
ATOM 2770 N N . LYS A 1 344 ? -1.724 22.005 -8.133 1.00 76.44 344 LYS A N 1
ATOM 2771 C CA . LYS A 1 344 ? -0.607 21.394 -7.424 1.00 76.44 344 LYS A CA 1
ATOM 2772 C C . LYS A 1 344 ? -0.852 19.889 -7.255 1.00 76.44 344 LYS A C 1
ATOM 2774 O O . LYS A 1 344 ? -1.987 19.518 -6.944 1.00 76.44 344 LYS A O 1
ATOM 2779 N N . PRO A 1 345 ? 0.172 19.029 -7.396 1.00 73.75 345 PRO A N 1
ATOM 2780 C CA . PRO A 1 345 ? 0.018 17.589 -7.197 1.00 73.75 345 PRO A CA 1
ATOM 2781 C C . PRO A 1 345 ? -0.523 17.214 -5.808 1.00 73.75 345 PRO A C 1
ATOM 2783 O O . PRO A 1 345 ? -1.302 16.275 -5.703 1.00 73.75 345 PRO A O 1
ATOM 2786 N N . GLU A 1 346 ? -0.187 17.986 -4.768 1.00 65.25 346 GLU A N 1
ATOM 2787 C CA . GLU A 1 346 ? -0.685 17.807 -3.391 1.00 65.25 346 GLU A CA 1
ATOM 2788 C C . GLU A 1 346 ? -2.211 17.958 -3.255 1.00 65.25 346 GLU A C 1
ATOM 2790 O O . GLU A 1 346 ? -2.813 17.403 -2.345 1.00 65.25 346 GLU A O 1
ATOM 2795 N N . HIS A 1 347 ? -2.860 18.674 -4.178 1.00 76.25 347 HIS A N 1
ATOM 2796 C CA . HIS A 1 347 ? -4.316 18.845 -4.190 1.00 76.25 347 HIS A CA 1
ATOM 2797 C C . HIS A 1 347 ? -5.045 17.780 -5.024 1.00 76.25 347 HIS A C 1
ATOM 2799 O O . HIS A 1 347 ? -6.272 17.819 -5.141 1.00 76.25 347 HIS A O 1
ATOM 2805 N N . LEU A 1 348 ? -4.313 16.864 -5.660 1.00 78.81 348 LEU A N 1
ATOM 2806 C CA . LEU A 1 348 ? -4.906 15.746 -6.383 1.00 78.81 348 LEU A CA 1
ATOM 2807 C C . LEU A 1 348 ? -5.369 14.671 -5.399 1.00 78.81 348 LEU A C 1
ATOM 2809 O O . LEU A 1 348 ? -4.703 14.413 -4.399 1.00 78.81 348 LEU A O 1
ATOM 2813 N N . SER A 1 349 ? -6.473 13.999 -5.725 1.00 75.94 349 SER A N 1
ATOM 2814 C CA . SER A 1 349 ? -6.859 12.772 -5.015 1.00 75.94 349 SER A CA 1
ATOM 2815 C C . SER A 1 349 ? -5.815 11.667 -5.216 1.00 75.94 349 SER A C 1
ATOM 2817 O O . SER A 1 349 ? -5.119 11.657 -6.230 1.00 75.94 349 SER A O 1
ATOM 2819 N N . ASP A 1 350 ? -5.744 10.681 -4.322 1.00 70.50 350 ASP A N 1
ATOM 2820 C CA . ASP A 1 350 ? -4.745 9.596 -4.401 1.00 70.50 350 ASP A CA 1
ATOM 2821 C C . ASP A 1 350 ? -4.766 8.844 -5.743 1.00 70.50 350 ASP A C 1
ATOM 2823 O O . ASP A 1 350 ? -3.724 8.507 -6.313 1.00 70.50 350 ASP A O 1
ATOM 2827 N N . GLY A 1 351 ? -5.959 8.630 -6.308 1.00 77.69 351 GLY A N 1
ATOM 2828 C CA . GLY A 1 351 ? -6.109 8.023 -7.631 1.00 77.69 351 GLY A CA 1
ATOM 2829 C C . GLY A 1 351 ? -5.626 8.930 -8.767 1.00 77.69 351 GLY A C 1
ATOM 2830 O O . GLY A 1 351 ? -5.122 8.452 -9.779 1.00 77.69 351 GLY A O 1
ATOM 2831 N N . GLU A 1 352 ? -5.752 10.249 -8.634 1.00 85.25 352 GLU A N 1
ATOM 2832 C CA . GLU A 1 352 ? -5.209 11.217 -9.596 1.00 85.25 352 GLU A CA 1
ATOM 2833 C C . GLU A 1 352 ? -3.699 11.380 -9.465 1.00 85.25 352 GLU A C 1
ATOM 2835 O O . GLU A 1 352 ? -3.019 11.468 -10.484 1.00 85.25 352 GLU A O 1
ATOM 2840 N N . GLN A 1 353 ? -3.166 11.343 -8.244 1.00 81.00 353 GLN A N 1
ATOM 2841 C CA . GLN A 1 353 ? -1.730 11.285 -7.997 1.00 81.00 353 GLN A CA 1
ATOM 2842 C C . GLN A 1 353 ? -1.125 10.028 -8.629 1.00 81.00 353 GLN A C 1
ATOM 2844 O O . GLN A 1 353 ? -0.126 10.118 -9.341 1.00 81.00 353 GLN A O 1
ATOM 2849 N N . GLN A 1 354 ? -1.772 8.867 -8.474 1.00 82.94 354 GLN A N 1
ATOM 2850 C CA . GLN A 1 354 ? -1.328 7.637 -9.130 1.00 82.94 354 GLN A CA 1
ATOM 2851 C C . GLN A 1 354 ? -1.401 7.738 -10.657 1.00 82.94 354 GLN A C 1
ATOM 2853 O O . GLN A 1 354 ? -0.475 7.324 -11.353 1.00 82.94 354 GLN A O 1
ATOM 2858 N N . ARG A 1 355 ? -2.470 8.326 -11.208 1.00 88.44 355 ARG A N 1
ATOM 2859 C CA . ARG A 1 355 ? -2.572 8.578 -12.654 1.00 88.44 355 ARG A CA 1
ATOM 2860 C C . ARG A 1 355 ? -1.481 9.526 -13.145 1.00 88.44 355 ARG A C 1
ATOM 2862 O O . ARG A 1 355 ? -0.915 9.272 -14.204 1.00 88.44 355 ARG A O 1
ATOM 2869 N N . LEU A 1 356 ? -1.142 10.568 -12.384 1.00 87.12 356 LEU A N 1
ATOM 2870 C CA . LEU A 1 356 ? -0.052 11.490 -12.712 1.00 87.12 356 LEU A CA 1
ATOM 2871 C C . LEU A 1 356 ? 1.284 10.759 -12.692 1.00 87.12 356 LEU A C 1
ATOM 2873 O O . LEU A 1 356 ? 2.072 10.904 -13.626 1.00 87.12 356 LEU A O 1
ATOM 2877 N N . LEU A 1 357 ? 1.506 9.932 -11.672 1.00 82.56 357 LEU A N 1
ATOM 2878 C CA . LEU A 1 357 ? 2.687 9.100 -11.566 1.00 82.56 357 LEU A CA 1
ATOM 2879 C C . LEU A 1 357 ? 2.825 8.222 -12.809 1.00 82.56 357 LEU A C 1
ATOM 2881 O O . LEU A 1 357 ? 3.812 8.349 -13.524 1.00 82.56 357 LEU A O 1
ATOM 2885 N N . LEU A 1 358 ? 1.809 7.429 -13.151 1.00 86.44 358 LEU A N 1
ATOM 2886 C CA . LEU A 1 358 ? 1.824 6.565 -14.335 1.00 86.44 358 LEU A CA 1
ATOM 2887 C C . LEU A 1 358 ? 2.000 7.361 -15.637 1.00 86.44 358 LEU A C 1
ATOM 2889 O O . LEU A 1 358 ? 2.815 6.983 -16.482 1.00 86.44 358 LEU A O 1
ATOM 2893 N N . ALA A 1 359 ? 1.312 8.496 -15.784 1.00 87.44 359 ALA A N 1
ATOM 2894 C CA . ALA A 1 359 ? 1.434 9.381 -16.941 1.00 87.44 359 ALA A CA 1
ATOM 2895 C C . ALA A 1 359 ? 2.860 9.900 -17.125 1.00 87.44 359 ALA A C 1
ATOM 2897 O O . ALA A 1 359 ? 3.390 9.911 -18.240 1.00 87.44 359 ALA A O 1
ATOM 2898 N N . ALA A 1 360 ? 3.480 10.337 -16.035 1.00 79.19 360 ALA A N 1
ATOM 2899 C CA . ALA A 1 360 ? 4.814 10.908 -16.010 1.00 79.19 360 ALA A CA 1
ATOM 2900 C C . ALA A 1 360 ? 5.910 9.834 -16.099 1.00 79.19 360 ALA A C 1
ATOM 2902 O O . ALA A 1 360 ? 7.011 10.107 -16.581 1.00 79.19 360 ALA A O 1
ATOM 2903 N N . HIS A 1 361 ? 5.609 8.603 -15.682 1.00 76.88 361 HIS A N 1
ATOM 2904 C CA . HIS A 1 361 ? 6.612 7.566 -15.500 1.00 76.88 361 HIS A CA 1
ATOM 2905 C C . HIS A 1 361 ? 6.616 6.504 -16.608 1.00 76.88 361 HIS A C 1
ATOM 2907 O O . HIS A 1 361 ? 7.703 6.107 -17.016 1.00 76.88 361 HIS A O 1
ATOM 2913 N N . LEU A 1 362 ? 5.482 6.091 -17.175 1.00 82.00 362 LEU A N 1
ATOM 2914 C CA . LEU A 1 362 ? 5.452 5.018 -18.181 1.00 82.00 362 LEU A CA 1
ATOM 2915 C C . LEU A 1 362 ? 6.068 5.447 -19.518 1.00 82.00 362 LEU A C 1
ATOM 2917 O O . LEU A 1 362 ? 5.421 6.089 -20.349 1.00 82.00 362 LEU A O 1
ATOM 2921 N N . ASP A 1 363 ? 7.345 5.141 -19.730 1.00 77.88 363 ASP A N 1
ATOM 2922 C CA . ASP A 1 363 ? 8.084 5.531 -20.926 1.00 77.88 363 ASP A CA 1
ATOM 2923 C C . ASP A 1 363 ? 7.914 4.547 -22.07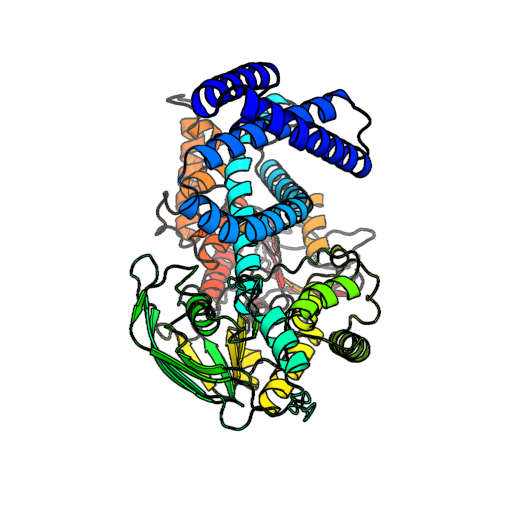7 1.00 77.88 363 ASP A C 1
ATOM 2925 O O . ASP A 1 363 ? 8.382 3.414 -22.045 1.00 77.88 363 ASP A O 1
ATOM 2929 N N . ARG A 1 364 ? 7.261 5.025 -23.136 1.00 75.25 364 ARG A N 1
ATOM 2930 C CA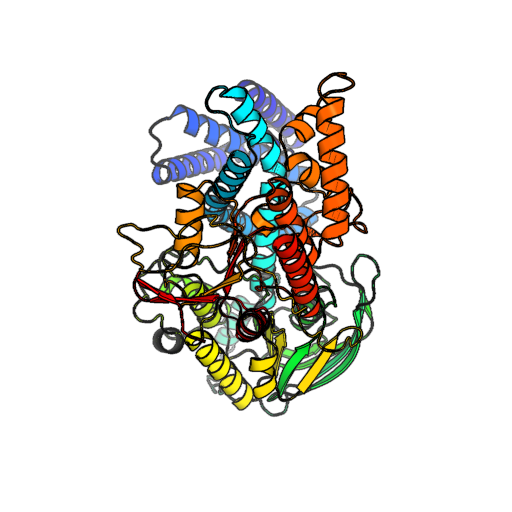 . ARG A 1 364 ? 6.968 4.254 -24.345 1.00 75.25 364 ARG A CA 1
ATOM 2931 C C . ARG A 1 364 ? 8.227 3.857 -25.115 1.00 75.25 364 ARG A C 1
ATOM 2933 O O . ARG A 1 364 ? 8.115 2.951 -25.931 1.00 75.25 364 ARG A O 1
ATOM 2940 N N . ALA A 1 365 ? 9.361 4.523 -24.885 1.00 74.00 365 ALA A N 1
ATOM 2941 C CA . ALA A 1 365 ? 10.639 4.197 -25.515 1.00 74.00 365 ALA A CA 1
ATOM 2942 C C . ALA A 1 365 ? 11.364 3.018 -24.842 1.00 74.00 365 ALA A C 1
ATOM 2944 O O . ALA A 1 365 ? 12.241 2.415 -25.455 1.00 74.00 365 ALA A O 1
ATOM 2945 N N . GLN A 1 366 ? 10.997 2.673 -23.604 1.00 79.75 366 GLN A N 1
ATOM 2946 C CA . GLN A 1 366 ? 11.617 1.571 -22.871 1.00 79.75 366 GLN A CA 1
ATOM 2947 C C . GLN A 1 366 ? 11.010 0.232 -23.301 1.00 79.75 366 GLN A C 1
ATOM 2949 O O . GLN A 1 366 ? 9.791 0.113 -23.235 1.00 79.75 366 GLN A O 1
ATOM 2954 N N . PRO A 1 367 ? 11.810 -0.771 -23.711 1.00 83.56 367 PRO A N 1
ATOM 2955 C CA . PRO A 1 367 ? 11.306 -2.041 -24.251 1.00 83.56 367 PRO A CA 1
ATOM 2956 C C . PRO A 1 367 ? 10.686 -2.964 -23.198 1.00 83.56 367 PRO A C 1
ATOM 2958 O O . PRO A 1 367 ? 9.950 -3.885 -23.550 1.00 83.56 367 PRO A O 1
ATOM 2961 N N . VAL A 1 368 ? 11.007 -2.744 -21.921 1.00 89.12 368 VAL A N 1
ATOM 2962 C CA . VAL A 1 368 ? 10.519 -3.541 -20.795 1.00 89.12 368 VAL A CA 1
ATOM 2963 C C . VAL A 1 368 ? 9.841 -2.618 -19.790 1.00 89.12 368 VAL A C 1
ATOM 2965 O O . VAL A 1 368 ? 10.455 -1.663 -19.310 1.00 89.12 368 VAL A O 1
ATOM 2968 N N . TRP A 1 369 ? 8.582 -2.901 -19.462 1.00 91.50 369 TRP A N 1
ATOM 2969 C CA . TRP A 1 369 ? 7.826 -2.250 -18.393 1.00 91.50 369 TRP A CA 1
ATOM 2970 C C . TRP A 1 369 ? 7.652 -3.209 -17.221 1.00 91.50 369 TRP A C 1
ATOM 2972 O O . TRP A 1 369 ? 7.102 -4.296 -17.375 1.00 91.50 369 TRP A O 1
ATOM 2982 N N . LEU A 1 370 ? 8.092 -2.783 -16.043 1.00 91.06 370 LEU A N 1
ATOM 2983 C CA . LEU A 1 370 ? 7.953 -3.495 -14.782 1.00 91.06 370 LEU A CA 1
ATOM 2984 C C . LEU A 1 370 ? 6.945 -2.729 -13.926 1.00 91.06 370 LEU A C 1
ATOM 2986 O O . LEU A 1 370 ? 7.185 -1.579 -13.559 1.00 91.06 370 LEU A O 1
ATOM 2990 N N . LEU A 1 371 ? 5.803 -3.342 -13.648 1.00 90.12 371 LEU A N 1
ATOM 2991 C CA . LEU A 1 371 ? 4.704 -2.733 -12.909 1.00 90.12 371 LEU A CA 1
ATOM 2992 C C . LEU A 1 371 ? 4.539 -3.484 -11.592 1.00 90.12 371 LEU A C 1
ATOM 2994 O O . LEU A 1 371 ? 3.937 -4.554 -11.571 1.00 90.12 371 LEU A O 1
ATOM 2998 N N . ASP A 1 372 ? 5.100 -2.945 -10.516 1.00 85.75 372 ASP A N 1
ATOM 2999 C CA . ASP A 1 372 ? 4.968 -3.508 -9.176 1.00 85.75 372 ASP A CA 1
ATOM 3000 C C . ASP A 1 372 ? 3.757 -2.868 -8.495 1.00 85.75 372 ASP A C 1
ATOM 3002 O O . ASP A 1 372 ? 3.808 -1.704 -8.119 1.00 85.75 372 ASP A O 1
ATOM 3006 N N . GLU A 1 373 ? 2.624 -3.570 -8.466 1.00 81.00 373 GLU A N 1
ATOM 3007 C CA . GLU A 1 373 ? 1.350 -3.112 -7.888 1.00 81.00 373 GLU A CA 1
ATOM 3008 C C . GLU A 1 373 ? 0.910 -1.710 -8.362 1.00 81.00 373 GLU A C 1
ATOM 3010 O O . GLU A 1 373 ? 0.294 -0.910 -7.653 1.00 81.00 373 GLU A O 1
ATOM 3015 N N . ALA A 1 374 ? 1.196 -1.407 -9.630 1.00 80.81 374 ALA A N 1
ATOM 3016 C CA . ALA A 1 374 ? 0.904 -0.114 -10.247 1.00 80.81 374 ALA A CA 1
ATOM 3017 C C . ALA A 1 374 ? -0.603 0.223 -10.299 1.00 80.81 374 ALA A C 1
ATOM 3019 O O . ALA A 1 374 ? -0.974 1.374 -10.545 1.00 80.81 374 ALA A O 1
ATOM 3020 N N . ASP A 1 375 ? -1.472 -0.767 -10.087 1.00 80.75 375 ASP A N 1
ATOM 3021 C CA . ASP A 1 375 ? -2.925 -0.639 -10.047 1.00 80.75 375 ASP A CA 1
ATOM 3022 C C . ASP A 1 375 ? -3.494 -0.223 -8.682 1.00 80.75 375 ASP A C 1
ATOM 3024 O O . ASP A 1 375 ? -4.689 0.073 -8.584 1.00 80.75 375 ASP A O 1
ATOM 3028 N N . VAL A 1 376 ? -2.669 -0.146 -7.634 1.00 74.19 376 VAL A N 1
ATOM 3029 C CA . VAL A 1 376 ? -3.123 0.251 -6.294 1.00 74.19 376 VAL A CA 1
ATOM 3030 C C . VAL A 1 376 ? -3.587 1.715 -6.301 1.00 74.19 376 VAL A C 1
ATOM 3032 O O . VAL A 1 376 ? -2.946 2.587 -6.892 1.00 74.19 376 VAL A O 1
ATOM 3035 N N . HIS A 1 377 ? -4.705 1.988 -5.623 1.00 71.75 377 HIS A N 1
ATOM 3036 C CA . HIS A 1 377 ? -5.413 3.280 -5.554 1.00 71.75 377 HIS A CA 1
ATOM 3037 C C . HIS A 1 377 ? -6.033 3.771 -6.879 1.00 71.75 377 HIS A C 1
ATOM 3039 O O . HIS A 1 377 ? -6.628 4.851 -6.909 1.00 71.75 377 HIS A O 1
ATOM 3045 N N . LEU A 1 378 ? -5.964 2.992 -7.968 1.00 78.50 378 LEU A N 1
ATOM 3046 C CA . LEU A 1 378 ? -6.728 3.294 -9.179 1.00 78.50 378 LEU A CA 1
ATOM 3047 C C . LEU A 1 378 ? -8.193 2.882 -9.006 1.00 78.50 378 LEU A C 1
ATOM 3049 O O . LEU A 1 378 ? -8.513 1.757 -8.611 1.00 78.50 378 LEU A O 1
ATOM 3053 N N . ASP A 1 379 ? -9.088 3.796 -9.363 1.00 73.88 379 ASP A N 1
ATOM 3054 C CA . ASP A 1 379 ? -10.493 3.480 -9.581 1.00 73.88 379 ASP A CA 1
ATOM 3055 C C . ASP A 1 379 ? -10.675 2.666 -10.879 1.00 73.88 379 ASP A C 1
ATOM 3057 O O . ASP A 1 379 ? -9.720 2.284 -11.565 1.00 73.88 379 ASP A O 1
ATOM 3061 N N . GLU A 1 380 ? -11.921 2.334 -11.215 1.00 77.50 380 GLU A N 1
ATOM 3062 C CA . GLU A 1 380 ? -12.215 1.548 -12.416 1.00 77.50 380 GLU A CA 1
ATOM 3063 C C . GLU A 1 380 ? -11.770 2.259 -13.702 1.00 77.50 380 GLU A C 1
ATOM 3065 O O . GLU A 1 380 ? -11.202 1.621 -14.591 1.00 77.50 380 GLU A O 1
ATOM 3070 N N . GLU A 1 381 ? -11.944 3.580 -13.785 1.00 81.81 381 GLU A N 1
ATOM 3071 C CA . GLU A 1 381 ? -11.503 4.355 -14.945 1.00 81.81 381 GLU A CA 1
ATOM 3072 C C . GLU A 1 381 ? -9.970 4.379 -15.061 1.00 81.81 381 GLU A C 1
ATOM 3074 O O . GLU A 1 381 ? -9.434 4.108 -16.139 1.00 81.81 381 GLU A O 1
ATOM 3079 N N . GLY A 1 382 ? -9.259 4.624 -13.958 1.00 85.31 382 GLY A N 1
ATOM 3080 C CA . GLY A 1 382 ? -7.800 4.594 -13.888 1.00 85.31 382 GLY A CA 1
ATOM 3081 C C . GLY A 1 382 ? -7.224 3.232 -14.265 1.00 85.31 382 GLY A C 1
ATOM 3082 O O . GLY A 1 382 ? -6.274 3.147 -15.048 1.00 85.31 382 GLY A O 1
ATOM 3083 N N . PHE A 1 383 ? -7.845 2.148 -13.798 1.00 87.19 383 PHE A N 1
ATOM 3084 C CA . PHE A 1 383 ? -7.451 0.795 -14.183 1.00 87.19 383 PHE A CA 1
ATOM 3085 C C . PHE A 1 383 ? -7.633 0.551 -15.688 1.00 87.19 383 PHE A C 1
ATOM 3087 O O . PHE A 1 383 ? -6.755 -0.015 -16.341 1.00 87.19 383 PHE A O 1
ATOM 3094 N N . ILE A 1 384 ? -8.743 1.016 -16.273 1.00 87.06 384 ILE A N 1
ATOM 3095 C CA . ILE A 1 384 ? -8.981 0.920 -17.720 1.00 87.06 384 ILE A CA 1
ATOM 3096 C C . ILE A 1 384 ? -7.914 1.700 -18.505 1.00 87.06 384 ILE A C 1
ATOM 3098 O O . ILE A 1 384 ? -7.466 1.232 -19.556 1.00 87.06 384 ILE A O 1
ATOM 3102 N N . GLN A 1 385 ? -7.484 2.870 -18.023 1.00 90.94 385 GLN A N 1
ATOM 3103 C CA . GLN A 1 385 ? -6.402 3.646 -18.644 1.00 90.94 385 GLN A CA 1
ATOM 3104 C C . GLN A 1 385 ? -5.069 2.896 -18.607 1.00 90.94 385 GLN A C 1
ATOM 3106 O O . GLN A 1 385 ? -4.416 2.771 -19.647 1.00 90.94 385 GLN A O 1
ATOM 3111 N N . LEU A 1 386 ? -4.708 2.337 -17.449 1.00 91.44 386 LEU A N 1
ATOM 3112 C CA . LEU A 1 386 ? -3.505 1.522 -17.293 1.00 91.44 386 LEU A CA 1
ATOM 3113 C C . LEU A 1 386 ? -3.541 0.290 -18.208 1.00 91.44 386 LEU A C 1
ATOM 3115 O O . LEU A 1 386 ? -2.589 0.047 -18.949 1.00 91.44 386 LEU A O 1
ATOM 3119 N N . GLY A 1 387 ? -4.664 -0.431 -18.246 1.00 90.88 387 GLY A N 1
ATOM 3120 C CA . GLY A 1 387 ? -4.856 -1.571 -19.143 1.00 90.88 387 GLY A CA 1
ATOM 3121 C C . GLY A 1 387 ? -4.692 -1.190 -20.619 1.00 90.88 387 GLY A C 1
ATOM 3122 O O . GLY A 1 387 ? -3.990 -1.873 -21.363 1.00 90.88 387 GLY A O 1
ATOM 3123 N N . LYS A 1 388 ? -5.256 -0.052 -21.051 1.00 90.94 388 LYS A N 1
ATOM 3124 C CA . LYS A 1 388 ? -5.060 0.471 -22.416 1.00 90.94 388 LYS A CA 1
ATOM 3125 C C . LYS A 1 388 ? -3.594 0.802 -22.700 1.00 90.94 388 LYS A C 1
ATOM 3127 O O . LYS A 1 388 ? -3.117 0.492 -23.790 1.00 90.94 388 LYS A O 1
ATOM 3132 N N . ALA A 1 389 ? -2.886 1.427 -21.759 1.00 91.25 389 ALA A N 1
ATOM 3133 C CA . ALA A 1 389 ? -1.467 1.747 -21.907 1.00 91.25 389 ALA A CA 1
ATOM 3134 C C . ALA A 1 389 ? -0.614 0.476 -22.053 1.00 91.25 389 ALA A C 1
ATOM 3136 O O . ALA A 1 389 ? 0.197 0.392 -22.976 1.00 91.25 389 ALA A O 1
ATOM 3137 N N . VAL A 1 390 ? -0.862 -0.532 -21.215 1.00 92.69 390 VAL A N 1
ATOM 3138 C CA . VAL A 1 390 ? -0.196 -1.842 -21.261 1.00 92.69 390 VAL A CA 1
ATOM 3139 C C . VAL A 1 390 ? -0.449 -2.557 -22.587 1.00 92.69 390 VAL A C 1
ATOM 3141 O O . VAL A 1 390 ? 0.499 -2.981 -23.244 1.00 92.69 390 VAL A O 1
ATOM 3144 N N . VAL A 1 391 ? -1.704 -2.631 -23.041 1.00 91.12 391 VAL A N 1
ATOM 3145 C CA . VAL A 1 391 ? -2.051 -3.268 -24.324 1.00 91.12 391 VAL A CA 1
ATOM 3146 C C . VAL A 1 391 ? -1.407 -2.532 -25.501 1.00 91.12 391 VAL A C 1
ATOM 3148 O O . VAL A 1 391 ? -0.896 -3.173 -26.417 1.00 91.12 391 VAL A O 1
ATOM 3151 N N . LYS A 1 392 ? -1.370 -1.191 -25.477 1.00 89.44 392 LYS A N 1
ATOM 3152 C CA . LYS A 1 392 ? -0.662 -0.398 -26.494 1.00 89.44 392 LYS A CA 1
ATOM 3153 C C . LYS A 1 392 ? 0.841 -0.680 -26.487 1.00 89.44 392 LYS A C 1
ATOM 3155 O O . LYS A 1 392 ? 1.421 -0.776 -27.560 1.00 89.44 392 LYS A O 1
ATOM 3160 N N . HIS A 1 393 ? 1.472 -0.790 -25.318 1.00 89.25 393 HIS A N 1
ATOM 3161 C CA . HIS A 1 393 ? 2.903 -1.080 -25.216 1.00 89.25 393 HIS A CA 1
ATOM 3162 C C . HIS A 1 393 ? 3.233 -2.489 -25.727 1.00 89.25 393 HIS A C 1
ATOM 3164 O O . HIS A 1 393 ? 4.129 -2.657 -26.553 1.00 89.25 393 HIS A O 1
ATOM 3170 N N . ARG A 1 394 ? 2.419 -3.478 -25.344 1.00 90.12 394 ARG A N 1
ATOM 3171 C CA . ARG A 1 394 ? 2.480 -4.846 -25.863 1.00 90.12 394 ARG A CA 1
ATOM 3172 C C . ARG A 1 394 ? 2.348 -4.892 -27.389 1.00 90.12 394 ARG A C 1
ATOM 3174 O O . ARG A 1 394 ? 3.153 -5.533 -28.053 1.00 90.12 394 ARG A O 1
ATOM 3181 N N . ALA A 1 395 ? 1.364 -4.195 -27.960 1.00 87.81 395 ALA A N 1
ATOM 3182 C CA . ALA A 1 395 ? 1.131 -4.172 -29.409 1.00 87.81 395 ALA A CA 1
ATOM 3183 C C . ALA A 1 395 ? 2.311 -3.590 -30.209 1.00 87.81 395 ALA A C 1
ATOM 3185 O O . ALA A 1 395 ? 2.433 -3.848 -31.402 1.00 87.81 395 ALA A O 1
ATOM 3186 N N . ARG A 1 396 ? 3.182 -2.821 -29.549 1.00 85.50 396 ARG A N 1
ATOM 3187 C CA . ARG A 1 396 ? 4.425 -2.282 -30.111 1.00 85.50 396 ARG A CA 1
ATOM 3188 C C . ARG A 1 396 ? 5.611 -3.237 -29.972 1.00 85.50 396 ARG A C 1
ATOM 3190 O O . ARG A 1 396 ? 6.716 -2.827 -30.288 1.00 85.50 396 ARG A O 1
ATOM 3197 N N . GLY A 1 397 ? 5.410 -4.451 -29.458 1.00 86.81 397 GLY A N 1
ATOM 3198 C CA . GLY A 1 397 ? 6.468 -5.430 -29.187 1.00 86.81 397 GLY A CA 1
ATOM 3199 C C . GLY A 1 397 ? 7.157 -5.262 -27.829 1.00 86.81 397 GLY A C 1
ATOM 3200 O O . GLY A 1 397 ? 8.156 -5.924 -27.569 1.00 86.81 397 GLY A O 1
ATOM 3201 N N . GLY A 1 398 ? 6.646 -4.397 -26.949 1.00 89.44 398 GLY A N 1
ATOM 3202 C CA . GLY A 1 398 ? 7.190 -4.222 -25.602 1.00 89.44 398 GLY A CA 1
ATOM 3203 C C . GLY A 1 398 ? 6.857 -5.398 -24.682 1.00 89.44 398 GLY A C 1
ATOM 3204 O O . GLY A 1 398 ? 5.802 -6.023 -24.824 1.00 89.44 398 GLY A O 1
ATOM 3205 N N . LEU A 1 399 ? 7.749 -5.716 -23.747 1.00 92.69 399 LEU A N 1
ATOM 3206 C CA . LEU A 1 399 ? 7.525 -6.708 -22.693 1.00 92.69 399 LEU A CA 1
ATOM 3207 C C . LEU A 1 399 ? 6.946 -6.010 -21.459 1.00 92.69 399 LEU A C 1
ATOM 3209 O O . LEU A 1 399 ? 7.526 -5.047 -20.964 1.00 92.69 399 LEU A O 1
ATOM 3213 N N . VAL A 1 400 ? 5.835 -6.514 -20.926 1.00 94.44 400 VAL A N 1
ATOM 3214 C CA . VAL A 1 400 ? 5.248 -6.012 -19.677 1.00 94.44 400 VAL A CA 1
ATOM 3215 C C . VAL A 1 400 ? 5.297 -7.112 -18.631 1.00 94.44 400 VAL A C 1
ATOM 3217 O O . VAL A 1 400 ? 4.761 -8.189 -18.864 1.00 94.44 400 VAL A O 1
ATOM 3220 N N . ILE A 1 401 ? 5.892 -6.843 -17.473 1.00 94.44 401 ILE A N 1
ATOM 3221 C CA . ILE A 1 401 ? 5.843 -7.721 -16.301 1.00 94.44 401 ILE A CA 1
ATOM 3222 C C . ILE A 1 401 ? 5.065 -6.993 -15.213 1.00 94.44 401 ILE A C 1
ATOM 3224 O O . ILE A 1 401 ? 5.454 -5.904 -14.796 1.00 94.44 401 ILE A O 1
ATOM 3228 N N . VAL A 1 402 ? 3.962 -7.586 -14.767 1.00 92.81 402 VAL A N 1
ATOM 3229 C CA . VAL A 1 402 ? 3.077 -7.012 -13.754 1.00 92.81 402 VAL A CA 1
ATOM 3230 C C . VAL A 1 402 ? 3.054 -7.895 -12.522 1.00 92.81 402 VAL A C 1
ATOM 3232 O O . VAL A 1 402 ? 2.687 -9.064 -12.603 1.00 92.81 402 VAL A O 1
ATOM 3235 N N . VAL A 1 403 ? 3.377 -7.316 -11.373 1.00 88.25 403 VAL A N 1
ATOM 3236 C CA . VAL A 1 403 ? 2.963 -7.831 -10.070 1.00 88.25 403 VAL A CA 1
ATOM 3237 C C . VAL A 1 403 ? 1.664 -7.122 -9.738 1.00 88.25 403 VAL A C 1
ATOM 3239 O O . VAL A 1 403 ? 1.630 -5.901 -9.633 1.00 88.25 403 VAL A O 1
ATOM 3242 N N . ALA A 1 404 ? 0.576 -7.873 -9.651 1.00 76.44 404 ALA A N 1
ATOM 3243 C CA . ALA A 1 404 ? -0.734 -7.305 -9.383 1.00 76.44 404 ALA A CA 1
ATOM 3244 C C . ALA A 1 404 ? -1.202 -7.677 -7.985 1.00 76.44 404 ALA A C 1
ATOM 3246 O O . ALA A 1 404 ? -1.140 -8.850 -7.620 1.00 76.44 404 ALA A O 1
ATOM 3247 N N . HIS A 1 405 ? -1.775 -6.702 -7.283 1.00 63.09 405 HIS A N 1
ATOM 3248 C CA . HIS A 1 405 ? -2.542 -6.943 -6.064 1.00 63.09 405 HIS A CA 1
ATOM 3249 C C . HIS A 1 405 ? -3.896 -7.606 -6.390 1.00 63.09 405 HIS A C 1
ATOM 3251 O O . HIS A 1 405 ? -4.313 -8.558 -5.741 1.00 63.09 405 HIS A O 1
ATOM 3257 N N . ARG A 1 406 ? -4.552 -7.185 -7.486 1.00 64.81 406 ARG A N 1
ATOM 3258 C CA . ARG A 1 406 ? -5.848 -7.730 -7.942 1.00 64.81 406 ARG A CA 1
ATOM 3259 C C . ARG A 1 406 ? -5.696 -8.693 -9.120 1.00 64.81 406 ARG A C 1
ATOM 3261 O O . ARG A 1 406 ? -5.933 -8.340 -10.281 1.00 64.81 406 ARG A O 1
ATOM 3268 N N . HIS A 1 407 ? -5.346 -9.942 -8.823 1.00 69.69 407 HIS A N 1
ATOM 3269 C CA . HIS A 1 407 ? -5.022 -10.971 -9.817 1.00 69.69 407 HIS A CA 1
ATOM 3270 C C . HIS A 1 407 ? -6.097 -11.211 -10.888 1.00 69.69 407 HIS A C 1
ATOM 3272 O O . HIS A 1 407 ? -5.757 -11.395 -12.058 1.00 69.69 407 HIS A O 1
ATOM 3278 N N . ALA A 1 408 ? -7.383 -11.186 -10.527 1.00 71.50 408 ALA A N 1
ATOM 3279 C CA . ALA A 1 408 ? -8.473 -11.532 -11.443 1.00 71.50 408 ALA A CA 1
ATOM 3280 C C . ALA A 1 408 ? -8.590 -10.586 -12.651 1.00 71.50 408 ALA A C 1
ATOM 3282 O O . ALA A 1 408 ? -9.004 -11.004 -13.734 1.00 71.50 408 ALA A O 1
ATOM 3283 N N . ARG A 1 409 ? -8.234 -9.305 -12.487 1.00 78.88 409 ARG A N 1
ATOM 3284 C CA . ARG A 1 409 ? -8.332 -8.314 -13.569 1.00 78.88 409 ARG A CA 1
ATOM 3285 C C . ARG A 1 409 ? -7.193 -8.468 -14.572 1.00 78.88 409 ARG A C 1
ATOM 3287 O O . ARG A 1 409 ? -7.437 -8.457 -15.776 1.00 78.88 409 ARG A O 1
ATOM 3294 N N . TRP A 1 410 ? -5.976 -8.663 -14.074 1.00 85.06 410 TRP A N 1
ATOM 3295 C CA . TRP A 1 410 ? -4.787 -8.853 -14.903 1.00 85.06 410 TRP A CA 1
ATOM 3296 C C . TRP A 1 410 ? -4.758 -10.209 -15.599 1.00 85.06 410 TRP A C 1
ATOM 3298 O O . TRP A 1 410 ? -4.367 -10.272 -16.760 1.00 85.06 410 TRP A O 1
ATOM 3308 N N . ALA A 1 411 ? -5.264 -11.264 -14.956 1.00 83.62 411 ALA A N 1
ATOM 3309 C CA . ALA A 1 411 ? -5.356 -12.601 -15.547 1.00 83.62 411 ALA A CA 1
ATOM 3310 C C . ALA A 1 411 ? -6.147 -12.626 -16.868 1.00 83.62 411 ALA A C 1
ATOM 3312 O O . ALA A 1 411 ? -5.898 -13.460 -17.729 1.00 83.62 411 ALA A O 1
ATOM 3313 N N . ARG A 1 412 ? -7.083 -11.686 -17.067 1.00 84.00 412 ARG A N 1
ATOM 3314 C CA . ARG A 1 412 ? -7.865 -11.580 -18.312 1.00 84.00 412 ARG A CA 1
ATOM 3315 C C . ARG A 1 412 ? -7.075 -11.026 -19.498 1.00 84.00 412 ARG A C 1
ATOM 3317 O O . ARG A 1 412 ? -7.510 -11.209 -20.630 1.00 84.00 412 ARG A O 1
ATOM 3324 N N . ILE A 1 413 ? -5.988 -10.297 -19.246 1.00 87.56 413 ILE A N 1
ATOM 3325 C CA . ILE A 1 413 ? -5.175 -9.640 -20.284 1.00 87.56 413 ILE A CA 1
ATOM 3326 C C . ILE A 1 413 ? -3.736 -10.160 -20.341 1.00 87.56 413 ILE A C 1
ATOM 3328 O O . ILE A 1 413 ? -3.023 -9.832 -21.287 1.00 87.56 413 ILE A O 1
ATOM 3332 N N . ALA A 1 414 ? -3.307 -10.939 -19.346 1.00 91.19 414 ALA A N 1
ATOM 3333 C CA . ALA A 1 414 ? -1.999 -11.570 -19.311 1.00 91.19 414 ALA A CA 1
ATOM 3334 C C . ALA A 1 414 ? -1.903 -12.690 -20.355 1.00 91.19 414 ALA A C 1
ATOM 3336 O O . ALA A 1 414 ? -2.829 -13.479 -20.531 1.00 91.19 414 ALA A O 1
ATOM 3337 N N . ASP A 1 415 ? -0.760 -12.762 -21.032 1.00 92.38 415 ASP A N 1
ATOM 3338 C CA . ASP A 1 415 ? -0.440 -13.840 -21.969 1.00 92.38 415 ASP A CA 1
ATOM 3339 C C . ASP A 1 415 ? 0.261 -15.006 -21.259 1.00 92.38 415 ASP A C 1
ATOM 3341 O O . ASP A 1 415 ? 0.159 -16.155 -21.685 1.00 92.38 415 ASP A O 1
ATOM 3345 N N . ILE A 1 416 ? 1.006 -14.697 -20.193 1.00 91.25 416 ILE A N 1
ATOM 3346 C CA . ILE A 1 416 ? 1.810 -15.645 -19.423 1.00 91.25 416 ILE A CA 1
ATOM 3347 C C . ILE A 1 416 ? 1.567 -15.379 -17.939 1.00 91.25 416 ILE A C 1
ATOM 3349 O O . ILE A 1 416 ? 1.674 -14.240 -17.490 1.00 91.25 416 ILE A O 1
ATOM 3353 N N . GLU A 1 417 ? 1.292 -16.426 -17.166 1.00 89.38 417 GLU A N 1
ATOM 3354 C CA . GLU A 1 417 ? 1.317 -16.367 -15.704 1.00 89.38 417 GLU A CA 1
ATOM 3355 C C . GLU A 1 417 ? 2.594 -17.050 -15.198 1.00 89.38 417 GLU A C 1
ATOM 3357 O O . GLU A 1 417 ? 2.904 -18.181 -15.576 1.00 89.38 417 GLU A O 1
ATOM 3362 N N . MET A 1 418 ? 3.355 -16.349 -14.360 1.00 87.31 418 MET A N 1
ATOM 3363 C CA . MET A 1 418 ? 4.564 -16.855 -13.717 1.00 87.31 418 MET A CA 1
ATOM 3364 C C . MET A 1 418 ? 4.350 -16.862 -12.207 1.00 87.31 418 MET A C 1
ATOM 3366 O O . MET A 1 418 ? 4.112 -15.818 -11.613 1.00 87.31 418 MET A O 1
ATOM 3370 N N . GLU A 1 419 ? 4.478 -18.022 -11.573 1.00 82.31 419 GLU A N 1
ATOM 3371 C CA . GLU A 1 419 ? 4.404 -18.145 -10.115 1.00 82.31 419 GLU A CA 1
ATOM 3372 C C . GLU A 1 419 ? 5.802 -18.103 -9.479 1.00 82.31 419 GLU A C 1
ATOM 3374 O O . GLU A 1 419 ? 6.747 -18.738 -9.954 1.00 82.31 419 GLU A O 1
ATOM 3379 N N . ILE A 1 420 ? 5.923 -1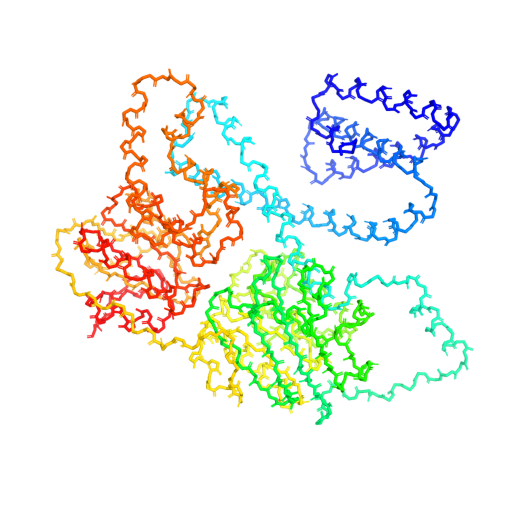7.361 -8.378 1.00 79.81 420 ILE A N 1
ATOM 3380 C CA . ILE A 1 420 ? 7.082 -17.324 -7.485 1.00 79.81 420 ILE A CA 1
ATOM 3381 C C . ILE A 1 420 ? 6.657 -17.835 -6.109 1.00 79.81 420 ILE A C 1
ATOM 3383 O O . ILE A 1 420 ? 5.750 -17.285 -5.484 1.00 79.81 420 ILE A O 1
ATOM 3387 N N . GLY A 1 421 ? 7.382 -18.832 -5.602 1.00 70.19 421 GLY A N 1
ATOM 3388 C CA . GLY A 1 421 ? 7.093 -19.488 -4.327 1.00 70.19 421 GLY A CA 1
ATOM 3389 C C . GLY A 1 421 ? 6.361 -20.820 -4.506 1.00 70.19 421 GLY A C 1
ATOM 3390 O O . GLY A 1 421 ? 6.216 -21.320 -5.619 1.00 70.19 421 GLY A O 1
ATOM 3391 N N . LYS A 1 422 ? 5.948 -21.441 -3.396 1.00 59.50 422 LYS A N 1
ATOM 3392 C CA . LYS A 1 422 ? 5.133 -22.662 -3.438 1.00 59.50 422 LYS A CA 1
ATOM 3393 C C . LYS A 1 422 ? 3.677 -22.287 -3.712 1.00 59.50 422 LYS A C 1
ATOM 3395 O O . LYS A 1 422 ? 3.172 -21.338 -3.124 1.00 59.50 422 LYS A O 1
ATOM 3400 N N . ASN A 1 423 ? 3.048 -23.038 -4.612 1.00 42.16 423 ASN A N 1
ATOM 3401 C CA . ASN A 1 423 ? 1.647 -22.893 -4.979 1.00 42.16 423 ASN A CA 1
ATOM 3402 C C . ASN A 1 423 ? 0.777 -23.322 -3.785 1.00 42.16 423 ASN A C 1
ATOM 3404 O O . ASN A 1 423 ? 0.789 -24.493 -3.398 1.00 42.16 423 ASN A O 1
ATOM 3408 N N . GLU A 1 424 ? 0.082 -22.369 -3.175 1.00 48.47 424 GLU A N 1
ATOM 3409 C CA . GLU A 1 424 ? -0.991 -22.640 -2.224 1.00 48.47 424 GLU A CA 1
ATOM 3410 C C . GLU A 1 424 ? -2.304 -22.282 -2.923 1.00 48.47 424 GLU A C 1
ATOM 3412 O O . GLU A 1 424 ? -2.404 -21.250 -3.587 1.00 48.47 424 GLU A O 1
ATOM 3417 N N . GLN A 1 425 ? -3.276 -23.195 -2.864 1.00 44.47 425 GLN A N 1
ATOM 3418 C CA . GLN A 1 425 ? -4.556 -23.036 -3.555 1.00 44.47 425 GLN A CA 1
ATOM 3419 C C . GLN A 1 425 ? -5.234 -21.725 -3.130 1.00 44.47 425 GLN A C 1
ATOM 3421 O O . GLN A 1 425 ? -5.095 -21.343 -1.967 1.00 44.47 425 GLN A O 1
ATOM 3426 N N . PRO A 1 426 ? -5.991 -21.058 -4.027 1.00 50.28 426 PRO A N 1
ATOM 3427 C CA . PRO A 1 426 ? -6.777 -19.890 -3.651 1.00 50.28 426 PRO A CA 1
ATOM 3428 C C . PRO A 1 426 ? -7.631 -20.238 -2.430 1.00 50.28 426 PRO A C 1
ATOM 3430 O O . PRO A 1 426 ? -8.452 -21.156 -2.472 1.00 50.28 426 PRO A O 1
ATOM 3433 N N . HIS A 1 427 ? -7.368 -19.555 -1.318 1.00 56.50 427 HIS A N 1
ATOM 3434 C CA . HIS A 1 427 ? -8.099 -19.774 -0.084 1.00 56.50 427 HIS A CA 1
ATOM 3435 C C . HIS A 1 427 ? -9.473 -19.128 -0.209 1.00 56.50 427 HIS A C 1
ATOM 3437 O O . HIS A 1 427 ? -9.574 -17.909 -0.337 1.00 56.50 427 HIS A O 1
ATOM 3443 N N . ASP A 1 428 ? -10.529 -19.934 -0.110 1.00 68.50 428 ASP A N 1
ATOM 3444 C CA . ASP A 1 428 ? -11.859 -19.399 0.157 1.00 68.50 428 ASP A CA 1
ATOM 3445 C C . ASP A 1 428 ? -11.798 -18.544 1.428 1.00 68.50 428 ASP A C 1
ATOM 3447 O O . ASP A 1 428 ? -11.263 -18.965 2.462 1.00 68.50 428 ASP A O 1
ATOM 3451 N N . TYR A 1 429 ? -12.325 -17.320 1.355 1.00 81.50 429 TYR A N 1
ATOM 3452 C CA . TYR A 1 429 ? -12.381 -16.462 2.529 1.00 81.50 429 TYR A CA 1
ATOM 3453 C C . TYR A 1 429 ? -13.315 -17.079 3.575 1.00 81.50 429 TYR A C 1
ATOM 3455 O O . TYR A 1 429 ? -14.413 -17.531 3.233 1.00 81.50 429 TYR A O 1
ATOM 3463 N N . PRO A 1 430 ? -12.928 -17.074 4.860 1.00 83.19 430 PRO A N 1
ATOM 3464 C CA . PRO A 1 430 ? -13.709 -17.704 5.911 1.00 83.19 430 PRO A CA 1
ATOM 3465 C C . PRO A 1 430 ? -15.080 -17.035 6.003 1.00 83.19 430 PRO A C 1
ATOM 3467 O O . PRO A 1 430 ? -15.190 -15.850 6.327 1.00 83.19 430 PRO A O 1
ATOM 3470 N N . SER A 1 431 ? -16.135 -17.794 5.717 1.00 84.44 431 SER A N 1
ATOM 3471 C CA . SER A 1 431 ? -17.509 -17.313 5.801 1.00 84.44 431 SER A CA 1
ATOM 3472 C C . SER A 1 431 ? -18.140 -17.712 7.126 1.00 84.44 431 SER A C 1
ATOM 3474 O O . SER A 1 431 ? -18.247 -18.900 7.432 1.00 84.44 431 SER A O 1
ATOM 3476 N N . VAL A 1 432 ? -18.594 -16.727 7.897 1.00 86.31 432 VAL A N 1
ATOM 3477 C CA . VAL A 1 432 ? -19.230 -16.946 9.198 1.00 86.31 432 VAL A CA 1
ATOM 3478 C C . VAL A 1 432 ? -20.506 -16.121 9.276 1.00 86.31 432 VAL A C 1
ATOM 3480 O O . VAL A 1 432 ? -20.487 -14.907 9.067 1.00 86.31 432 VAL A O 1
ATOM 3483 N N . TRP A 1 433 ? -21.606 -16.787 9.626 1.00 85.31 433 TRP A N 1
ATOM 3484 C CA . TRP A 1 433 ? -22.831 -16.125 10.060 1.00 85.31 433 TRP A CA 1
ATOM 3485 C C . TRP A 1 433 ? -22.750 -15.827 11.553 1.00 85.31 433 TRP A C 1
ATOM 3487 O O . TRP A 1 433 ? -22.425 -16.706 12.349 1.00 85.31 433 TRP A O 1
ATOM 3497 N N . VAL A 1 434 ? -23.024 -14.575 11.912 1.00 87.69 434 VAL A N 1
ATOM 3498 C CA . VAL A 1 434 ? -23.024 -14.094 13.295 1.00 87.69 434 VAL A CA 1
ATOM 3499 C C . VAL A 1 434 ? -24.403 -13.522 13.589 1.00 87.69 434 VAL A C 1
ATOM 3501 O O . VAL A 1 434 ? -24.900 -12.689 12.825 1.00 87.69 434 VAL A O 1
ATOM 3504 N N . ASP A 1 435 ? -25.018 -13.982 14.675 1.00 85.69 435 ASP A N 1
ATOM 3505 C CA . ASP A 1 435 ? -26.307 -13.467 15.124 1.00 85.69 435 ASP A CA 1
ATOM 3506 C C . ASP A 1 435 ? -26.169 -12.019 15.600 1.00 85.69 435 ASP A C 1
ATOM 3508 O O . ASP A 1 435 ? -25.220 -11.655 16.296 1.00 85.69 435 ASP A O 1
ATOM 3512 N N . ARG A 1 436 ? -27.126 -11.177 15.203 1.00 87.00 436 ARG A N 1
ATOM 3513 C CA . ARG A 1 436 ? -27.101 -9.743 15.506 1.00 87.00 436 ARG A CA 1
ATOM 3514 C C . ARG A 1 436 ? -27.663 -9.492 16.897 1.00 87.00 436 ARG A C 1
ATOM 3516 O O . ARG A 1 436 ? -28.825 -9.809 17.153 1.00 87.00 436 ARG A O 1
ATOM 3523 N N . GLY A 1 437 ? -26.847 -8.890 17.752 1.00 88.25 437 GLY A N 1
ATOM 3524 C CA . GLY A 1 437 ? -27.211 -8.542 19.120 1.00 88.25 437 GLY A CA 1
ATOM 3525 C C . GLY A 1 437 ? -27.913 -7.187 19.237 1.00 88.25 437 GLY A C 1
ATOM 3526 O O . GLY A 1 437 ? -28.723 -6.790 18.393 1.00 88.25 437 GLY A O 1
ATOM 3527 N N . GLU A 1 438 ? -27.595 -6.484 20.320 1.00 91.50 438 GLU A N 1
ATOM 3528 C CA . GLU A 1 438 ? -28.136 -5.162 20.639 1.00 91.50 438 GLU A CA 1
ATOM 3529 C C . GLU A 1 438 ? -27.637 -4.078 19.674 1.00 91.50 438 GLU A C 1
ATOM 3531 O O . GLU A 1 438 ? -26.672 -4.262 18.930 1.00 91.50 438 GLU A O 1
ATOM 3536 N N . GLU A 1 439 ? -28.324 -2.940 19.671 1.00 94.38 439 GLU A N 1
ATOM 3537 C CA . GLU A 1 439 ? -27.913 -1.750 18.930 1.00 94.38 439 GLU A CA 1
ATOM 3538 C C . GLU A 1 439 ? -26.679 -1.115 19.577 1.00 94.38 439 GLU A C 1
ATOM 3540 O O . GLU A 1 439 ? -26.675 -0.850 20.775 1.00 94.38 439 GLU A O 1
ATOM 3545 N N . VAL A 1 440 ? -25.635 -0.885 18.778 1.00 92.25 440 VAL A N 1
ATOM 3546 C CA . VAL A 1 440 ? -24.331 -0.394 19.257 1.00 92.25 440 VAL A CA 1
ATOM 3547 C C . VAL A 1 440 ? -23.954 0.978 18.703 1.00 92.25 440 VAL A C 1
ATOM 3549 O O . VAL A 1 440 ? -23.053 1.617 19.239 1.00 92.25 440 VAL A O 1
ATOM 3552 N N . GLY A 1 441 ? -24.627 1.454 17.651 1.00 90.81 441 GLY A N 1
ATOM 3553 C CA . GLY A 1 441 ? -24.427 2.812 17.149 1.00 90.81 441 GLY A CA 1
ATOM 3554 C C . GLY A 1 441 ? -25.062 3.083 15.790 1.00 90.81 441 GLY A C 1
ATOM 3555 O O . GLY A 1 441 ? -25.513 2.178 15.089 1.00 90.81 441 GLY A O 1
ATOM 3556 N N . THR A 1 442 ? -25.071 4.350 15.397 1.00 91.81 442 THR A N 1
ATOM 3557 C CA . THR A 1 442 ? -25.554 4.830 14.096 1.00 91.81 442 THR A CA 1
ATOM 3558 C C . THR A 1 442 ? -24.443 5.581 13.369 1.00 91.81 442 THR A C 1
ATOM 3560 O O . THR A 1 442 ? -23.610 6.189 14.044 1.00 91.81 442 THR A O 1
ATOM 3563 N N . PRO A 1 443 ? -24.419 5.560 12.022 1.00 91.19 443 PRO A N 1
ATOM 3564 C CA . PRO A 1 443 ? -23.513 6.420 11.271 1.00 91.19 443 PRO A CA 1
ATOM 3565 C C . PRO A 1 443 ? -23.784 7.907 11.576 1.00 91.19 443 PRO A C 1
ATOM 3567 O O . PRO A 1 443 ? -24.872 8.246 12.053 1.00 91.19 443 PRO A O 1
ATOM 3570 N N . PRO A 1 444 ? -22.796 8.789 11.350 1.00 89.50 444 PRO A N 1
ATOM 3571 C CA . PRO A 1 444 ? -22.945 10.215 11.602 1.00 89.50 444 PRO A CA 1
ATOM 3572 C C . PRO A 1 444 ? -23.975 10.828 10.648 1.00 89.50 444 PRO A C 1
ATOM 3574 O O . PRO A 1 444 ? -24.040 10.482 9.465 1.00 89.50 444 PRO A O 1
ATOM 3577 N N . GLN A 1 445 ? -24.759 11.767 11.178 1.00 88.94 445 GLN A N 1
ATOM 3578 C CA . GLN A 1 445 ? -25.755 12.529 10.433 1.00 88.94 445 GLN A CA 1
ATOM 3579 C C . GLN A 1 445 ? -25.465 14.022 10.596 1.00 88.94 445 GLN A C 1
ATOM 3581 O O . GLN A 1 445 ? -25.708 14.600 11.655 1.00 88.94 445 GLN A O 1
ATOM 3586 N N . ASN A 1 446 ? -24.899 14.628 9.554 1.00 87.25 446 ASN A N 1
ATOM 3587 C CA . ASN A 1 446 ? -24.383 15.996 9.556 1.00 87.25 446 ASN A CA 1
ATOM 3588 C C . ASN A 1 446 ? -24.490 16.626 8.150 1.00 87.25 446 ASN A C 1
ATOM 3590 O O . ASN A 1 446 ? -25.086 16.047 7.244 1.00 87.25 446 ASN A O 1
ATOM 3594 N N . ASP A 1 447 ? -23.914 17.815 7.957 1.00 84.31 447 ASP A N 1
ATOM 3595 C CA . ASP A 1 447 ? -23.949 18.517 6.663 1.00 84.31 447 ASP A CA 1
ATOM 3596 C C . ASP A 1 447 ? -23.230 17.753 5.534 1.00 84.31 447 ASP A C 1
ATOM 3598 O O . ASP A 1 447 ? -23.496 17.995 4.356 1.00 84.31 447 ASP A O 1
ATOM 3602 N N . LEU A 1 448 ? -22.321 16.832 5.880 1.00 83.56 448 LEU A N 1
ATOM 3603 C CA . LEU A 1 448 ? -21.574 16.007 4.927 1.00 83.56 448 LEU A CA 1
ATOM 3604 C C . LEU A 1 448 ? -22.297 14.697 4.594 1.00 83.56 448 LEU A C 1
ATOM 3606 O O . LEU A 1 448 ? -22.163 14.200 3.474 1.00 83.56 448 LEU A O 1
ATOM 3610 N N . PHE A 1 449 ? -23.039 14.137 5.554 1.00 90.75 449 PHE A N 1
ATOM 3611 C CA . PHE A 1 449 ? -23.662 12.824 5.445 1.00 90.75 449 PHE A CA 1
ATOM 3612 C C . PHE A 1 449 ? -25.133 12.843 5.853 1.00 90.75 449 PHE A C 1
ATOM 3614 O O . PHE A 1 449 ? -25.494 13.144 6.991 1.00 90.75 449 PHE A O 1
ATOM 3621 N N . SER A 1 450 ? -25.989 12.419 4.925 1.00 89.44 450 SER A N 1
ATOM 3622 C CA . SER A 1 450 ? -27.417 12.220 5.164 1.00 89.44 450 SER A CA 1
ATOM 3623 C C . SER A 1 450 ? -27.804 10.767 4.912 1.00 89.44 450 SER A C 1
ATOM 3625 O O . SER A 1 450 ? -27.326 10.133 3.969 1.00 89.44 450 SER A O 1
ATOM 3627 N N . HIS A 1 451 ? -28.646 10.205 5.782 1.00 91.06 451 HIS A N 1
ATOM 3628 C CA . HIS A 1 451 ? -29.046 8.810 5.658 1.00 91.06 451 HIS A CA 1
ATOM 3629 C C . HIS A 1 451 ? -30.374 8.495 6.348 1.00 91.06 451 HIS A C 1
ATOM 3631 O O . HIS A 1 451 ? -30.789 9.169 7.289 1.00 91.06 451 HIS A O 1
ATOM 3637 N N . ASN A 1 452 ? -30.997 7.392 5.931 1.00 87.25 452 ASN A N 1
ATOM 3638 C CA . ASN A 1 452 ? -32.110 6.740 6.633 1.00 87.25 452 ASN A CA 1
ATOM 3639 C C . ASN A 1 452 ? -31.793 5.249 6.860 1.00 87.25 452 ASN A C 1
ATOM 3641 O O . ASN A 1 452 ? -32.576 4.351 6.539 1.00 87.25 452 ASN A O 1
ATOM 3645 N N . LEU A 1 453 ? -30.565 4.984 7.310 1.00 91.19 453 LEU A N 1
ATOM 3646 C CA . LEU A 1 453 ? -30.057 3.645 7.573 1.00 91.19 453 LEU A CA 1
ATOM 3647 C C . LEU A 1 453 ? -30.560 3.120 8.916 1.00 91.19 453 LEU A C 1
ATOM 3649 O O . LEU A 1 453 ? -30.715 3.868 9.879 1.00 91.19 453 LEU A O 1
ATOM 3653 N N . LYS A 1 454 ? -30.752 1.800 9.002 1.00 90.00 454 LYS A N 1
ATOM 3654 C CA . LYS A 1 454 ? -30.967 1.154 10.301 1.00 90.00 454 LYS A CA 1
ATOM 3655 C C . LYS A 1 454 ? -29.673 1.199 11.121 1.00 90.00 454 LYS A C 1
ATOM 3657 O O . LYS A 1 454 ? -28.613 0.969 10.521 1.00 90.00 454 LYS A O 1
ATOM 3662 N N . PRO A 1 455 ? -29.765 1.368 12.450 1.00 92.88 455 PRO A N 1
ATOM 3663 C CA . PRO A 1 455 ? -28.616 1.308 13.344 1.00 92.88 455 PRO A CA 1
ATOM 3664 C C . PRO A 1 455 ? -27.778 0.041 13.165 1.00 92.88 455 PRO A C 1
ATOM 3666 O O . PRO A 1 455 ? -28.278 -1.000 12.718 1.00 92.88 455 PRO A O 1
ATOM 3669 N N . VAL A 1 456 ? -26.497 0.145 13.495 1.00 94.75 456 VAL A N 1
ATOM 3670 C CA . VAL A 1 456 ? -25.558 -0.974 13.547 1.00 94.75 456 VAL A CA 1
ATOM 3671 C C . VAL A 1 456 ? -25.767 -1.741 14.841 1.00 94.75 456 VAL A C 1
ATOM 3673 O O . VAL A 1 456 ? -25.940 -1.159 15.913 1.00 94.75 456 VAL A O 1
ATOM 3676 N N . ARG A 1 457 ? -25.763 -3.067 14.728 1.00 95.38 457 ARG A N 1
ATOM 3677 C CA . ARG A 1 457 ? -25.924 -3.989 15.851 1.00 95.38 457 ARG A CA 1
ATOM 3678 C C . ARG A 1 457 ? -24.654 -4.777 16.118 1.00 95.38 457 ARG A C 1
ATOM 3680 O O . ARG A 1 457 ? -23.859 -5.008 15.214 1.00 95.38 457 ARG A O 1
ATOM 3687 N N . SER A 1 458 ? -24.489 -5.222 17.356 1.00 94.12 458 SER A N 1
ATOM 3688 C CA . SER A 1 458 ? -23.427 -6.145 17.756 1.00 94.12 458 SER A CA 1
ATOM 3689 C C . SER A 1 458 ? -23.359 -7.345 16.794 1.00 94.12 458 SER A C 1
ATOM 3691 O O . SER A 1 458 ? -24.393 -7.929 16.461 1.00 94.12 458 SER A O 1
ATOM 3693 N N . GLY A 1 459 ? -22.159 -7.666 16.298 1.00 92.56 459 GLY A N 1
ATOM 3694 C CA . GLY A 1 459 ? -21.923 -8.731 15.311 1.00 92.56 459 GLY A CA 1
ATOM 3695 C C . GLY A 1 459 ? -22.197 -8.357 13.843 1.00 92.56 459 GLY A C 1
ATOM 3696 O O . GLY A 1 459 ? -21.883 -9.152 12.942 1.00 92.56 459 GLY A O 1
ATOM 3697 N N . ASP A 1 460 ? -22.737 -7.160 13.560 1.00 94.81 460 ASP A N 1
ATOM 3698 C CA . ASP A 1 460 ? -22.946 -6.691 12.185 1.00 94.81 460 ASP A CA 1
ATOM 3699 C C . ASP A 1 460 ? -21.621 -6.652 11.413 1.00 94.81 460 ASP A C 1
ATOM 3701 O O . ASP A 1 460 ? -20.573 -6.269 11.930 1.00 94.81 460 ASP A O 1
ATOM 3705 N N . LEU A 1 461 ? -21.694 -7.030 10.138 1.00 95.31 461 LEU A N 1
ATOM 3706 C CA . LEU A 1 461 ? -20.692 -6.689 9.136 1.00 95.31 461 LEU A CA 1
ATOM 3707 C C . LEU A 1 461 ? -21.325 -5.697 8.177 1.00 95.31 461 LEU A C 1
ATOM 3709 O O . LEU A 1 461 ? -22.308 -6.028 7.511 1.00 95.31 461 LEU A O 1
ATOM 3713 N N . VAL A 1 462 ? -20.766 -4.499 8.109 1.00 95.19 462 VAL A N 1
ATOM 3714 C CA . VAL A 1 462 ? -21.206 -3.449 7.197 1.00 95.19 462 VAL A CA 1
ATOM 3715 C C . VAL A 1 462 ? -20.085 -3.172 6.210 1.00 95.19 462 VAL A C 1
ATOM 3717 O O . VAL A 1 462 ? -18.993 -2.779 6.605 1.00 95.19 462 VAL A O 1
ATOM 3720 N N . LEU A 1 463 ? -20.352 -3.366 4.923 1.00 94.75 463 LEU A N 1
ATOM 3721 C CA . LEU A 1 463 ? -19.435 -3.009 3.849 1.00 94.75 463 LEU A CA 1
ATOM 3722 C C . LEU A 1 463 ? -19.872 -1.684 3.224 1.00 94.75 463 LEU A C 1
ATOM 3724 O O . LEU A 1 463 ? -20.947 -1.614 2.632 1.00 94.75 463 LEU A O 1
ATOM 3728 N N . VAL A 1 464 ? -19.041 -0.652 3.324 1.00 93.88 464 VAL A N 1
ATOM 3729 C CA . VAL A 1 464 ? -19.277 0.667 2.731 1.00 93.88 464 VAL A CA 1
ATOM 3730 C C . VAL A 1 464 ? -18.580 0.757 1.373 1.00 93.88 464 VAL A C 1
ATOM 3732 O O . VAL A 1 464 ? -17.360 0.640 1.264 1.00 93.88 464 VAL A O 1
ATOM 3735 N N . GLN A 1 465 ? -19.368 1.000 0.331 1.00 90.00 465 GLN A N 1
ATOM 3736 C CA . GLN A 1 465 ? -18.937 1.115 -1.059 1.00 90.00 465 GLN A CA 1
ATOM 3737 C C . GLN A 1 465 ? -19.210 2.513 -1.610 1.00 90.00 465 GLN A C 1
ATOM 3739 O O . GLN A 1 465 ? -20.191 3.156 -1.259 1.00 90.00 465 GLN A O 1
ATOM 3744 N N . GLY A 1 466 ? -18.388 2.964 -2.546 1.00 83.50 466 GLY A N 1
ATOM 3745 C CA . GLY A 1 466 ? -18.554 4.238 -3.250 1.00 83.50 466 GLY A CA 1
ATOM 3746 C C . GLY A 1 466 ? -17.298 4.545 -4.047 1.00 83.50 466 GLY A C 1
ATOM 3747 O O . GLY A 1 466 ? -16.269 3.940 -3.769 1.00 83.50 466 GLY A O 1
ATOM 3748 N N . ALA A 1 467 ? -17.348 5.438 -5.035 1.00 76.12 467 ALA A N 1
ATOM 3749 C CA . ALA A 1 467 ? -16.178 5.797 -5.848 1.00 76.12 467 ALA A CA 1
ATOM 3750 C C . ALA A 1 467 ? -15.027 6.406 -5.012 1.00 76.12 467 ALA A C 1
ATOM 3752 O O . ALA A 1 467 ? -15.211 6.796 -3.857 1.00 76.12 467 ALA A O 1
ATOM 3753 N N . ASN A 1 468 ? -13.814 6.488 -5.567 1.00 71.38 468 ASN A N 1
ATOM 3754 C CA . ASN A 1 468 ? -12.730 7.229 -4.908 1.00 71.38 468 ASN A CA 1
ATOM 3755 C C . ASN A 1 468 ? -13.156 8.696 -4.754 1.00 71.38 468 ASN A C 1
ATOM 3757 O O . ASN A 1 468 ? -13.774 9.261 -5.653 1.00 71.38 468 ASN A O 1
ATOM 3761 N N . GLY A 1 469 ? -12.892 9.295 -3.592 1.00 71.94 469 GLY A N 1
ATOM 3762 C CA . GLY A 1 469 ? -13.356 10.654 -3.289 1.00 71.94 469 GLY A CA 1
ATOM 3763 C C . GLY A 1 469 ? -14.851 10.783 -2.962 1.00 71.94 469 GLY A C 1
ATOM 3764 O O . GLY A 1 469 ? -15.318 11.893 -2.743 1.00 71.94 469 GLY A O 1
ATOM 3765 N N . SER A 1 470 ? -15.611 9.684 -2.854 1.00 81.69 470 SER A N 1
ATOM 3766 C CA . SER A 1 470 ? -17.031 9.735 -2.458 1.00 81.69 470 SER A CA 1
ATOM 3767 C C . SER A 1 470 ? -17.268 10.072 -0.979 1.00 81.69 470 SER A C 1
ATOM 3769 O O . SER A 1 470 ? -18.417 10.191 -0.573 1.00 81.69 470 SER A O 1
ATOM 3771 N N . GLY A 1 471 ? -16.207 10.163 -0.166 1.00 85.00 471 GLY A N 1
ATOM 3772 C CA . GLY A 1 471 ? -16.288 10.448 1.271 1.00 85.00 471 GLY A CA 1
ATOM 3773 C C . GLY A 1 471 ? -16.223 9.229 2.201 1.00 85.00 471 GLY A C 1
ATOM 3774 O O . GLY A 1 471 ? -16.564 9.367 3.365 1.00 85.00 471 GLY A O 1
ATOM 3775 N N . LYS A 1 472 ? -15.781 8.044 1.744 1.00 89.31 472 LYS A N 1
ATOM 3776 C CA . LYS A 1 472 ? -15.668 6.823 2.584 1.00 89.31 472 LYS A CA 1
ATOM 3777 C C . LYS A 1 472 ? -14.742 6.990 3.796 1.00 89.31 472 LYS A C 1
ATOM 3779 O O . LYS A 1 472 ? -15.164 6.771 4.925 1.00 89.31 472 LYS A O 1
ATOM 3784 N N . THR A 1 473 ? -13.505 7.424 3.563 1.00 87.25 473 THR A N 1
ATOM 3785 C CA . THR A 1 473 ? -12.538 7.717 4.631 1.00 87.25 473 THR A CA 1
ATOM 3786 C C . THR A 1 473 ? -13.046 8.828 5.544 1.00 87.25 473 THR A C 1
ATOM 3788 O O . THR A 1 473 ? -12.937 8.732 6.762 1.00 87.25 473 THR A O 1
ATOM 3791 N N . THR A 1 474 ? -13.665 9.861 4.965 1.00 88.38 474 THR A N 1
ATOM 3792 C CA . THR A 1 474 ? -14.289 10.951 5.724 1.00 88.38 474 THR A CA 1
ATOM 3793 C C . THR A 1 474 ? -15.415 10.432 6.619 1.00 88.38 474 THR A C 1
ATOM 3795 O O . THR A 1 474 ? -15.459 10.798 7.782 1.00 88.38 474 THR A O 1
ATOM 3798 N N . LEU A 1 475 ? -16.262 9.517 6.138 1.00 92.06 475 LEU A N 1
ATOM 3799 C CA . LEU A 1 475 ? -17.324 8.895 6.931 1.00 92.06 475 LEU A CA 1
ATOM 3800 C C . LEU A 1 475 ? -16.763 8.167 8.154 1.00 92.06 475 LEU A C 1
ATOM 3802 O O . LEU A 1 475 ? -17.255 8.368 9.260 1.00 92.06 475 LEU A O 1
ATOM 3806 N N . LEU A 1 476 ? -15.744 7.321 7.960 1.00 92.69 476 LEU A N 1
ATOM 3807 C CA . LEU A 1 476 ? -15.137 6.585 9.072 1.00 92.69 476 LEU A CA 1
ATOM 3808 C C . LEU A 1 476 ? -14.452 7.528 10.067 1.00 92.69 476 LEU A C 1
ATOM 3810 O O . LEU A 1 476 ? -14.548 7.304 11.271 1.00 92.69 476 LEU A O 1
ATOM 3814 N N . ARG A 1 477 ? -13.805 8.592 9.580 1.00 88.25 477 ARG A N 1
ATOM 3815 C CA . ARG A 1 477 ? -13.154 9.605 10.417 1.00 88.25 477 ARG A CA 1
ATOM 3816 C C . ARG A 1 477 ? -14.156 10.392 11.262 1.00 88.25 477 ARG A C 1
ATOM 3818 O O . ARG A 1 477 ? -13.961 10.492 12.468 1.00 88.25 477 ARG A O 1
ATOM 3825 N N . GLU A 1 478 ? -15.220 10.911 10.651 1.00 90.31 478 GLU A N 1
ATOM 3826 C CA . GLU A 1 478 ? -16.281 11.627 11.373 1.00 90.31 478 GLU A CA 1
ATOM 3827 C C . GLU A 1 478 ? -16.930 10.705 12.408 1.00 90.31 478 GLU A C 1
ATOM 3829 O O . GLU A 1 478 ? -17.062 11.069 13.569 1.00 90.31 478 GLU A O 1
ATOM 3834 N N . TRP A 1 479 ? -17.226 9.455 12.039 1.00 92.62 479 TRP A N 1
ATOM 3835 C CA . TRP A 1 479 ? -17.820 8.502 12.974 1.00 92.62 479 TRP A CA 1
ATOM 3836 C C . TRP A 1 479 ? -16.885 8.150 14.138 1.00 92.62 479 TRP A C 1
ATOM 3838 O O . TRP A 1 479 ? -17.320 8.057 15.287 1.00 92.62 479 TRP A O 1
ATOM 3848 N N . SER A 1 480 ? -15.593 7.979 13.854 1.00 90.31 480 SER A N 1
ATOM 3849 C CA . SER A 1 480 ? -14.559 7.779 14.869 1.00 90.31 480 SER A CA 1
ATOM 3850 C C . SER A 1 480 ? -14.501 8.945 15.856 1.00 90.31 480 SER A C 1
ATOM 3852 O O . SER A 1 480 ? -14.507 8.706 17.062 1.00 90.31 480 SER A O 1
ATOM 3854 N N . SER A 1 481 ? -14.513 10.186 15.358 1.00 86.44 481 SER A N 1
ATOM 3855 C CA . SER A 1 481 ? -14.464 11.397 16.183 1.00 86.44 481 SER A CA 1
ATOM 3856 C C . SER A 1 481 ? -15.746 11.605 16.993 1.00 86.44 481 SER A C 1
ATOM 3858 O O . SER A 1 481 ? -15.670 11.881 18.188 1.00 86.44 481 SER A O 1
ATOM 3860 N N . ASP A 1 482 ? -16.916 11.439 16.374 1.00 86.25 482 ASP A N 1
ATOM 3861 C CA . ASP A 1 482 ? -18.215 11.721 16.998 1.00 86.25 482 ASP A CA 1
ATOM 3862 C C . ASP A 1 482 ? -18.555 10.713 18.100 1.00 86.25 482 ASP A C 1
ATOM 3864 O O . ASP A 1 482 ? -19.101 11.073 19.144 1.00 86.25 482 ASP A O 1
ATOM 3868 N N . ALA A 1 483 ? -18.235 9.437 17.871 1.00 86.19 483 ALA A N 1
ATOM 3869 C CA . ALA A 1 483 ? -18.586 8.340 18.769 1.00 86.19 483 ALA A CA 1
ATOM 3870 C C . ALA A 1 483 ? -17.393 7.794 19.577 1.00 86.19 483 ALA A C 1
ATOM 3872 O O . ALA A 1 483 ? -17.556 6.830 20.326 1.00 86.19 483 ALA A O 1
ATOM 3873 N N . GLY A 1 484 ? -16.195 8.374 19.431 1.00 84.88 484 GLY A N 1
ATOM 3874 C CA . GLY A 1 484 ? -14.979 7.905 20.105 1.00 84.88 484 GLY A CA 1
ATOM 3875 C C . GLY A 1 484 ? -14.582 6.475 19.719 1.00 84.88 484 GLY A C 1
ATOM 3876 O O . GLY A 1 484 ? -14.029 5.734 20.535 1.00 84.88 484 GLY A O 1
ATOM 3877 N N . LEU A 1 485 ? -14.910 6.053 18.495 1.00 88.25 485 LEU A N 1
ATOM 3878 C CA . LEU A 1 485 ? -14.689 4.688 18.022 1.00 88.25 485 LEU A CA 1
ATOM 3879 C C . LEU A 1 485 ? -13.273 4.519 17.466 1.00 88.25 485 LEU A C 1
ATOM 3881 O O . LEU A 1 485 ? -12.771 5.412 16.783 1.00 88.25 485 LEU A O 1
ATOM 3885 N N . PRO A 1 486 ? -12.622 3.364 17.677 1.00 85.69 486 PRO A N 1
ATOM 3886 C CA . PRO A 1 486 ? -11.330 3.096 17.070 1.00 85.69 486 PRO A CA 1
ATOM 3887 C C . PRO A 1 486 ? -11.488 2.851 15.564 1.00 85.69 486 PRO A C 1
ATOM 3889 O O . PRO A 1 486 ? -12.228 1.970 15.118 1.00 85.69 486 PRO A O 1
ATOM 3892 N N . TRP A 1 487 ? -10.749 3.633 14.785 1.00 87.56 487 TRP A N 1
ATOM 3893 C CA . TRP A 1 487 ? -10.718 3.573 13.328 1.00 87.56 487 TRP A CA 1
ATOM 3894 C C . TRP A 1 487 ? -9.328 3.218 12.842 1.00 87.56 487 TRP A C 1
ATOM 3896 O O . TRP A 1 487 ? -8.381 3.822 13.323 1.00 87.56 487 TRP A O 1
ATOM 3906 N N . LEU A 1 488 ? -9.192 2.268 11.914 1.00 86.19 488 LEU A N 1
ATOM 3907 C CA . LEU A 1 488 ? -7.947 1.939 11.223 1.00 86.19 488 LEU A CA 1
ATOM 3908 C C . LEU A 1 488 ? -7.938 2.579 9.817 1.00 86.19 488 LEU A C 1
ATOM 3910 O O . LEU A 1 488 ? -8.812 2.233 9.024 1.00 86.19 488 LEU A O 1
ATOM 3914 N N . PRO A 1 489 ? -6.981 3.464 9.480 1.00 80.25 489 PRO A N 1
ATOM 3915 C CA . PRO A 1 489 ? -6.911 4.132 8.178 1.00 80.25 489 PRO A CA 1
ATOM 3916 C C . PRO A 1 489 ? -6.334 3.227 7.075 1.00 80.25 489 PRO A C 1
ATOM 3918 O O . PRO A 1 489 ? -5.760 2.174 7.360 1.00 80.25 489 PRO A O 1
ATOM 3921 N N . THR A 1 490 ? -6.405 3.692 5.822 1.00 71.00 490 THR A N 1
ATOM 3922 C CA . THR A 1 490 ? -5.938 2.985 4.611 1.00 71.00 490 THR A CA 1
ATOM 3923 C C . THR A 1 490 ? -4.464 2.574 4.669 1.00 71.00 490 THR A C 1
ATOM 3925 O O . THR A 1 490 ? -4.112 1.488 4.210 1.00 71.00 490 THR A O 1
ATOM 3928 N N . SER A 1 491 ? -3.608 3.398 5.289 1.00 67.25 491 SER A N 1
ATOM 3929 C CA . SER A 1 491 ? -2.170 3.141 5.486 1.00 67.25 491 SER A CA 1
ATOM 3930 C C . SER A 1 491 ? -1.827 2.921 6.966 1.00 67.25 491 SER A C 1
ATOM 3932 O O . SER A 1 491 ? -1.200 3.778 7.594 1.00 67.25 491 SER A O 1
ATOM 3934 N N . PRO A 1 492 ? -2.233 1.799 7.572 1.00 63.53 492 PRO A N 1
ATOM 3935 C CA . PRO A 1 492 ? -2.124 1.610 9.011 1.00 63.53 492 PRO A CA 1
ATOM 3936 C C . PRO A 1 492 ? -0.712 1.288 9.479 1.00 63.53 492 PRO A C 1
ATOM 3938 O O . PRO A 1 492 ? -0.418 1.483 10.653 1.00 63.53 492 PRO A O 1
ATOM 3941 N N . ASP A 1 493 ? 0.175 0.870 8.575 1.00 62.28 493 ASP A N 1
ATOM 3942 C CA . ASP A 1 493 ? 1.596 0.684 8.871 1.00 62.28 493 ASP A CA 1
ATOM 3943 C C . ASP A 1 493 ? 2.217 1.990 9.394 1.00 62.28 493 ASP A C 1
ATOM 3945 O O . ASP A 1 493 ? 3.109 1.966 10.235 1.00 62.28 493 ASP A O 1
ATOM 3949 N N . ARG A 1 494 ? 1.664 3.148 8.994 1.00 61.69 494 ARG A N 1
ATOM 3950 C CA . ARG A 1 494 ? 2.072 4.474 9.486 1.00 61.69 494 ARG A CA 1
ATOM 3951 C C . ARG A 1 494 ? 1.738 4.719 10.963 1.00 61.69 494 ARG A C 1
ATOM 3953 O O . ARG A 1 494 ? 2.199 5.712 11.521 1.00 61.69 494 ARG A O 1
ATOM 3960 N N . ARG A 1 495 ? 0.940 3.848 11.593 1.00 66.88 495 ARG A N 1
ATOM 3961 C CA . ARG A 1 495 ? 0.618 3.893 13.029 1.00 66.88 495 ARG A CA 1
ATOM 3962 C C . ARG A 1 495 ? 1.561 3.069 13.894 1.00 66.88 495 ARG A C 1
ATOM 3964 O O . ARG A 1 495 ? 1.423 3.118 15.116 1.00 66.88 495 ARG A O 1
ATOM 3971 N N . LEU A 1 496 ? 2.471 2.309 13.290 1.00 72.25 496 LEU A N 1
ATOM 3972 C CA . LEU A 1 496 ? 3.536 1.636 14.020 1.00 72.25 496 LEU A CA 1
ATOM 3973 C C . LEU A 1 496 ? 4.614 2.686 14.332 1.00 72.25 496 LEU A C 1
ATOM 3975 O O . LEU A 1 496 ? 5.090 3.399 13.451 1.00 72.25 496 LEU A O 1
ATOM 3979 N N . LEU A 1 497 ? 4.912 2.855 15.615 1.00 68.88 497 LEU A N 1
ATOM 3980 C CA . LEU A 1 497 ? 5.795 3.879 16.166 1.00 68.88 497 LEU A CA 1
ATOM 3981 C C . LEU A 1 497 ? 7.159 3.309 16.574 1.00 68.88 497 LEU A C 1
ATOM 3983 O O . LEU A 1 497 ? 8.147 4.046 16.543 1.00 68.88 497 LEU A O 1
ATOM 3987 N N . GLY A 1 498 ? 7.204 2.040 16.991 1.00 64.50 498 GLY A N 1
ATOM 3988 C CA . GLY A 1 498 ? 8.417 1.362 17.449 1.00 64.50 498 GLY A CA 1
ATOM 3989 C C . GLY A 1 498 ? 9.345 0.950 16.308 1.00 64.50 498 GLY A C 1
ATOM 3990 O O . GLY A 1 498 ? 8.885 0.617 15.218 1.00 64.50 498 GLY A O 1
ATOM 3991 N N . MET A 1 499 ? 10.659 0.937 16.561 1.00 62.97 499 MET A N 1
ATOM 3992 C CA . MET A 1 499 ? 11.624 0.422 15.583 1.00 62.97 499 MET A CA 1
ATOM 3993 C C . MET A 1 499 ? 11.636 -1.100 15.557 1.00 62.97 499 MET A C 1
ATOM 3995 O O . MET A 1 499 ? 11.853 -1.689 14.503 1.00 62.97 499 MET A O 1
ATOM 3999 N N . THR A 1 500 ? 11.412 -1.730 16.710 1.00 74.00 500 THR A N 1
ATOM 4000 C CA . THR A 1 500 ? 11.328 -3.186 16.876 1.00 74.00 500 THR A CA 1
ATOM 4001 C C . THR A 1 500 ? 9.926 -3.603 17.298 1.00 74.00 500 THR A C 1
ATOM 4003 O O . THR A 1 500 ? 9.165 -2.793 17.836 1.00 74.00 500 THR A O 1
ATOM 4006 N N . VAL A 1 501 ? 9.584 -4.879 17.095 1.00 81.31 501 VAL A N 1
ATOM 4007 C CA . VAL A 1 501 ? 8.319 -5.451 17.583 1.00 81.31 501 VAL A CA 1
ATOM 4008 C C . VAL A 1 501 ? 8.152 -5.166 19.078 1.00 81.31 501 VAL A C 1
ATOM 4010 O O . VAL A 1 501 ? 7.098 -4.698 19.493 1.00 81.31 501 VAL A O 1
ATOM 4013 N N . LYS A 1 502 ? 9.206 -5.344 19.883 1.00 83.38 502 LYS A N 1
ATOM 4014 C CA . LYS A 1 502 ? 9.192 -5.048 21.322 1.00 83.38 502 LYS A CA 1
ATOM 4015 C C . LYS A 1 502 ? 8.826 -3.600 21.627 1.00 83.38 502 LYS A C 1
ATOM 4017 O O . LYS A 1 502 ? 7.957 -3.347 22.456 1.00 83.38 502 LYS A O 1
ATOM 4022 N N . GLU A 1 503 ? 9.509 -2.654 20.989 1.00 78.12 503 GLU A N 1
ATOM 4023 C CA . GLU A 1 503 ? 9.246 -1.230 21.198 1.00 78.12 503 GLU A CA 1
ATOM 4024 C C . GLU A 1 503 ? 7.820 -0.866 20.797 1.00 78.12 503 GLU A C 1
ATOM 4026 O O . GLU A 1 503 ? 7.152 -0.130 21.520 1.00 78.12 503 GLU A O 1
ATOM 4031 N N . GLU A 1 504 ? 7.328 -1.414 19.686 1.00 82.38 504 GLU A N 1
ATOM 4032 C CA . GLU A 1 504 ? 5.964 -1.158 19.239 1.00 82.38 504 GLU A CA 1
ATOM 4033 C C . GLU A 1 504 ? 4.935 -1.678 20.242 1.00 82.38 504 GLU A C 1
ATOM 4035 O O . GLU A 1 504 ? 3.995 -0.961 20.578 1.00 82.38 504 GLU A O 1
ATOM 4040 N N . LEU A 1 505 ? 5.133 -2.891 20.763 1.00 86.19 505 LEU A N 1
ATOM 4041 C CA . LEU A 1 505 ? 4.270 -3.479 21.786 1.00 86.19 505 LEU A CA 1
ATOM 4042 C C . LEU A 1 505 ? 4.226 -2.621 23.059 1.00 86.19 505 LEU A C 1
ATOM 4044 O O . LEU A 1 505 ? 3.149 -2.387 23.608 1.00 86.19 505 LEU A O 1
ATOM 4048 N N . ILE A 1 506 ? 5.367 -2.093 23.500 1.00 82.44 506 ILE A N 1
ATOM 4049 C CA . ILE A 1 506 ? 5.438 -1.190 24.657 1.00 82.44 506 ILE A CA 1
ATOM 4050 C C . ILE A 1 506 ? 4.679 0.118 24.375 1.00 82.44 506 ILE A C 1
ATOM 4052 O O . ILE A 1 506 ? 3.956 0.627 25.233 1.00 82.44 506 ILE A O 1
ATOM 4056 N N . LEU A 1 507 ? 4.798 0.651 23.157 1.00 79.75 507 LEU A N 1
ATOM 4057 C CA . LEU A 1 507 ? 4.155 1.896 22.735 1.00 79.75 507 LEU A CA 1
ATOM 4058 C C . LEU A 1 507 ? 2.651 1.761 22.470 1.00 79.75 507 LEU A C 1
ATOM 4060 O O . LEU A 1 507 ? 2.019 2.751 22.102 1.00 79.75 507 LEU A O 1
ATOM 4064 N N . GLN A 1 508 ? 2.042 0.584 22.633 1.00 81.38 508 GLN A N 1
ATOM 4065 C CA . GLN A 1 508 ? 0.593 0.416 22.462 1.00 81.38 508 GLN A CA 1
ATOM 4066 C C . GLN A 1 508 ? -0.217 1.016 23.606 1.00 81.38 508 GLN A C 1
ATOM 4068 O O . GLN A 1 508 ? -1.358 1.423 23.381 1.00 81.38 508 GLN A O 1
ATOM 4073 N N . HIS A 1 509 ? 0.356 1.085 24.811 1.00 82.00 509 HIS A N 1
ATOM 4074 C CA . HIS A 1 509 ? -0.355 1.563 25.989 1.00 82.00 509 HIS A CA 1
ATOM 4075 C C . HIS A 1 509 ? 0.574 2.325 26.959 1.00 82.00 509 HIS A C 1
ATOM 4077 O O . HIS A 1 509 ? 1.654 1.821 27.274 1.00 82.00 509 HIS A O 1
ATOM 4083 N N . PRO A 1 510 ? 0.157 3.479 27.522 1.00 79.62 510 PRO A N 1
ATOM 4084 C CA . PRO A 1 510 ? 0.981 4.290 28.422 1.00 79.62 510 PRO A CA 1
ATOM 4085 C C . PRO A 1 510 ? 1.496 3.522 29.639 1.00 79.62 510 PRO A C 1
ATOM 4087 O O . PRO A 1 510 ? 2.651 3.672 30.006 1.00 79.62 510 PRO A O 1
ATOM 4090 N N . ILE A 1 511 ? 0.667 2.647 30.221 1.00 82.62 511 ILE A N 1
ATOM 4091 C CA . ILE A 1 511 ? 1.053 1.805 31.370 1.00 82.62 511 ILE A CA 1
ATOM 4092 C C . ILE A 1 511 ? 2.204 0.850 31.020 1.00 82.62 511 ILE A C 1
ATOM 4094 O O . ILE A 1 511 ? 3.092 0.660 31.843 1.00 82.62 511 ILE A O 1
ATOM 4098 N N . LEU A 1 512 ? 2.222 0.272 29.811 1.00 82.75 512 LEU A N 1
ATOM 4099 C CA . LEU A 1 512 ? 3.318 -0.605 29.376 1.00 82.75 512 LEU A CA 1
ATOM 4100 C C . LEU A 1 512 ? 4.611 0.195 29.195 1.00 82.75 512 LEU A C 1
ATOM 4102 O O . LEU A 1 512 ? 5.680 -0.235 29.623 1.00 82.75 512 LEU A O 1
ATOM 4106 N N . TYR A 1 513 ? 4.502 1.395 28.623 1.00 80.44 513 TYR A N 1
ATOM 4107 C CA . TYR A 1 513 ? 5.627 2.313 28.489 1.00 80.44 513 TYR A CA 1
ATOM 4108 C C . TYR A 1 513 ? 6.167 2.786 29.843 1.00 80.44 513 TYR A C 1
ATOM 4110 O O . TYR A 1 513 ? 7.372 2.722 30.070 1.00 80.44 513 TYR A O 1
ATOM 4118 N N . GLU A 1 514 ? 5.304 3.200 30.770 1.00 74.75 514 GLU A N 1
ATOM 4119 C CA . GLU A 1 514 ? 5.707 3.587 32.125 1.00 74.75 514 GLU A CA 1
ATOM 4120 C C . GLU A 1 514 ? 6.360 2.413 32.868 1.00 74.75 514 GLU A C 1
ATOM 4122 O O . GLU A 1 514 ? 7.426 2.596 33.452 1.00 74.75 514 GLU A O 1
ATOM 4127 N N . ASN A 1 515 ? 5.807 1.198 32.757 1.00 77.75 515 ASN A N 1
ATOM 4128 C CA . ASN A 1 515 ? 6.405 -0.015 33.323 1.00 77.75 515 ASN A CA 1
ATOM 4129 C C . ASN A 1 515 ? 7.794 -0.310 32.727 1.00 77.75 515 ASN A C 1
ATOM 4131 O O . ASN A 1 515 ? 8.700 -0.705 33.449 1.00 77.75 515 ASN A O 1
ATOM 4135 N N . SER A 1 516 ? 7.998 -0.059 31.428 1.00 75.56 516 SER A N 1
ATOM 4136 C CA . SER A 1 516 ? 9.304 -0.252 30.778 1.00 75.56 516 SER A CA 1
ATOM 4137 C C . SER A 1 516 ? 10.387 0.732 31.245 1.00 75.56 516 SER A C 1
ATOM 4139 O O . SER A 1 516 ? 11.575 0.450 31.094 1.00 75.56 516 SER A O 1
ATOM 4141 N N . LEU A 1 517 ? 9.990 1.888 31.793 1.00 70.94 517 LEU A N 1
ATOM 4142 C CA . LEU A 1 517 ? 10.899 2.927 32.288 1.00 70.94 517 LEU A CA 1
ATOM 4143 C C . LEU A 1 517 ? 11.243 2.776 33.775 1.00 70.94 517 LEU A C 1
ATOM 4145 O O . LEU A 1 517 ? 12.200 3.403 34.234 1.00 70.94 517 LEU A O 1
ATOM 4149 N N . LEU A 1 518 ? 10.448 2.017 34.529 1.00 66.69 518 LEU A N 1
ATOM 4150 C CA . LEU A 1 518 ? 10.592 1.854 35.971 1.00 66.69 518 LEU A CA 1
ATOM 4151 C C . LEU A 1 518 ? 11.342 0.552 36.276 1.00 66.69 518 LEU A C 1
ATOM 4153 O O . LEU A 1 518 ? 10.840 -0.545 36.045 1.00 66.69 518 LEU A O 1
ATOM 4157 N N . GLU A 1 519 ? 12.542 0.669 36.842 1.00 54.00 519 GLU A N 1
ATOM 4158 C CA . GLU A 1 519 ? 13.213 -0.449 37.507 1.00 54.00 519 GLU A CA 1
ATOM 4159 C C . GLU A 1 519 ? 12.536 -0.664 38.877 1.00 54.00 519 GLU A C 1
ATOM 4161 O O . GLU A 1 519 ? 12.795 0.073 39.822 1.00 54.00 519 GLU A O 1
ATOM 4166 N N . GLU A 1 520 ? 11.646 -1.659 38.967 1.00 53.84 520 GLU A N 1
ATOM 4167 C CA . GLU A 1 520 ? 11.085 -2.213 40.218 1.00 53.84 520 GLU A CA 1
ATOM 4168 C C . GLU A 1 520 ? 10.127 -1.320 41.049 1.00 53.84 520 GLU A C 1
ATOM 4170 O O . GLU A 1 520 ? 10.355 -1.102 42.239 1.00 53.84 520 GLU A O 1
ATOM 4175 N N . ASP A 1 521 ? 8.976 -0.902 40.497 1.00 46.88 521 ASP A N 1
ATOM 4176 C CA . ASP A 1 521 ? 7.872 -0.334 41.302 1.00 46.88 521 ASP A CA 1
ATOM 4177 C C . ASP A 1 521 ? 6.643 -1.268 41.352 1.00 46.88 521 ASP A C 1
ATOM 4179 O O . ASP A 1 521 ? 6.092 -1.684 40.335 1.00 46.88 521 ASP A O 1
ATOM 4183 N N . THR A 1 522 ? 6.200 -1.639 42.557 1.00 54.31 522 THR A N 1
ATOM 4184 C CA . THR A 1 522 ? 5.352 -2.830 42.811 1.00 54.31 522 THR A CA 1
ATOM 4185 C C . THR A 1 522 ? 3.846 -2.670 42.550 1.00 54.31 522 THR A C 1
ATOM 4187 O O . THR A 1 522 ? 3.125 -3.664 42.599 1.00 54.31 522 THR A O 1
ATOM 4190 N N . SER A 1 523 ? 3.340 -1.463 42.278 1.00 52.59 523 SER A N 1
ATOM 4191 C CA . SER A 1 523 ? 1.905 -1.221 42.020 1.00 52.59 523 SER A CA 1
ATOM 4192 C C . SER A 1 523 ? 1.547 -1.161 40.529 1.00 52.59 523 SER A C 1
ATOM 4194 O O . SER A 1 523 ? 0.448 -1.563 40.145 1.00 52.59 523 SER A O 1
ATOM 4196 N N . VAL A 1 524 ? 2.481 -0.712 39.682 1.00 55.94 524 VAL A N 1
ATOM 4197 C CA . VAL A 1 524 ? 2.337 -0.656 38.214 1.00 55.94 524 VAL A CA 1
ATOM 4198 C C . VAL A 1 524 ? 2.406 -2.062 37.600 1.00 55.94 524 VAL A C 1
ATOM 4200 O O . VAL A 1 524 ? 1.731 -2.344 36.609 1.00 55.94 524 VAL A O 1
ATOM 4203 N N . THR A 1 525 ? 3.122 -2.985 38.249 1.00 62.56 525 THR A N 1
ATOM 4204 C CA . THR A 1 525 ? 3.371 -4.353 37.768 1.00 62.56 525 THR A CA 1
ATOM 4205 C C . THR A 1 525 ? 2.110 -5.192 37.573 1.00 62.56 525 THR A C 1
ATOM 4207 O O . THR A 1 525 ? 2.048 -5.955 36.617 1.00 62.56 525 THR A O 1
ATOM 4210 N N . GLY A 1 526 ? 1.082 -5.058 38.421 1.00 76.88 526 GLY A N 1
ATOM 4211 C CA . GLY A 1 526 ? -0.136 -5.876 38.315 1.00 76.88 526 GLY A CA 1
ATOM 4212 C C . GLY A 1 526 ? -0.965 -5.563 37.065 1.00 76.88 526 GLY A C 1
ATOM 4213 O O . GLY A 1 526 ? -1.299 -6.456 36.289 1.00 76.88 526 GLY A O 1
ATOM 4214 N N . ARG A 1 527 ? -1.249 -4.275 36.833 1.00 81.12 527 ARG A N 1
ATOM 4215 C CA . ARG A 1 527 ? -2.000 -3.804 35.656 1.00 81.12 527 ARG A CA 1
ATOM 4216 C C . ARG A 1 527 ? -1.192 -3.980 34.369 1.00 81.12 527 ARG A C 1
ATOM 4218 O O . ARG A 1 527 ? -1.757 -4.342 33.341 1.00 81.12 527 ARG A O 1
ATOM 4225 N N . ALA A 1 528 ? 0.118 -3.731 34.425 1.00 83.12 528 ALA A N 1
ATOM 4226 C CA . ALA A 1 528 ? 1.011 -3.982 33.301 1.00 83.12 528 ALA A CA 1
ATOM 4227 C C . ALA A 1 528 ? 1.034 -5.474 32.934 1.00 83.12 528 ALA A C 1
ATOM 4229 O O . ALA A 1 528 ? 0.859 -5.797 31.767 1.00 83.12 528 ALA A O 1
ATOM 4230 N N . ALA A 1 529 ? 1.111 -6.382 33.914 1.00 84.56 529 ALA A N 1
ATOM 4231 C CA . ALA A 1 529 ? 1.069 -7.824 33.668 1.00 84.56 529 ALA A CA 1
ATOM 4232 C C . ALA A 1 529 ? -0.265 -8.296 33.056 1.00 84.56 529 ALA A C 1
ATOM 4234 O O . ALA A 1 529 ? -0.268 -9.154 32.173 1.00 84.56 529 ALA A O 1
ATOM 4235 N N . GLU A 1 530 ? -1.406 -7.729 33.475 1.00 87.44 530 GLU A N 1
ATOM 4236 C CA . GLU A 1 530 ? -2.704 -7.985 32.826 1.00 87.44 530 GLU A CA 1
ATOM 4237 C C . GLU A 1 530 ? -2.684 -7.570 31.348 1.00 87.44 530 GLU A C 1
ATOM 4239 O O . GLU A 1 530 ? -3.137 -8.321 30.482 1.00 87.44 530 GLU A O 1
ATOM 4244 N N . LEU A 1 531 ? -2.137 -6.386 31.056 1.00 87.75 531 LEU A N 1
ATOM 4245 C CA . LEU A 1 531 ? -2.023 -5.861 29.696 1.00 87.75 531 LEU A CA 1
ATOM 4246 C C . LEU A 1 531 ? -1.037 -6.660 28.838 1.00 87.75 531 LEU A C 1
ATOM 4248 O O . LEU A 1 531 ? -1.348 -6.935 27.685 1.00 87.75 531 LEU A O 1
ATOM 4252 N N . GLU A 1 532 ? 0.106 -7.072 29.383 1.00 88.31 532 GLU A N 1
ATOM 4253 C CA . GLU A 1 532 ? 1.093 -7.925 28.704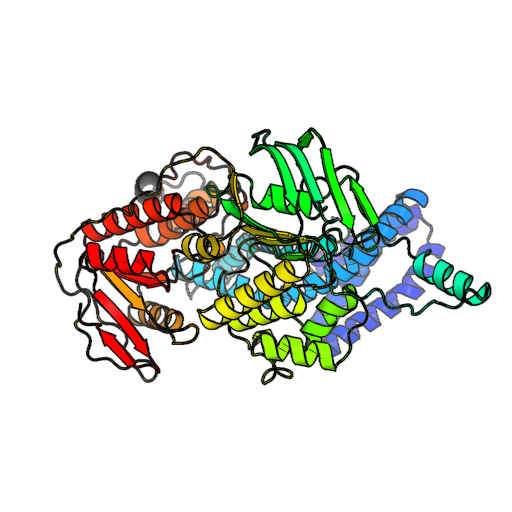 1.00 88.31 532 GLU A CA 1
ATOM 4254 C C . GLU A 1 532 ? 0.513 -9.311 28.388 1.00 88.31 532 GLU A C 1
ATOM 4256 O O . GLU A 1 532 ? 0.725 -9.854 27.300 1.00 88.31 532 GLU A O 1
ATOM 4261 N N . SER A 1 533 ? -0.275 -9.871 29.310 1.00 89.81 533 SER A N 1
ATOM 4262 C CA . SER A 1 533 ? -0.994 -11.132 29.103 1.00 89.81 533 SER A CA 1
ATOM 4263 C C . SER A 1 533 ? -2.049 -11.001 28.001 1.00 89.81 533 SER A C 1
ATOM 4265 O O . SER A 1 533 ? -2.090 -11.817 27.075 1.00 89.81 533 SER A O 1
ATOM 4267 N N . LEU A 1 534 ? -2.852 -9.930 28.035 1.00 89.94 534 LEU A N 1
ATOM 4268 C CA . LEU A 1 534 ? -3.816 -9.616 26.979 1.00 89.94 534 LEU A CA 1
ATOM 4269 C C . LEU A 1 534 ? -3.117 -9.430 25.625 1.00 89.94 534 LEU A C 1
ATOM 4271 O O . LEU A 1 534 ? -3.555 -9.993 24.626 1.00 89.94 534 LEU A O 1
ATOM 4275 N N . GLN A 1 535 ? -2.015 -8.681 25.592 1.00 90.44 535 GLN A N 1
ATOM 4276 C CA . GLN A 1 535 ? -1.222 -8.434 24.391 1.00 90.44 535 GLN A CA 1
ATOM 4277 C C . GLN A 1 535 ? -0.669 -9.738 23.809 1.00 90.44 535 GLN A C 1
ATOM 4279 O O . GLN A 1 535 ? -0.784 -9.972 22.609 1.00 90.44 535 GLN A O 1
ATOM 4284 N N . SER A 1 536 ? -0.149 -10.625 24.659 1.00 89.56 536 SER A N 1
ATOM 4285 C CA . SER A 1 536 ? 0.344 -11.946 24.256 1.00 89.56 536 SER A CA 1
ATOM 4286 C C . SER A 1 536 ? -0.774 -12.832 23.695 1.00 89.56 536 SER A C 1
ATOM 4288 O O . SER A 1 536 ? -0.587 -13.485 22.668 1.00 89.56 536 SER A O 1
ATOM 4290 N N . SER A 1 537 ? -1.959 -12.817 24.319 1.00 90.12 537 SER A N 1
ATOM 4291 C CA . SER A 1 537 ? -3.144 -13.527 23.817 1.00 90.12 537 SER A CA 1
ATOM 4292 C C . SER A 1 537 ? -3.568 -13.005 22.444 1.00 90.12 537 SER A C 1
ATOM 4294 O O . SER A 1 537 ? -3.760 -13.786 21.515 1.00 90.12 537 SER A O 1
ATOM 4296 N N . LEU A 1 538 ? -3.656 -11.682 22.288 1.00 89.56 538 LEU A N 1
ATOM 4297 C CA . LEU A 1 538 ? -4.049 -11.043 21.034 1.00 89.56 538 LEU A CA 1
ATOM 4298 C C . LEU A 1 538 ? -3.001 -11.228 19.924 1.00 89.56 538 LEU A C 1
ATOM 4300 O O . LEU A 1 538 ? -3.376 -11.363 18.764 1.00 89.56 538 LEU A O 1
ATOM 4304 N N . LEU A 1 539 ? -1.705 -11.287 20.246 1.00 89.69 539 LEU A N 1
ATOM 4305 C CA . LEU A 1 539 ? -0.659 -11.661 19.284 1.00 89.69 539 LEU A CA 1
ATOM 4306 C C . LEU A 1 539 ? -0.829 -13.102 18.793 1.00 89.69 539 LEU A C 1
ATOM 4308 O O . LEU A 1 539 ? -0.629 -13.373 17.608 1.00 89.69 539 LEU A O 1
ATOM 4312 N N . GLY A 1 540 ? -1.220 -14.012 19.689 1.00 87.00 540 GLY A N 1
ATOM 4313 C CA . GLY A 1 540 ? -1.600 -15.377 19.337 1.00 87.00 540 GLY A CA 1
ATOM 4314 C C . GLY A 1 540 ? -2.818 -15.411 18.414 1.00 87.00 540 GLY A C 1
ATOM 4315 O O . GLY A 1 540 ? -2.761 -16.051 17.365 1.00 87.00 540 GLY A O 1
ATOM 4316 N N . GLU A 1 541 ? -3.878 -14.668 18.753 1.00 84.81 541 GLU A N 1
ATOM 4317 C CA . GLU A 1 541 ? -5.068 -14.518 17.902 1.00 84.81 541 GLU A CA 1
ATOM 4318 C C . GLU A 1 541 ? -4.675 -14.006 16.514 1.00 84.81 541 GLU A C 1
ATOM 4320 O O . GLU A 1 541 ? -4.969 -14.659 15.521 1.00 84.81 541 GLU A O 1
ATOM 4325 N N . LEU A 1 542 ? -3.906 -12.919 16.430 1.00 86.62 542 LEU A N 1
ATOM 4326 C CA . LEU A 1 542 ? -3.452 -12.309 15.176 1.00 86.62 542 LEU A CA 1
ATOM 4327 C C . LEU A 1 542 ? -2.431 -13.156 14.388 1.00 86.62 542 LEU A C 1
ATOM 4329 O O . LEU A 1 542 ? -2.026 -12.750 13.297 1.00 86.62 542 LEU A O 1
ATOM 4333 N N . GLY A 1 543 ? -2.007 -14.317 14.899 1.00 84.44 543 GLY A N 1
ATOM 4334 C CA . GLY A 1 543 ? -1.031 -15.184 14.23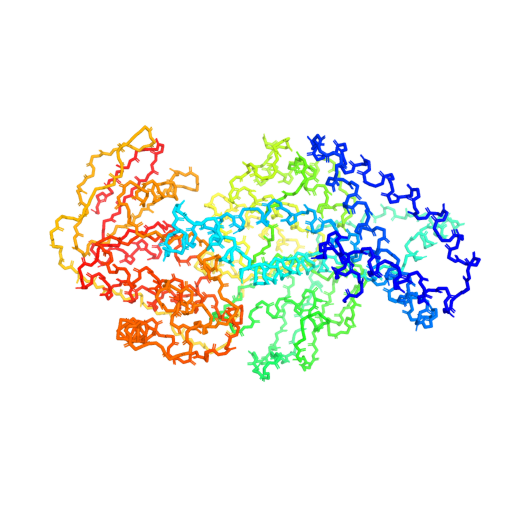6 1.00 84.44 543 GLY A CA 1
ATOM 4335 C C . GLY A 1 543 ? 0.352 -14.541 14.111 1.00 84.44 543 GLY A C 1
ATOM 4336 O O . GLY A 1 543 ? 1.008 -14.680 13.082 1.00 84.44 543 GLY A O 1
ATOM 4337 N N . LEU A 1 544 ? 0.763 -13.782 15.129 1.00 88.12 544 LEU A N 1
ATOM 4338 C CA . LEU A 1 544 ? 2.040 -13.060 15.194 1.00 88.12 544 LEU A CA 1
ATOM 4339 C C . LEU A 1 544 ? 2.974 -13.610 16.282 1.00 88.12 544 LEU A C 1
ATOM 4341 O O . LEU A 1 544 ? 4.009 -13.020 16.574 1.00 88.12 544 LEU A O 1
ATOM 4345 N N . SER A 1 545 ? 2.634 -14.754 16.881 1.00 85.19 545 SER A N 1
ATOM 4346 C CA . SER A 1 545 ? 3.414 -15.379 17.956 1.00 85.19 545 SER A CA 1
ATOM 4347 C C . SER A 1 545 ? 4.791 -15.893 17.518 1.00 85.19 545 SER A C 1
ATOM 4349 O O . SER A 1 545 ? 5.612 -16.218 18.369 1.00 85.19 545 SER A O 1
ATOM 4351 N N . HIS A 1 546 ? 5.043 -16.024 16.211 1.00 83.00 546 HIS A N 1
ATOM 4352 C CA . HIS A 1 546 ? 6.339 -16.443 15.664 1.00 83.00 546 HIS A CA 1
ATOM 4353 C C . HIS A 1 546 ? 7.352 -15.299 15.550 1.00 83.00 546 HIS A C 1
ATOM 4355 O O . HIS A 1 546 ? 8.525 -15.569 15.294 1.00 83.00 546 HIS A O 1
ATOM 4361 N N . LEU A 1 547 ? 6.916 -14.044 15.695 1.00 84.12 547 LEU A N 1
ATOM 4362 C CA . LEU A 1 547 ? 7.792 -12.886 15.556 1.00 84.12 547 LEU A CA 1
ATOM 4363 C C . LEU A 1 547 ? 8.779 -12.796 16.722 1.00 84.12 547 LEU A C 1
ATOM 4365 O O . LEU A 1 547 ? 8.410 -12.963 17.885 1.00 84.12 547 LEU A O 1
ATOM 4369 N N . SER A 1 548 ? 10.039 -12.490 16.406 1.00 84.19 548 SER A N 1
ATOM 4370 C CA . SER A 1 548 ? 11.017 -12.137 17.431 1.00 84.19 548 SER A CA 1
ATOM 4371 C C . SER A 1 548 ? 10.773 -10.707 17.904 1.00 84.19 548 SER A C 1
ATOM 4373 O O . SER A 1 548 ? 10.480 -9.810 17.116 1.00 84.19 548 SER A O 1
ATOM 4375 N N . MET A 1 549 ? 10.938 -10.485 19.205 1.00 84.44 549 MET A N 1
ATOM 4376 C CA . MET A 1 549 ? 10.769 -9.172 19.829 1.00 84.44 549 MET A CA 1
ATOM 4377 C C . MET A 1 549 ? 11.801 -8.153 19.322 1.00 84.44 549 MET A C 1
ATOM 4379 O O . MET A 1 549 ? 11.503 -6.964 19.245 1.00 84.44 549 MET A O 1
ATOM 4383 N N . ASP A 1 550 ? 12.980 -8.626 18.916 1.00 76.62 550 ASP A N 1
ATOM 4384 C CA . ASP A 1 550 ? 14.062 -7.787 18.394 1.00 76.62 550 ASP A CA 1
ATOM 4385 C C . ASP A 1 550 ? 13.957 -7.546 16.878 1.00 76.62 550 ASP A C 1
ATOM 4387 O O . ASP A 1 550 ? 14.766 -6.803 16.322 1.00 76.62 550 ASP A O 1
ATOM 4391 N N . THR A 1 551 ? 12.985 -8.165 16.193 1.00 72.19 551 THR A N 1
ATOM 4392 C CA . THR A 1 551 ? 12.778 -7.957 14.755 1.00 72.19 551 THR A CA 1
ATOM 4393 C C . THR A 1 551 ? 12.419 -6.492 14.495 1.00 72.19 551 THR A C 1
ATOM 4395 O O . THR A 1 551 ? 11.481 -5.983 15.123 1.00 72.19 551 THR A O 1
ATOM 4398 N N . PRO A 1 552 ? 13.122 -5.805 13.578 1.00 66.88 552 PRO A N 1
ATOM 4399 C CA . PRO A 1 552 ? 12.730 -4.473 13.153 1.00 66.88 552 PRO A CA 1
ATOM 4400 C C . PRO A 1 552 ? 11.341 -4.473 12.506 1.00 66.88 552 PRO A C 1
ATOM 4402 O O . PRO A 1 552 ? 11.011 -5.348 11.710 1.00 66.88 552 PRO A O 1
ATOM 4405 N N . VAL A 1 553 ? 10.509 -3.481 12.821 1.00 64.31 553 VAL A N 1
ATOM 4406 C CA . VAL A 1 553 ? 9.127 -3.397 12.317 1.00 64.31 553 VAL A CA 1
ATOM 4407 C C . VAL A 1 553 ? 9.086 -3.280 10.791 1.00 64.31 553 VAL A C 1
ATOM 4409 O O . VAL A 1 553 ? 8.162 -3.798 10.170 1.00 64.31 553 VAL A O 1
ATOM 4412 N N . HIS A 1 554 ? 10.084 -2.645 10.174 1.00 61.06 554 HIS A N 1
ATOM 4413 C CA . HIS A 1 554 ? 10.177 -2.516 8.716 1.00 61.06 554 HIS A CA 1
ATOM 4414 C C . HIS A 1 554 ? 10.526 -3.831 8.003 1.00 61.06 554 HIS A C 1
ATOM 4416 O O . HIS A 1 554 ? 10.177 -3.984 6.836 1.00 61.06 554 HIS A O 1
ATOM 4422 N N . ASP A 1 555 ? 11.152 -4.787 8.698 1.00 61.84 555 ASP A N 1
ATOM 4423 C CA . ASP A 1 555 ? 11.460 -6.114 8.149 1.00 61.84 555 ASP A CA 1
ATOM 4424 C C . ASP A 1 555 ? 10.229 -7.037 8.141 1.00 61.84 555 ASP A C 1
ATOM 4426 O O . ASP A 1 555 ? 10.220 -8.074 7.474 1.00 61.84 555 ASP A O 1
ATOM 4430 N N . LEU A 1 556 ? 9.163 -6.666 8.861 1.00 67.19 556 LEU A N 1
ATOM 4431 C CA . LEU A 1 556 ? 7.903 -7.400 8.852 1.00 67.19 556 LEU A CA 1
ATOM 4432 C C . LEU A 1 556 ? 7.239 -7.320 7.474 1.00 67.19 556 LEU A C 1
ATOM 4434 O O . LEU A 1 556 ? 7.142 -6.257 6.851 1.00 67.19 556 LEU A O 1
ATOM 4438 N N . SER A 1 557 ? 6.667 -8.439 7.030 1.00 69.31 557 SER A N 1
ATOM 4439 C CA . SER A 1 557 ? 5.842 -8.436 5.823 1.00 69.31 557 SER A CA 1
ATOM 4440 C C . SER A 1 557 ? 4.667 -7.462 5.970 1.00 69.31 557 SER A C 1
ATOM 4442 O O . SER A 1 557 ? 4.167 -7.218 7.068 1.00 69.31 557 SER A O 1
ATOM 4444 N N . THR A 1 558 ? 4.165 -6.924 4.858 1.00 69.62 558 THR A N 1
ATOM 4445 C CA . THR A 1 558 ? 2.986 -6.034 4.855 1.00 69.62 558 THR A CA 1
ATOM 4446 C C . THR A 1 558 ? 1.787 -6.664 5.576 1.00 69.62 558 THR A C 1
ATOM 4448 O O . THR A 1 558 ? 1.073 -5.993 6.315 1.00 69.62 558 THR A O 1
ATOM 4451 N N . GLY A 1 559 ? 1.612 -7.983 5.449 1.00 73.12 559 GLY A N 1
ATOM 4452 C CA . GLY A 1 559 ? 0.600 -8.731 6.191 1.00 73.12 559 GLY A CA 1
ATOM 4453 C C . GLY A 1 559 ? 0.806 -8.744 7.701 1.00 73.12 559 GLY A C 1
ATOM 4454 O O . GLY A 1 559 ? -0.149 -8.565 8.456 1.00 73.12 559 GLY A O 1
ATOM 4455 N N . GLU A 1 560 ? 2.042 -8.944 8.151 1.00 81.62 560 GLU A N 1
ATOM 4456 C CA . GLU A 1 560 ? 2.388 -8.907 9.573 1.00 81.62 560 GLU A CA 1
ATOM 4457 C C . GLU A 1 560 ? 2.240 -7.500 10.149 1.00 81.62 560 GLU A C 1
ATOM 4459 O O . GLU A 1 560 ? 1.628 -7.361 11.205 1.00 81.62 560 GLU A O 1
ATOM 4464 N N . ARG A 1 561 ? 2.691 -6.457 9.437 1.00 80.44 561 ARG A N 1
ATOM 4465 C CA . ARG A 1 561 ? 2.503 -5.052 9.843 1.00 80.44 561 ARG A CA 1
ATOM 4466 C C . ARG A 1 561 ? 1.028 -4.687 9.953 1.00 80.44 561 ARG A C 1
ATOM 4468 O O . ARG A 1 561 ? 0.603 -4.165 10.985 1.00 80.44 561 ARG A O 1
ATOM 4475 N N . ARG A 1 562 ? 0.214 -5.070 8.963 1.00 81.81 562 ARG A N 1
ATOM 4476 C CA . ARG A 1 562 ? -1.238 -4.851 8.979 1.00 81.81 562 ARG A CA 1
ATOM 4477 C C . ARG A 1 562 ? -1.894 -5.538 10.176 1.00 81.81 562 ARG A C 1
ATOM 4479 O O . ARG A 1 562 ? -2.676 -4.906 10.884 1.00 81.81 562 ARG A O 1
ATOM 4486 N N . ARG A 1 563 ? -1.570 -6.806 10.446 1.00 86.06 563 ARG A N 1
ATOM 4487 C CA . ARG A 1 563 ? -2.109 -7.520 11.617 1.00 86.06 563 ARG A CA 1
ATOM 4488 C C . ARG A 1 563 ? -1.622 -6.900 12.926 1.00 86.06 563 ARG A C 1
ATOM 4490 O O . ARG A 1 563 ? -2.430 -6.713 13.828 1.00 86.06 563 ARG A O 1
ATOM 4497 N N . LEU A 1 564 ? -0.354 -6.500 13.013 1.00 87.56 564 LEU A N 1
ATOM 4498 C CA . LEU A 1 564 ? 0.197 -5.836 14.195 1.00 87.56 564 LEU A CA 1
ATOM 4499 C C . LEU A 1 564 ? -0.500 -4.491 14.456 1.00 87.56 564 LEU A C 1
ATOM 4501 O O . LEU A 1 564 ? -0.796 -4.168 15.602 1.00 87.56 564 LEU A O 1
ATOM 4505 N N . SER A 1 565 ? -0.860 -3.752 13.403 1.00 85.69 565 SER A N 1
ATOM 4506 C CA . SER A 1 565 ? -1.581 -2.476 13.509 1.00 85.69 565 SER A CA 1
ATOM 4507 C C . SER A 1 565 ? -3.009 -2.601 14.064 1.00 85.69 565 SER A C 1
ATOM 4509 O O . SER A 1 565 ? -3.545 -1.618 14.575 1.00 85.69 565 SER A O 1
ATOM 4511 N N . LEU A 1 566 ? -3.622 -3.796 14.013 1.00 87.81 566 LEU A N 1
ATOM 4512 C CA . LEU A 1 566 ? -4.941 -4.064 14.606 1.00 87.81 566 LEU A CA 1
ATOM 4513 C C . LEU A 1 566 ? -4.898 -4.240 16.122 1.00 87.81 566 LEU A C 1
ATOM 4515 O O . LEU A 1 566 ? -5.894 -3.980 16.801 1.00 87.81 566 LEU A O 1
ATOM 4519 N N . LEU A 1 567 ? -3.757 -4.681 16.649 1.00 88.81 567 LEU A N 1
ATOM 4520 C CA . LEU A 1 567 ? -3.565 -4.991 18.059 1.00 88.81 567 LEU A CA 1
ATOM 4521 C C . LEU A 1 567 ? -4.035 -3.865 19.006 1.00 88.81 567 LEU A C 1
ATOM 4523 O O . LEU A 1 567 ? -4.864 -4.157 19.871 1.00 88.81 567 LEU A O 1
ATOM 4527 N N . PRO A 1 568 ? -3.647 -2.581 18.829 1.00 84.19 568 PRO A N 1
ATOM 4528 C CA . PRO A 1 568 ? -4.126 -1.506 19.701 1.00 84.19 568 PRO A CA 1
ATOM 4529 C C . PRO A 1 568 ? -5.646 -1.286 19.634 1.00 84.19 568 PRO A C 1
ATOM 4531 O O . PRO A 1 568 ? -6.246 -0.894 20.634 1.00 84.19 568 PRO A O 1
ATOM 4534 N N . LEU A 1 569 ? -6.300 -1.552 18.495 1.00 86.88 569 LEU A N 1
ATOM 4535 C CA . LEU A 1 569 ? -7.762 -1.445 18.402 1.00 86.88 569 LEU A CA 1
ATOM 4536 C C . LEU A 1 569 ? -8.439 -2.615 19.122 1.00 86.88 569 LEU A C 1
ATOM 4538 O O . LEU A 1 569 ? -9.450 -2.421 19.791 1.00 86.88 569 LEU A O 1
ATOM 4542 N N . PHE A 1 570 ? -7.866 -3.819 19.036 1.00 88.25 570 PHE A N 1
ATOM 4543 C CA . PHE A 1 570 ? -8.403 -5.011 19.698 1.00 88.25 570 PHE A CA 1
ATOM 4544 C C . PHE A 1 570 ? -8.256 -4.939 21.219 1.00 88.25 570 PHE A C 1
ATOM 4546 O O . PHE A 1 570 ? -9.167 -5.358 21.932 1.00 88.25 570 PHE A O 1
ATOM 4553 N N . MET A 1 571 ? -7.172 -4.343 21.723 1.00 86.62 571 MET A N 1
ATOM 4554 C CA . MET A 1 571 ? -6.985 -4.109 23.160 1.00 86.62 571 MET A CA 1
ATOM 4555 C C . MET A 1 571 ? -8.087 -3.225 23.765 1.00 86.62 571 MET A C 1
ATOM 4557 O O . MET A 1 571 ? -8.450 -3.418 24.923 1.00 86.62 571 MET A O 1
ATOM 4561 N N . LYS A 1 572 ? -8.667 -2.295 22.988 1.00 83.94 572 LYS A N 1
ATOM 4562 C CA . LYS A 1 572 ? -9.757 -1.412 23.444 1.00 83.94 572 LYS A CA 1
ATOM 4563 C C . LYS A 1 572 ? -11.114 -2.114 23.578 1.00 83.94 572 LYS A C 1
ATOM 4565 O O . LYS A 1 572 ? -12.013 -1.538 24.179 1.00 83.94 572 LYS A O 1
ATOM 4570 N N . SER A 1 573 ? -11.274 -3.326 23.034 1.00 84.25 573 SER A N 1
ATOM 4571 C CA . SER A 1 573 ? -12.548 -4.070 23.012 1.00 84.25 573 SER A CA 1
ATOM 4572 C C . SER A 1 573 ? -13.760 -3.215 22.583 1.00 84.25 573 SER A C 1
ATOM 4574 O O . SER A 1 573 ? -14.735 -3.106 23.328 1.00 84.25 573 SER A O 1
ATOM 4576 N N . PRO A 1 574 ? -13.708 -2.558 21.410 1.00 88.00 574 PRO A N 1
ATOM 4577 C CA . PRO A 1 574 ? -14.734 -1.599 21.019 1.00 88.00 574 PRO A CA 1
ATOM 4578 C C . PRO A 1 574 ? -16.055 -2.269 20.610 1.00 88.00 574 PRO A C 1
ATOM 4580 O O . PRO A 1 574 ? -16.041 -3.368 20.048 1.00 88.00 574 PRO A O 1
ATOM 4583 N N . PRO A 1 575 ? -17.200 -1.584 20.788 1.00 91.31 575 PRO A N 1
ATOM 4584 C CA . PRO A 1 575 ? -18.488 -2.077 20.300 1.00 91.31 575 PRO A CA 1
ATOM 4585 C C . PRO A 1 575 ? -18.576 -2.049 18.765 1.00 91.31 575 PRO A C 1
ATOM 4587 O O . PRO A 1 575 ? -19.242 -2.898 18.172 1.00 91.31 575 PRO A O 1
ATOM 4590 N N . ILE A 1 576 ? -17.880 -1.102 18.124 1.00 94.94 576 ILE A N 1
ATOM 4591 C CA . ILE A 1 576 ? -17.774 -0.967 16.668 1.00 94.94 576 ILE A CA 1
ATOM 4592 C C . ILE A 1 576 ? -16.305 -0.765 16.290 1.00 94.94 576 ILE A C 1
ATOM 4594 O O . ILE A 1 576 ? -15.632 0.108 16.836 1.00 94.94 576 ILE A O 1
ATOM 4598 N N . LEU A 1 577 ? -15.826 -1.550 15.330 1.00 94.44 577 LEU A N 1
ATOM 4599 C CA . LEU A 1 577 ? -14.510 -1.422 14.720 1.00 94.44 577 LEU A CA 1
ATOM 4600 C C . LEU A 1 577 ? -14.648 -0.851 13.304 1.00 94.44 577 LEU A C 1
ATOM 4602 O O . LEU A 1 577 ? -15.324 -1.442 12.458 1.00 94.44 577 LEU A O 1
ATOM 4606 N N . LEU A 1 578 ? -13.997 0.284 13.044 1.00 94.81 578 LEU A N 1
ATOM 4607 C CA . LEU A 1 578 ? -14.011 0.949 11.739 1.00 94.81 578 LEU A CA 1
ATOM 4608 C C . LEU A 1 578 ? -12.707 0.638 10.993 1.00 94.81 578 LEU A C 1
ATOM 4610 O O . LEU A 1 578 ? -11.624 0.923 11.498 1.00 94.81 578 LEU A O 1
ATOM 4614 N N . LEU A 1 579 ? -12.794 0.057 9.801 1.00 92.94 579 LEU A N 1
ATOM 4615 C CA . LEU A 1 579 ? -11.654 -0.450 9.035 1.00 92.94 579 LEU A CA 1
ATOM 4616 C C . LEU A 1 579 ? -11.654 0.146 7.624 1.00 92.94 579 LEU A C 1
ATOM 4618 O O . LEU A 1 579 ? -12.546 -0.150 6.830 1.00 92.94 579 LEU A O 1
ATOM 4622 N N . ASP A 1 580 ? -10.658 0.973 7.309 1.00 89.38 580 ASP A N 1
ATOM 4623 C CA . ASP A 1 580 ? -10.549 1.628 6.005 1.00 89.38 580 ASP A CA 1
ATOM 4624 C C . ASP A 1 580 ? -9.662 0.824 5.049 1.00 89.38 580 ASP A C 1
ATOM 4626 O O . ASP A 1 580 ? -8.470 0.654 5.315 1.00 89.38 580 ASP A O 1
ATOM 4630 N N . GLU A 1 581 ? -10.238 0.312 3.957 1.00 83.62 581 GLU A N 1
ATOM 4631 C CA . GLU A 1 581 ? -9.510 -0.297 2.829 1.00 83.62 581 GLU A CA 1
ATOM 4632 C C . GLU A 1 581 ? -8.424 -1.307 3.255 1.00 83.62 581 GLU A C 1
ATOM 4634 O O . GLU A 1 581 ? -7.284 -1.328 2.777 1.00 83.62 581 GLU A O 1
ATOM 4639 N N . ILE A 1 582 ? -8.787 -2.175 4.200 1.00 82.25 582 ILE A N 1
ATOM 4640 C CA . ILE A 1 582 ? -7.864 -3.136 4.816 1.00 82.25 582 ILE A CA 1
ATOM 4641 C C . ILE A 1 582 ? -7.368 -4.222 3.864 1.00 82.25 582 ILE A C 1
ATOM 4643 O O . ILE A 1 582 ? -6.381 -4.884 4.167 1.00 82.25 582 ILE A O 1
ATOM 4647 N N . ASP A 1 583 ? -8.049 -4.413 2.735 1.00 78.06 583 ASP A N 1
ATOM 4648 C CA . ASP A 1 583 ? -7.676 -5.378 1.709 1.00 78.06 583 ASP A CA 1
ATOM 4649 C C . ASP A 1 583 ? -6.502 -4.905 0.841 1.00 78.06 583 ASP A C 1
ATOM 4651 O O . ASP A 1 583 ? -5.873 -5.723 0.175 1.00 78.06 583 ASP A O 1
ATOM 4655 N N . HIS A 1 584 ? -6.154 -3.615 0.872 1.00 70.81 584 HIS A N 1
ATOM 4656 C CA . HIS A 1 584 ? -5.069 -3.064 0.061 1.00 70.81 584 HIS A CA 1
ATOM 4657 C C . HIS A 1 584 ? -3.688 -3.582 0.497 1.00 70.81 584 HIS A C 1
ATOM 4659 O O . HIS A 1 584 ? -3.346 -3.548 1.682 1.00 70.81 584 HIS A O 1
ATOM 4665 N N . GLY A 1 585 ? -2.885 -4.023 -0.478 1.00 62.72 585 GLY A N 1
ATOM 4666 C CA . GLY A 1 585 ? -1.494 -4.458 -0.287 1.00 62.72 585 GLY A CA 1
ATOM 4667 C C . GLY A 1 585 ? -1.315 -5.850 0.337 1.00 62.72 585 GLY A C 1
ATOM 4668 O O . GLY A 1 585 ? -0.195 -6.222 0.677 1.00 62.72 585 GLY A O 1
ATOM 4669 N N . LEU A 1 586 ? -2.397 -6.619 0.517 1.00 70.44 586 LEU A N 1
ATOM 4670 C CA . LEU A 1 586 ? -2.367 -7.992 1.039 1.00 70.44 586 LEU A CA 1
ATOM 4671 C C . LEU A 1 586 ? -2.653 -9.028 -0.051 1.00 70.44 586 LEU A C 1
ATOM 4673 O O . LEU A 1 586 ? -3.625 -8.891 -0.786 1.00 70.44 586 LEU A O 1
ATOM 4677 N N . ASP A 1 587 ? -1.864 -10.098 -0.112 1.00 69.38 587 ASP A N 1
ATOM 4678 C CA . ASP A 1 587 ? -2.232 -11.279 -0.902 1.00 69.38 587 ASP A CA 1
ATOM 4679 C C . ASP A 1 587 ? -3.470 -12.000 -0.329 1.00 69.38 587 ASP A C 1
ATOM 4681 O O . ASP A 1 587 ? -3.857 -11.790 0.824 1.00 69.38 587 ASP A O 1
ATOM 4685 N N . ASP A 1 588 ? -4.069 -12.884 -1.130 1.00 71.19 588 ASP A N 1
ATOM 4686 C CA . ASP A 1 588 ? -5.309 -13.592 -0.786 1.00 71.19 588 ASP A CA 1
ATOM 4687 C C . ASP A 1 588 ? -5.221 -14.410 0.508 1.00 71.19 588 ASP A C 1
ATOM 4689 O O . ASP A 1 588 ? -6.188 -14.472 1.268 1.00 71.19 588 ASP A O 1
ATOM 4693 N N . GLN A 1 589 ? -4.070 -15.021 0.795 1.00 73.81 589 GLN A N 1
ATOM 4694 C CA . GLN A 1 589 ? -3.875 -15.809 2.011 1.00 73.81 589 GLN A CA 1
ATOM 4695 C C . GLN A 1 589 ? -3.826 -14.892 3.231 1.00 73.81 589 GLN A C 1
ATOM 4697 O O . GLN A 1 589 ? -4.537 -15.099 4.215 1.00 73.81 589 GLN A O 1
ATOM 4702 N N . THR A 1 590 ? -3.013 -13.846 3.150 1.00 75.56 590 THR A N 1
ATOM 4703 C CA . THR A 1 590 ? -2.877 -12.829 4.186 1.00 75.56 590 THR A CA 1
ATOM 4704 C C . THR A 1 590 ? -4.220 -12.163 4.481 1.00 75.56 590 THR A C 1
ATOM 4706 O O . THR A 1 590 ? -4.577 -11.994 5.652 1.00 75.56 590 THR A O 1
ATOM 4709 N N . LEU A 1 591 ? -4.985 -11.832 3.438 1.00 80.75 591 LEU A N 1
ATOM 4710 C CA . LEU A 1 591 ? -6.334 -11.294 3.562 1.00 80.75 591 LEU A CA 1
ATOM 4711 C C . LEU A 1 591 ? -7.292 -12.321 4.177 1.00 80.75 591 LEU A C 1
ATOM 4713 O O . LEU A 1 591 ? -8.021 -11.980 5.101 1.00 80.75 591 LEU A O 1
ATOM 4717 N N . SER A 1 592 ? -7.256 -13.585 3.750 1.00 82.62 592 SER A N 1
ATOM 4718 C CA . SER A 1 592 ? -8.075 -14.656 4.333 1.00 82.62 592 SER A CA 1
ATOM 4719 C C . SER A 1 592 ? -7.839 -14.802 5.842 1.00 82.62 592 SER A C 1
ATOM 4721 O O . SER A 1 592 ? -8.792 -14.824 6.627 1.00 82.62 592 SER A O 1
ATOM 4723 N N . HIS A 1 593 ? -6.574 -14.785 6.277 1.00 82.69 593 HIS A N 1
ATOM 4724 C CA . HIS A 1 593 ? -6.223 -14.778 7.697 1.00 82.69 593 HIS A CA 1
ATOM 4725 C C . HIS A 1 593 ? -6.759 -13.537 8.418 1.00 82.69 593 HIS A C 1
ATOM 4727 O O . HIS A 1 593 ? -7.327 -13.665 9.499 1.00 82.69 593 HIS A O 1
ATOM 4733 N N . LEU A 1 594 ? -6.628 -12.348 7.826 1.00 85.88 594 LEU A N 1
ATOM 4734 C CA . LEU A 1 594 ? -7.162 -11.105 8.389 1.00 85.88 594 LEU A CA 1
ATOM 4735 C C . LEU A 1 594 ? -8.691 -11.158 8.556 1.00 85.88 594 LEU A C 1
ATOM 4737 O O . LEU A 1 594 ? -9.216 -10.803 9.612 1.00 85.88 594 LEU A O 1
ATOM 4741 N N . LEU A 1 595 ? -9.409 -11.653 7.545 1.00 89.69 595 LEU A N 1
ATOM 4742 C CA . LEU A 1 595 ? -10.862 -11.826 7.579 1.00 89.69 595 LEU A CA 1
ATOM 4743 C C . LEU A 1 595 ? -11.293 -12.865 8.625 1.00 89.69 595 LEU A C 1
ATOM 4745 O O . LEU A 1 595 ? -12.334 -12.688 9.262 1.00 89.69 595 LEU A O 1
ATOM 4749 N N . ALA A 1 596 ? -10.487 -13.907 8.864 1.00 88.69 596 ALA A N 1
ATOM 4750 C CA . ALA A 1 596 ? -10.717 -14.852 9.958 1.00 88.69 596 ALA A CA 1
ATOM 4751 C C . ALA A 1 596 ? -10.703 -14.139 11.320 1.00 88.69 596 ALA A C 1
ATOM 4753 O O . ALA A 1 596 ? -11.611 -14.342 12.127 1.00 88.69 596 ALA A O 1
ATOM 4754 N N . GLN A 1 597 ? -9.726 -13.253 11.545 1.00 88.19 597 GLN A N 1
ATOM 4755 C CA . GLN A 1 597 ? -9.617 -12.480 12.789 1.00 88.19 597 GLN A CA 1
ATOM 4756 C C . GLN A 1 597 ? -10.782 -11.514 12.978 1.00 88.19 597 GLN A C 1
ATOM 4758 O O . GLN A 1 597 ? -11.344 -11.402 14.067 1.00 88.19 597 GLN A O 1
ATOM 4763 N N . ILE A 1 598 ? -11.192 -10.854 11.897 1.00 90.12 598 ILE A N 1
ATOM 4764 C CA . ILE A 1 598 ? -12.357 -9.970 11.898 1.00 90.12 598 ILE A CA 1
ATOM 4765 C C . ILE A 1 598 ? -13.622 -10.749 12.262 1.00 90.12 598 ILE A C 1
ATOM 4767 O O . ILE A 1 598 ? -14.395 -10.306 13.110 1.00 90.12 598 ILE A O 1
ATOM 4771 N N . ASN A 1 599 ? -13.824 -11.932 11.680 1.00 91.12 599 ASN A N 1
ATOM 4772 C CA . ASN A 1 599 ? -14.961 -12.780 12.027 1.00 91.12 599 ASN A CA 1
ATOM 4773 C C . ASN A 1 599 ? -14.909 -13.261 13.479 1.00 91.12 599 ASN A C 1
ATOM 4775 O O . ASN A 1 599 ? -15.952 -13.292 14.130 1.00 91.12 599 ASN A O 1
ATOM 4779 N N . HIS A 1 600 ? -13.726 -13.575 14.006 1.00 89.19 600 HIS A N 1
ATOM 4780 C CA . HIS A 1 600 ? -13.578 -13.942 15.411 1.00 89.19 600 HIS A CA 1
ATOM 4781 C C . HIS A 1 600 ? -14.003 -12.796 16.345 1.00 89.19 600 HIS A C 1
ATOM 4783 O O . HIS A 1 600 ? -14.787 -13.009 17.269 1.00 89.19 600 HIS A O 1
ATOM 4789 N N . LYS A 1 601 ? -13.598 -11.552 16.051 1.00 89.00 601 LYS A N 1
ATOM 4790 C CA . LYS A 1 601 ? -14.069 -10.376 16.808 1.00 89.00 601 LYS A CA 1
ATOM 4791 C C . LYS A 1 601 ? -15.557 -10.095 16.628 1.00 89.00 601 LYS A C 1
ATOM 4793 O O . LYS A 1 601 ? -16.222 -9.676 17.574 1.00 89.00 601 LYS A O 1
ATOM 4798 N N . ARG A 1 602 ? -16.123 -10.375 15.454 1.00 92.81 602 ARG A N 1
ATOM 4799 C CA . ARG A 1 602 ? -17.577 -10.287 15.266 1.00 92.81 602 ARG A CA 1
ATOM 4800 C C . ARG A 1 602 ? -18.334 -11.276 16.140 1.00 92.81 602 ARG A C 1
ATOM 4802 O O . ARG A 1 602 ? -19.323 -10.901 16.761 1.00 92.81 602 ARG A O 1
ATOM 4809 N N . GLN A 1 603 ? -17.853 -12.514 16.230 1.00 91.19 603 GLN A N 1
ATOM 4810 C CA . GLN A 1 603 ? -18.436 -13.542 17.096 1.00 91.19 603 GLN A CA 1
ATOM 4811 C C . GLN A 1 603 ? -18.380 -13.163 18.582 1.00 91.19 603 GLN A C 1
ATOM 4813 O O . GLN A 1 603 ? -19.265 -13.559 19.334 1.00 91.19 603 GLN A O 1
ATOM 4818 N N . SER A 1 604 ? -17.395 -12.363 19.005 1.00 89.06 604 SER A N 1
ATOM 4819 C CA . SER A 1 604 ? -17.338 -11.816 20.366 1.00 89.06 604 SER A CA 1
ATOM 4820 C C . SER A 1 604 ? -18.242 -10.592 20.585 1.00 89.06 604 SER A C 1
ATOM 4822 O O . SER A 1 604 ? -18.133 -9.937 21.617 1.00 89.06 604 SER A O 1
ATOM 4824 N N . GLY A 1 605 ? -19.117 -10.257 19.630 1.00 90.31 605 GLY A N 1
ATOM 4825 C CA . GLY A 1 605 ? -20.097 -9.176 19.746 1.00 90.31 605 GLY A CA 1
ATOM 4826 C C . GLY A 1 605 ? -19.631 -7.810 19.229 1.00 90.31 605 GLY A C 1
ATOM 4827 O O . GLY A 1 605 ? -20.360 -6.829 19.379 1.00 90.31 605 GLY A O 1
ATOM 4828 N N . CYS A 1 606 ? -18.464 -7.710 18.590 1.00 93.62 606 CYS A N 1
ATOM 4829 C CA . CYS A 1 606 ? -18.027 -6.468 17.950 1.00 93.62 606 CYS A CA 1
ATOM 4830 C C . CYS A 1 606 ? -18.732 -6.293 16.594 1.00 93.62 606 CYS A C 1
ATOM 4832 O O . CYS A 1 606 ? -18.783 -7.222 15.789 1.00 93.62 606 CYS A O 1
ATOM 4834 N N . ALA A 1 607 ? -19.283 -5.116 16.311 1.00 95.44 607 ALA A N 1
ATOM 4835 C CA . ALA A 1 607 ? -19.697 -4.781 14.952 1.00 95.44 607 ALA A CA 1
ATOM 4836 C C . ALA A 1 607 ? -18.486 -4.318 14.135 1.00 95.44 607 ALA A C 1
ATOM 4838 O O . ALA A 1 607 ? -17.611 -3.631 14.654 1.00 95.44 607 ALA A O 1
ATOM 4839 N N . VAL A 1 608 ? -18.434 -4.655 12.849 1.00 95.56 608 VAL A N 1
ATOM 4840 C CA . VAL A 1 608 ? -17.319 -4.276 11.976 1.00 95.56 608 VAL A CA 1
ATOM 4841 C C . VAL A 1 608 ? -17.843 -3.537 10.756 1.00 95.56 608 VAL A C 1
ATOM 4843 O O . VAL A 1 608 ? -18.683 -4.051 10.015 1.00 95.56 608 VAL A O 1
ATOM 4846 N N . VAL A 1 609 ? -17.316 -2.335 10.535 1.00 96.00 609 VAL A N 1
ATOM 4847 C CA . VAL A 1 609 ? -17.595 -1.507 9.361 1.00 96.00 609 VAL A CA 1
ATOM 4848 C C . VAL A 1 609 ? -16.326 -1.438 8.526 1.00 96.00 609 VAL A C 1
ATOM 4850 O O . VAL A 1 609 ? -15.298 -0.970 9.005 1.00 96.00 609 VAL A O 1
ATOM 4853 N N . ILE A 1 610 ? -16.394 -1.914 7.286 1.00 94.38 610 ILE A N 1
ATOM 4854 C CA . ILE A 1 610 ? -15.258 -1.976 6.366 1.00 94.38 610 ILE A CA 1
ATOM 4855 C C . ILE A 1 610 ? -15.572 -1.121 5.148 1.00 94.38 610 ILE A C 1
ATOM 4857 O O . ILE A 1 610 ? -16.634 -1.281 4.550 1.00 94.38 610 ILE A O 1
ATOM 4861 N N . THR A 1 611 ? -14.663 -0.248 4.734 1.00 92.00 611 THR A N 1
ATOM 4862 C CA . THR A 1 611 ? -14.706 0.337 3.388 1.00 92.00 611 THR A CA 1
ATOM 4863 C C . THR A 1 611 ? -13.886 -0.543 2.451 1.00 92.00 611 THR A C 1
ATOM 4865 O O . THR A 1 611 ? -12.790 -0.989 2.785 1.00 92.00 611 THR A O 1
ATOM 4868 N N . SER A 1 612 ? -14.421 -0.844 1.272 1.00 85.25 612 SER A N 1
ATOM 4869 C CA . SER A 1 612 ? -13.639 -1.518 0.235 1.00 85.25 612 SER A CA 1
ATOM 4870 C C . SER A 1 612 ? -14.270 -1.328 -1.136 1.00 85.25 612 SER A C 1
ATOM 4872 O O . SER A 1 612 ? -15.478 -1.120 -1.286 1.00 85.25 612 SER A O 1
ATOM 4874 N N . HIS A 1 613 ? -13.426 -1.451 -2.152 1.00 76.69 613 HIS A N 1
ATOM 4875 C CA . HIS A 1 613 ? -13.807 -1.509 -3.559 1.00 76.69 613 HIS A CA 1
ATOM 4876 C C . HIS A 1 613 ? -13.683 -2.913 -4.152 1.00 76.69 613 HIS A C 1
ATOM 4878 O O . HIS A 1 613 ? -13.942 -3.097 -5.345 1.00 76.69 613 HIS A O 1
ATOM 4884 N N . SER A 1 614 ? -13.224 -3.890 -3.367 1.00 75.19 614 SER A N 1
ATOM 4885 C CA . SER A 1 614 ? -12.957 -5.230 -3.866 1.00 75.19 614 SER A CA 1
ATOM 4886 C C . SER A 1 614 ? -14.267 -6.000 -4.111 1.00 75.19 614 SER A C 1
ATOM 4888 O O . SER A 1 614 ? -15.102 -6.135 -3.203 1.00 75.19 614 SER A O 1
ATOM 4890 N N . PRO A 1 615 ? -14.473 -6.534 -5.333 1.00 75.75 615 PRO A N 1
ATOM 4891 C CA . PRO A 1 615 ? -15.576 -7.448 -5.612 1.00 75.75 615 PRO A CA 1
ATOM 4892 C C . PRO A 1 615 ? -15.547 -8.685 -4.710 1.00 75.75 615 PRO A C 1
ATOM 4894 O O . PRO A 1 615 ? -16.606 -9.171 -4.317 1.00 75.75 615 PRO A O 1
ATOM 4897 N N . ASP A 1 616 ? -14.356 -9.150 -4.336 1.00 78.50 616 ASP A N 1
ATOM 4898 C CA . ASP A 1 616 ? -14.178 -10.368 -3.548 1.00 78.50 616 ASP A CA 1
ATOM 4899 C C . ASP A 1 616 ? -14.606 -10.136 -2.092 1.00 78.50 616 ASP A C 1
ATOM 4901 O O . ASP A 1 616 ? -15.375 -10.923 -1.538 1.00 78.50 616 ASP A O 1
ATOM 4905 N N . LEU A 1 617 ? -14.250 -8.982 -1.510 1.00 83.62 617 LEU A N 1
ATOM 4906 C CA . LEU A 1 617 ? -14.757 -8.563 -0.194 1.00 83.62 617 LEU A CA 1
ATOM 4907 C C . LEU A 1 617 ? -16.274 -8.348 -0.209 1.00 83.62 617 LEU A C 1
ATOM 4909 O O . LEU A 1 617 ? -16.959 -8.629 0.771 1.00 83.62 617 LEU A O 1
ATOM 4913 N N . THR A 1 618 ? -16.813 -7.878 -1.335 1.00 85.81 618 THR A N 1
ATOM 4914 C CA . THR A 1 618 ? -18.260 -7.719 -1.524 1.00 85.81 618 THR A CA 1
ATOM 4915 C C . THR A 1 618 ? -18.973 -9.064 -1.529 1.00 85.81 618 THR A C 1
ATOM 4917 O O . THR A 1 618 ? -19.999 -9.222 -0.865 1.00 85.81 618 THR A O 1
ATOM 4920 N N . ALA A 1 619 ? -18.437 -10.036 -2.267 1.00 83.88 619 ALA A N 1
ATOM 4921 C CA . ALA A 1 619 ? -18.964 -11.391 -2.295 1.00 83.88 619 ALA A CA 1
ATOM 4922 C C . ALA A 1 619 ? -18.892 -12.025 -0.900 1.00 83.88 619 ALA A C 1
ATOM 4924 O O . ALA A 1 619 ? -19.905 -12.507 -0.395 1.00 83.88 619 ALA A O 1
ATOM 4925 N N . TRP A 1 620 ? -17.739 -11.932 -0.237 1.00 88.19 620 TRP A N 1
ATOM 4926 C CA . TRP A 1 620 ? -17.545 -12.423 1.124 1.00 88.19 620 TRP A CA 1
ATOM 4927 C C . TRP A 1 620 ? -18.516 -11.795 2.124 1.00 88.19 620 TRP A C 1
ATOM 4929 O O . TRP A 1 620 ? -19.191 -12.518 2.858 1.00 88.19 620 TRP A O 1
ATOM 4939 N N . ALA A 1 621 ? -18.662 -10.467 2.117 1.00 89.31 621 ALA A N 1
ATOM 4940 C CA . ALA A 1 621 ? -19.566 -9.777 3.028 1.00 89.31 621 ALA A CA 1
ATOM 4941 C C . ALA A 1 621 ? -21.012 -10.252 2.847 1.00 89.31 621 ALA A C 1
ATOM 4943 O O . ALA A 1 621 ? -21.698 -10.504 3.836 1.00 89.31 621 ALA A O 1
ATOM 4944 N N . LYS A 1 622 ? -21.460 -10.457 1.602 1.00 87.00 622 LYS A N 1
ATOM 4945 C CA . LYS A 1 622 ? -22.792 -11.010 1.313 1.00 87.00 622 LYS A CA 1
ATOM 4946 C C . LYS A 1 622 ? -22.959 -12.434 1.840 1.00 87.00 622 LYS A C 1
ATOM 4948 O O . LYS A 1 622 ? -23.978 -12.727 2.463 1.00 87.00 622 LYS A O 1
ATOM 4953 N N . VAL A 1 623 ? -21.968 -13.304 1.632 1.00 87.50 623 VAL A N 1
ATOM 4954 C CA . VAL A 1 623 ? -22.001 -14.694 2.124 1.00 87.50 623 VAL A CA 1
ATOM 4955 C C . VAL A 1 623 ? -22.034 -14.739 3.658 1.00 87.50 623 VAL A C 1
ATOM 4957 O O . VAL A 1 623 ? -22.725 -15.581 4.225 1.00 87.50 623 VAL A O 1
ATOM 4960 N N . CYS A 1 624 ? -21.375 -13.794 4.330 1.00 88.69 624 CYS A N 1
ATOM 4961 C CA . CYS A 1 624 ? -21.379 -13.628 5.789 1.00 88.69 624 CYS A CA 1
ATOM 4962 C C . CYS A 1 624 ? -22.645 -12.950 6.360 1.00 88.69 624 CYS A C 1
ATOM 4964 O O . CYS A 1 624 ? -22.661 -12.590 7.542 1.00 88.69 624 CYS A O 1
ATOM 4966 N N . GLY A 1 625 ? -23.682 -12.709 5.546 1.00 86.44 625 GLY A N 1
ATOM 4967 C CA . GLY A 1 625 ? -24.907 -12.021 5.978 1.00 86.44 625 GLY A CA 1
ATOM 4968 C C . GLY A 1 625 ? -24.715 -10.525 6.267 1.00 86.44 625 GLY A C 1
ATOM 4969 O O . GLY A 1 625 ? -25.502 -9.916 7.004 1.00 86.44 625 GLY A O 1
ATOM 4970 N N . GLY A 1 626 ? -23.653 -9.937 5.717 1.00 89.75 626 GLY A N 1
ATOM 4971 C CA . GLY A 1 626 ? -23.306 -8.531 5.851 1.00 89.75 626 GLY A CA 1
ATOM 4972 C C . GLY A 1 626 ? -24.266 -7.605 5.106 1.00 89.75 626 GLY A C 1
ATOM 4973 O O . GLY A 1 626 ? -24.941 -7.982 4.144 1.00 89.75 626 GLY A O 1
ATOM 4974 N N . ARG A 1 627 ? -24.328 -6.365 5.583 1.00 92.56 627 ARG A N 1
ATOM 4975 C CA . ARG A 1 627 ? -25.081 -5.261 4.986 1.00 92.56 627 ARG A CA 1
ATOM 4976 C C . ARG A 1 627 ? -24.145 -4.492 4.066 1.00 92.56 627 ARG A C 1
ATOM 4978 O O . ARG A 1 627 ? -22.999 -4.248 4.431 1.00 92.56 627 ARG A O 1
ATOM 4985 N N . VAL A 1 628 ? -24.624 -4.091 2.894 1.00 93.25 628 VAL A N 1
ATOM 4986 C CA . VAL A 1 628 ? -23.836 -3.275 1.964 1.00 93.25 628 VAL A CA 1
ATOM 4987 C C . VAL A 1 628 ? -24.422 -1.875 1.937 1.00 93.25 628 VAL A C 1
ATOM 4989 O O . VAL A 1 628 ? -25.589 -1.693 1.592 1.00 93.25 628 VAL A O 1
ATOM 4992 N N . TRP A 1 629 ? -23.626 -0.886 2.319 1.00 93.88 629 TRP A N 1
ATOM 4993 C CA . TRP A 1 629 ? -23.974 0.525 2.228 1.00 93.88 629 TRP A CA 1
ATOM 4994 C C . TRP A 1 629 ? -23.272 1.142 1.031 1.00 93.88 629 TRP A C 1
ATOM 4996 O O . TRP A 1 629 ? -22.112 0.840 0.760 1.00 93.88 629 TRP A O 1
ATOM 5006 N N . ARG A 1 630 ? -23.970 2.016 0.314 1.00 91.50 630 ARG A N 1
ATOM 5007 C CA . ARG A 1 630 ? -23.410 2.797 -0.779 1.00 91.50 630 ARG A CA 1
ATOM 5008 C C . ARG A 1 630 ? -23.434 4.272 -0.421 1.00 91.50 630 ARG A C 1
ATOM 5010 O O . ARG A 1 630 ? -24.454 4.761 0.056 1.00 91.50 630 ARG A O 1
ATOM 5017 N N . ILE A 1 631 ? -22.319 4.950 -0.671 1.00 89.38 631 ILE A N 1
ATOM 5018 C CA . ILE A 1 631 ? -22.196 6.398 -0.553 1.00 89.38 631 ILE A CA 1
ATOM 5019 C C . ILE A 1 631 ? -22.114 7.047 -1.939 1.00 89.38 631 ILE A C 1
ATOM 5021 O O . ILE A 1 631 ? -21.209 6.758 -2.726 1.00 89.38 631 ILE A O 1
ATOM 5025 N N . GLU A 1 632 ? -23.052 7.949 -2.222 1.00 86.56 632 GLU A N 1
ATOM 5026 C CA . GLU A 1 632 ? -23.087 8.761 -3.442 1.00 86.56 632 GLU A CA 1
ATOM 5027 C C . GLU A 1 632 ? -23.454 10.205 -3.073 1.00 86.56 632 GLU A C 1
ATOM 5029 O O . GLU A 1 632 ? -24.491 10.449 -2.471 1.00 86.56 632 GLU A O 1
ATOM 5034 N N . MET A 1 633 ? -22.584 11.169 -3.402 1.00 81.94 633 MET A N 1
ATOM 5035 C CA . MET A 1 633 ? -22.795 12.605 -3.133 1.00 81.94 633 MET A CA 1
ATOM 5036 C C . MET A 1 633 ? -23.232 12.941 -1.687 1.00 81.94 633 MET A C 1
ATOM 5038 O O . MET A 1 633 ? -24.069 13.813 -1.478 1.00 81.94 633 MET A O 1
ATOM 5042 N N . GLY A 1 634 ? -22.664 12.253 -0.689 1.00 80.50 634 GLY A N 1
ATOM 5043 C CA . GLY A 1 634 ? -22.985 12.468 0.732 1.00 80.50 634 GLY A CA 1
ATOM 5044 C C . GLY A 1 634 ? -24.263 11.770 1.218 1.00 80.50 634 GLY A C 1
ATOM 5045 O O . GLY A 1 634 ? -24.576 11.821 2.405 1.00 80.50 634 GLY A O 1
ATOM 5046 N N . GLU A 1 635 ? -24.995 11.071 0.350 1.00 89.50 635 GLU A N 1
ATOM 5047 C CA . GLU A 1 635 ? -26.131 10.238 0.747 1.00 89.50 635 GLU A CA 1
ATOM 5048 C C . GLU A 1 635 ? -25.674 8.792 0.986 1.00 89.50 635 GLU A C 1
ATOM 5050 O O . GLU A 1 635 ? -25.056 8.168 0.116 1.00 89.50 635 GLU A O 1
ATOM 5055 N N . LEU A 1 636 ? -25.977 8.247 2.169 1.00 92.25 636 LEU A N 1
ATOM 5056 C CA . LEU A 1 636 ? -25.710 6.847 2.507 1.00 92.25 636 LEU A CA 1
ATOM 5057 C C . LEU A 1 636 ? -26.993 6.026 2.400 1.00 92.25 636 LEU A C 1
ATOM 5059 O O . LEU A 1 636 ? -27.973 6.260 3.112 1.00 92.25 636 LEU A O 1
ATOM 5063 N N . THR A 1 637 ? -26.961 5.003 1.551 1.00 92.88 637 THR A N 1
ATOM 5064 C CA . THR A 1 637 ? -28.103 4.116 1.307 1.00 92.88 637 THR A CA 1
ATOM 5065 C C . THR A 1 637 ? -27.722 2.653 1.495 1.00 92.88 637 THR A C 1
ATOM 5067 O O . THR A 1 637 ? -26.606 2.236 1.195 1.00 92.88 637 THR A O 1
ATOM 5070 N N . GLU A 1 638 ? -28.644 1.841 2.013 1.00 92.44 638 GLU A N 1
ATOM 5071 C CA . GLU A 1 638 ? -28.437 0.395 2.129 1.00 92.44 638 GLU A CA 1
ATOM 5072 C C . GLU A 1 638 ? -28.879 -0.284 0.833 1.00 92.44 638 GLU A C 1
ATOM 5074 O O . GLU A 1 638 ? -30.036 -0.173 0.416 1.00 92.44 638 GLU A O 1
ATOM 5079 N N . VAL A 1 639 ? -27.958 -1.005 0.198 1.00 87.69 639 VAL A N 1
ATOM 5080 C CA . VAL A 1 639 ? -28.250 -1.796 -0.994 1.00 87.69 639 VAL A CA 1
ATOM 5081 C C . VAL A 1 639 ? -29.072 -3.003 -0.558 1.00 87.69 639 VAL A C 1
ATOM 5083 O O . VAL A 1 639 ? -28.619 -3.826 0.238 1.00 87.69 639 VAL A O 1
ATOM 5086 N N . LYS A 1 640 ? -30.299 -3.117 -1.074 1.00 73.56 640 LYS A N 1
ATOM 5087 C CA . LYS A 1 640 ? -31.121 -4.310 -0.853 1.00 73.56 640 LYS A CA 1
ATOM 5088 C C . LYS A 1 640 ? -30.457 -5.496 -1.558 1.00 73.56 640 LYS A C 1
ATOM 5090 O O . LYS A 1 640 ? -30.188 -5.407 -2.756 1.00 73.56 640 LYS A O 1
ATOM 5095 N N . ASN A 1 641 ? -30.161 -6.542 -0.784 1.00 55.81 641 ASN A N 1
ATOM 5096 C CA . ASN A 1 641 ? -29.575 -7.793 -1.274 1.00 55.81 641 ASN A CA 1
ATOM 5097 C C . ASN A 1 641 ? -30.459 -8.495 -2.301 1.00 55.81 641 ASN A C 1
ATOM 5099 O O . ASN A 1 641 ? -31.701 -8.455 -2.130 1.00 55.81 641 ASN A O 1
#

Secondary structure (DSSP, 8-state):
-TTTHHHHS-HHHHHHHHHHHHHHHHHHH-HHHHHHHHHHHHHHHHHHHHHHHHHH----HHHHHHHHHHHHHHHHHHHHHHHSS-HHHHHHHHHHHHHHHHHHHHHHHHHHHHHHHHHHHHHHHHHHTT---TT-HHHHHHHHHTTHHHHHHHHHHHHHHHHHHHHTTTSSS---TTHHHHHHHHHHHTT---------TT---TT-EEEEEEEEE-TTS-EEEEEEEEEETT-EEEEE--TTSSHHHHHHHHTT-TTTSS--EEEEEEEEEEETTTEEEEGGG---SS--SEEE-SS------SSSHHHHHHHHHTTT----HHHHHHHHHHTT-GGGTTS-GGGS-HHHHHHHHHHHH--TT-SEEEEESTTTT--HHHHHHHHHHHHHHHHTT-EEEEE-SSHHHHHTT-SEEEE-S---PPPPP--------SEEE----SSS-EE-PPPEETT-EEEEE--TTSSHHHHHHHHHHHHT--EE-S-GGGG---SBHHHHHHTT-HHHHHHHH-SS-TTHHHHHHHHHHHHHHHHHHTT-TTS-TTSBGGGS-HHHHHHHHHHHHHHT--SEEEEESTTTT--HHHHHHHHHHHHHHHHTT-EEEEE---HHHHHHHHHTT-EEEEEETTEEEEEP-

pLDDT: mean 70.97, std 18.22, range [27.72, 96.0]

Foldseek 3Di:
DQLVVLVVDDPVVNVVLLVVLLVVCCVQPNDVVVVVVCVPVVVVLVVVLVVCCVVVVDPDPVVSVSVSSSNVSSVSSVVVVCSVDDVVVSVVCCLLVVVVVVLVVVLVVVCVVVLVVLLVVQVVLLVLQPQDDPPDPVSVVVVSVVLVVVSVVVSVVLSVLLVLLCVLQLNSVSPPVPPPVVVVVVCVVVPVPPPPPPPPLFAQDQFWKKAAQKWKAAPVRRILDTDGDIFTFLFEEEEDEFFPSCLLVVVCLQSLNPDVPRPIDMDDWIWTARQPPPGIDTSVPDDDNGNQAQEDAQCNPLQQDDQFLLVSLCVLCVSNDDDDPVLLCVLCVLLVCNVRGRPHSNPDFPQSSLSSCCSSRVDLSHQEYEAEQSCFPHWPSSVVSVLVSVNSSSVSRGYYYHHHLDCVVSVVVGPHYHYTDDDDDQDQFDAAAADFAAFAADFDDDPLADEPDDGHTFLAEEEEEETRVLCLQVRLVVRCVVVVADAQAQCLLSSQSDQFQQRSLCSLHVLSVVVVVDDDDDPSVVVNVVSVVLLCVLCVLLVNNPDDRRHTLVPDTPLNSLSSSCSSNVSVLGQEYHYEASSPPGHSVSVSSVSVSVSVSSNVGHHYYYYHPDPSVVVSCVSNVHWYWYRHSNYIDTDDD

Radius of gyration: 27.81 Å; chains: 1; bounding box: 80×61×83 Å